Protein 1U6M (pdb70)

Structure (mmCIF, N/CA/C/O backbone):
data_1U6M
#
_entry.id   1U6M
#
_cell.length_a   115.257
_cell.length_b   115.257
_cell.length_c   225.257
_cell.angle_alpha   90.00
_cell.angle_beta   90.00
_cell.angle_gamma   90.00
#
_symmetry.space_group_name_H-M   'P 41 21 2'
#
loop_
_entity.id
_entity.type
_entity.pdbx_description
1 polymer 'acetyltransferase, GNAT family'
2 non-polymer 'SULFATE ION'
3 water water
#
loop_
_atom_site.group_PDB
_atom_site.id
_atom_site.type_symbol
_atom_site.label_atom_id
_atom_site.label_alt_id
_atom_site.label_comp_id
_atom_site.label_asym_id
_atom_site.label_entity_id
_atom_site.label_seq_id
_atom_site.pdbx_PDB_ins_code
_atom_site.Cartn_x
_atom_site.Cartn_y
_atom_site.Cartn_z
_atom_site.occupancy
_atom_site.B_iso_or_equiv
_atom_site.auth_seq_id
_atom_site.auth_comp_id
_atom_site.auth_asym_id
_atom_site.auth_atom_id
_atom_site.pdbx_PDB_model_num
ATOM 1 N N . SER A 1 2 ? 2.235 -6.178 30.010 1.00 31.58 2 SER A N 1
ATOM 2 C CA . SER A 1 2 ? 0.730 -6.007 29.947 1.00 31.75 2 SER A CA 1
ATOM 3 C C . SER A 1 2 ? 0.082 -4.589 30.000 1.00 29.82 2 SER A C 1
ATOM 4 O O . SER A 1 2 ? -0.943 -4.388 29.372 1.00 29.04 2 SER A O 1
ATOM 7 N N . LEU A 1 3 ? 0.685 -3.599 30.649 1.00 28.30 3 LEU A N 1
ATOM 8 C CA . LEU A 1 3 ? 0.163 -2.238 30.545 1.00 28.00 3 LEU A CA 1
ATOM 9 C C . LEU A 1 3 ? 1.219 -1.117 30.635 1.00 27.36 3 LEU A C 1
ATOM 10 O O . LEU A 1 3 ? 2.013 -1.084 31.575 1.00 26.04 3 LEU A O 1
ATOM 15 N N . ILE A 1 4 ? 1.173 -0.178 29.673 1.00 26.21 4 ILE A N 1
ATOM 16 C CA . ILE A 1 4 ? 2.083 0.985 29.624 1.00 26.11 4 ILE A CA 1
ATOM 17 C C . ILE A 1 4 ? 1.227 2.237 29.846 1.00 26.33 4 ILE A C 1
ATOM 18 O O . ILE A 1 4 ? 0.246 2.474 29.128 1.00 25.73 4 ILE A O 1
ATOM 23 N N . ARG A 1 5 ? 1.576 3.001 30.880 1.00 25.43 5 ARG A N 1
ATOM 24 C CA . ARG A 1 5 ? 0.775 4.154 31.296 1.00 25.55 5 ARG A CA 1
ATOM 25 C C . ARG A 1 5 ? 1.760 5.152 31.883 1.00 26.47 5 ARG A C 1
ATOM 26 O O . ARG A 1 5 ? 2.902 4.781 32.221 1.00 26.74 5 ARG A O 1
ATOM 34 N N . SER A 1 6 ? 1.341 6.400 32.011 1.00 26.43 6 SER A N 1
ATOM 35 C CA . SER A 1 6 ? 2.179 7.308 32.728 1.00 27.42 6 SER A CA 1
ATOM 36 C C . SER A 1 6 ? 2.088 7.079 34.260 1.00 26.62 6 SER A C 1
ATOM 37 O O . SER A 1 6 ? 1.081 6.583 34.753 1.00 26.90 6 SER A O 1
ATOM 40 N N . ALA A 1 7 ? 3.179 7.359 34.984 1.00 24.91 7 ALA A N 1
ATOM 41 C CA . ALA A 1 7 ? 3.210 7.165 36.424 1.00 23.74 7 ALA A CA 1
ATOM 42 C C . ALA A 1 7 ? 2.158 8.042 37.133 1.00 23.33 7 ALA A C 1
ATOM 43 O O . ALA A 1 7 ? 1.718 9.060 36.589 1.00 21.64 7 ALA A O 1
ATOM 45 N N . THR A 1 8 ? 1.722 7.612 38.317 1.00 23.26 8 THR A N 1
ATOM 46 C CA . THR A 1 8 ? 0.851 8.454 39.125 1.00 24.95 8 THR A CA 1
ATOM 47 C C . THR A 1 8 ? 1.594 8.759 40.413 1.00 25.72 8 THR A C 1
ATOM 48 O O . THR A 1 8 ? 2.676 8.210 40.669 1.00 25.43 8 THR A O 1
ATOM 52 N N . LYS A 1 9 ? 0.974 9.586 41.244 1.00 26.93 9 LYS A N 1
ATOM 53 C CA . LYS A 1 9 ? 1.520 9.986 42.488 1.00 28.18 9 LYS A CA 1
ATOM 54 C C . LYS A 1 9 ? 1.715 8.766 43.380 1.00 28.14 9 LYS A C 1
ATOM 55 O O . LYS A 1 9 ? 2.683 8.729 44.135 1.00 28.12 9 LYS A O 1
ATOM 61 N N . GLU A 1 10 ? 0.839 7.752 43.271 1.00 28.61 10 GLU A N 1
ATOM 62 C CA . GLU A 1 10 ? 0.968 6.510 44.078 1.00 28.94 10 GLU A CA 1
ATOM 63 C C . GLU A 1 10 ? 2.053 5.511 43.629 1.00 27.39 10 GLU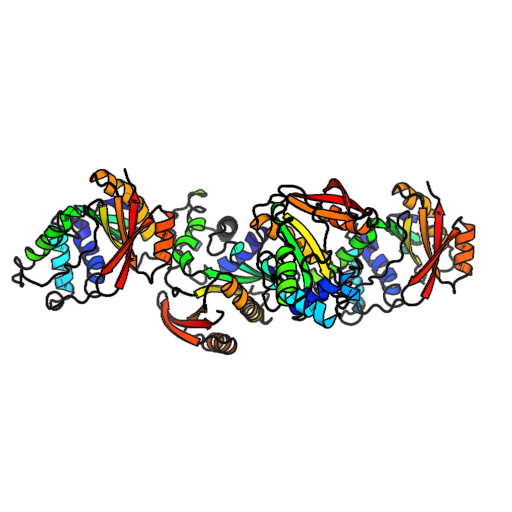 A C 1
ATOM 64 O O . GLU A 1 10 ? 2.388 4.527 44.356 1.00 26.80 10 GLU A O 1
ATOM 70 N N . ASP A 1 11 ? 2.672 5.793 42.491 1.00 25.46 11 ASP A N 1
ATOM 71 C CA . ASP A 1 11 ? 3.855 5.056 42.092 1.00 23.99 11 ASP A CA 1
ATOM 72 C C . ASP A 1 11 ? 5.146 5.531 42.779 1.00 23.04 11 ASP A C 1
ATOM 73 O O . ASP A 1 11 ? 6.231 5.049 42.454 1.00 23.73 11 ASP A O 1
ATOM 78 N N . GLY A 1 12 ? 5.031 6.438 43.747 1.00 22.40 12 GLY A N 1
ATOM 79 C CA . GLY A 1 12 ? 6.187 6.987 44.472 1.00 21.51 12 GLY A CA 1
ATOM 80 C C . GLY A 1 12 ? 7.134 5.973 45.072 1.00 21.31 12 GLY A C 1
ATOM 81 O O . GLY A 1 12 ? 8.332 6.012 44.793 1.00 21.40 12 GLY A O 1
ATOM 82 N N . GLN A 1 13 ? 6.631 5.065 45.900 1.00 21.26 13 GLN A N 1
ATOM 83 C CA . GLN A 1 13 ? 7.507 4.065 46.524 1.00 21.51 13 GLN A CA 1
ATOM 84 C C . GLN A 1 13 ? 8.152 3.162 45.462 1.00 21.71 13 GLN A C 1
ATOM 85 O O . GLN A 1 13 ? 9.369 2.849 45.560 1.00 22.53 13 GLN A O 1
ATOM 91 N N . ALA A 1 14 ? 7.382 2.773 44.426 1.00 20.92 14 ALA A N 1
ATOM 92 C CA . ALA A 1 14 ? 7.937 1.876 43.403 1.00 21.05 14 ALA A CA 1
ATOM 93 C C . ALA A 1 14 ? 9.053 2.559 42.594 1.00 19.96 14 ALA A C 1
ATOM 94 O O . ALA A 1 14 ? 10.068 1.975 42.334 1.00 20.28 14 ALA A O 1
ATOM 96 N N . ILE A 1 15 ? 8.846 3.816 42.238 1.00 19.12 15 ILE A N 1
ATOM 97 C CA . ILE A 1 15 ? 9.827 4.600 41.540 1.00 18.45 15 ILE A CA 1
ATOM 98 C C . ILE A 1 15 ? 11.063 4.769 42.431 1.00 18.99 15 ILE A C 1
ATOM 99 O O . ILE A 1 15 ? 12.198 4.571 41.972 1.00 18.73 15 ILE A O 1
ATOM 104 N N . ALA A 1 16 ? 10.830 5.104 43.706 1.00 19.30 16 ALA A N 1
ATOM 105 C CA . ALA A 1 16 ? 11.915 5.301 44.691 1.00 20.35 16 ALA A CA 1
ATOM 106 C C . ALA A 1 16 ? 12.798 4.051 44.854 1.00 21.91 16 ALA A C 1
ATOM 107 O O . ALA A 1 16 ? 14.037 4.158 44.913 1.00 22.81 16 ALA A O 1
ATOM 109 N N . ARG A 1 17 ? 12.191 2.861 44.838 1.00 23.62 17 ARG A N 1
ATOM 110 C CA . ARG A 1 17 ? 12.943 1.596 44.967 1.00 26.36 17 ARG A CA 1
ATOM 111 C C . ARG A 1 17 ? 13.845 1.367 43.767 1.00 25.08 17 ARG A C 1
ATOM 112 O O . ARG A 1 17 ? 15.001 0.888 43.903 1.00 25.18 17 ARG A O 1
ATOM 120 N N . LEU A 1 18 ? 13.309 1.718 42.592 1.00 23.42 18 LEU A N 1
ATOM 121 C CA . LEU A 1 18 ? 14.031 1.574 41.365 1.00 22.48 18 LEU A CA 1
ATOM 122 C C . LEU A 1 18 ? 15.187 2.583 41.297 1.00 22.50 18 LEU A C 1
ATOM 123 O O . LEU A 1 18 ? 16.298 2.225 40.897 1.00 21.81 18 LEU A O 1
ATOM 128 N N . VAL A 1 19 ? 14.914 3.836 41.671 1.00 22.91 19 VAL A N 1
ATOM 129 C CA . VAL A 1 19 ? 15.949 4.901 41.758 1.00 23.58 19 VAL A CA 1
ATOM 130 C C . VAL A 1 19 ? 17.069 4.575 42.766 1.00 25.34 19 VAL A C 1
ATOM 131 O O . VAL A 1 19 ? 18.239 4.768 42.471 1.00 26.57 19 VAL A O 1
ATOM 135 N N . LEU A 1 20 ? 16.722 4.069 43.944 1.00 26.88 20 LEU A N 1
ATOM 136 C CA . LEU A 1 20 ? 17.742 3.595 44.878 1.00 27.50 20 LEU A CA 1
ATOM 137 C C . LEU A 1 20 ? 18.790 2.761 44.195 1.00 28.50 20 LEU A C 1
ATOM 138 O O . LEU A 1 20 ? 19.966 2.843 44.570 1.00 29.54 20 LEU A O 1
ATOM 143 N N . VAL A 1 21 ? 18.388 1.913 43.237 1.00 28.49 21 VAL A N 1
ATOM 144 C CA . VAL A 1 21 ? 19.356 1.020 42.581 1.00 28.11 21 VAL A CA 1
ATOM 145 C C . VAL A 1 21 ? 20.436 1.823 41.868 1.00 28.90 21 VAL A C 1
ATOM 146 O O . VAL A 1 21 ? 21.625 1.562 42.039 1.00 28.53 21 VAL A O 1
ATOM 150 N N . ILE A 1 22 ? 19.997 2.779 41.043 1.00 30.31 22 ILE A N 1
ATOM 151 C CA . ILE A 1 22 ? 20.849 3.787 40.386 1.00 30.49 22 ILE A CA 1
ATOM 152 C C . ILE A 1 22 ? 21.813 4.528 41.339 1.00 32.16 22 ILE A C 1
ATOM 153 O O . ILE A 1 22 ? 22.989 4.667 41.002 1.00 32.30 22 ILE A O 1
ATOM 158 N N . LEU A 1 23 ? 21.305 5.029 42.477 1.00 33.34 23 LEU A N 1
ATOM 159 C CA . LEU A 1 23 ? 22.113 5.762 43.467 1.00 36.64 23 LEU A CA 1
ATOM 160 C C . LEU A 1 23 ? 22.955 4.668 44.083 1.00 39.44 23 LEU A C 1
ATOM 161 O O . LEU A 1 23 ? 22.513 3.535 44.166 1.00 41.34 23 LEU A O 1
ATOM 166 N N . LYS A 1 24 ? 24.172 4.846 44.481 1.00 42.02 24 LYS A N 1
ATOM 167 C CA . LYS A 1 24 ? 24.685 3.527 45.012 1.00 46.47 24 LYS A CA 1
ATOM 168 C C . LYS A 1 24 ? 25.324 2.579 44.002 1.00 48.16 24 LYS A C 1
ATOM 169 O O . LYS A 1 24 ? 26.355 2.003 44.304 1.00 48.80 24 LYS A O 1
ATOM 175 N N . ASP A 1 25 ? 24.689 2.382 42.850 1.00 49.89 25 ASP A N 1
ATOM 176 C CA . ASP A 1 25 ? 25.442 2.040 41.675 1.00 52.26 25 ASP A CA 1
ATOM 177 C C . ASP A 1 25 ? 26.382 3.217 41.302 1.00 51.71 25 ASP A C 1
ATOM 178 O O . ASP A 1 25 ? 27.432 3.007 40.733 1.00 51.78 25 ASP A O 1
ATOM 183 N N . MET A 1 26 ? 25.977 4.446 41.612 1.00 50.95 26 MET A N 1
ATOM 184 C CA . MET A 1 26 ? 26.843 5.645 41.591 1.00 50.00 26 MET A CA 1
ATOM 185 C C . MET A 1 26 ? 27.693 5.744 42.861 1.00 49.43 26 MET A C 1
ATOM 186 O O . MET A 1 26 ? 28.633 6.541 42.921 1.00 49.18 26 MET A O 1
ATOM 191 N N . GLU A 1 27 ? 27.307 4.990 43.894 1.00 48.30 27 GLU A N 1
ATOM 192 C CA . GLU A 1 27 ? 27.987 4.989 45.183 1.00 47.91 27 GLU A CA 1
ATOM 193 C C . GLU A 1 27 ? 27.988 6.392 45.795 1.00 44.93 27 GLU A C 1
ATOM 194 O O . GLU A 1 27 ? 29.021 6.964 46.163 1.00 45.35 27 GLU A O 1
ATOM 200 N N . LEU A 1 28 ? 26.798 6.945 45.889 1.00 41.91 28 LEU A N 1
ATOM 201 C CA . LEU A 1 28 ? 26.600 8.268 46.382 1.00 38.88 28 LEU A CA 1
ATOM 202 C C . LEU A 1 28 ? 26.926 8.207 47.854 1.00 38.65 28 LEU A C 1
ATOM 203 O O . LEU A 1 28 ? 26.532 7.254 48.548 1.00 38.32 28 LEU A O 1
ATOM 208 N N . PRO A 1 29 ? 27.725 9.194 48.340 1.00 38.25 29 PRO A N 1
ATOM 209 C CA . PRO A 1 29 ? 28.101 9.178 49.767 1.00 36.39 29 PRO A CA 1
ATOM 210 C C . PRO A 1 29 ? 26.928 9.318 50.721 1.00 34.81 29 PRO A C 1
ATOM 211 O O . PRO A 1 29 ? 27.055 8.880 51.850 1.00 34.78 29 PRO A O 1
ATOM 215 N N . ILE A 1 30 ? 25.813 9.915 50.305 1.00 33.27 30 ILE A N 1
ATOM 216 C CA . ILE A 1 30 ? 24.641 10.009 51.175 1.00 33.96 30 ILE A CA 1
ATOM 217 C C . ILE A 1 30 ? 24.113 8.627 51.676 1.00 36.37 30 ILE A C 1
ATOM 218 O O . ILE A 1 30 ? 23.417 8.552 52.655 1.00 35.27 30 ILE A O 1
ATOM 223 N N . LEU A 1 31 ? 24.430 7.556 50.965 1.00 39.98 31 LEU A N 1
ATOM 224 C CA . LEU A 1 31 ? 23.943 6.254 51.333 1.00 44.42 31 LEU A CA 1
ATOM 225 C C . LEU A 1 31 ? 24.688 5.704 52.552 1.00 49.23 31 LEU A C 1
ATOM 226 O O . LEU A 1 31 ? 24.191 4.785 53.176 1.00 49.99 31 LEU A O 1
ATOM 231 N N . GLU A 1 32 ? 25.858 6.269 52.889 1.00 54.69 32 GLU A N 1
ATOM 232 C CA . GLU A 1 32 ? 26.593 5.916 54.133 1.00 59.02 32 GLU A CA 1
ATOM 233 C C . GLU A 1 32 ? 26.012 6.577 55.371 1.00 57.09 32 GLU A C 1
ATOM 234 O O . GLU A 1 32 ? 26.332 6.162 56.480 1.00 58.21 32 GLU A O 1
ATOM 240 N N . GLU A 1 33 ? 25.182 7.596 55.196 1.00 53.89 33 GLU A N 1
ATOM 241 C CA . GLU A 1 33 ? 24.722 8.440 56.300 1.00 50.39 33 GLU A CA 1
ATOM 242 C C . GLU A 1 33 ? 23.239 8.234 56.619 1.00 47.97 33 GLU A C 1
ATOM 243 O O . GLU A 1 33 ? 22.765 8.544 57.710 1.00 46.98 33 GLU A O 1
ATOM 245 N N . VAL A 1 34 ? 22.500 7.727 55.643 1.00 45.06 34 VAL A N 1
ATOM 246 C CA . VAL A 1 34 ? 21.039 7.614 55.723 1.00 42.84 34 VAL A CA 1
ATOM 247 C C . VAL A 1 34 ? 20.749 6.128 55.424 1.00 41.25 34 VAL A C 1
ATOM 248 O O . VAL A 1 34 ? 21.389 5.524 54.541 1.00 40.50 34 VAL A O 1
ATOM 252 N N . SER A 1 35 ? 19.840 5.514 56.188 1.00 40.58 35 SER A N 1
ATOM 253 C CA . SER A 1 35 ? 19.450 4.102 55.923 1.00 40.66 35 SER A CA 1
ATOM 254 C C . SER A 1 35 ? 18.690 3.996 54.588 1.00 40.98 35 SER A C 1
ATOM 255 O O . SER A 1 35 ? 18.078 4.980 54.159 1.00 39.28 35 SER A O 1
ATOM 258 N N . GLU A 1 36 ? 18.718 2.818 53.957 1.00 42.82 36 GLU A N 1
ATOM 259 C CA . GLU A 1 36 ? 17.925 2.563 52.736 1.00 45.61 36 GLU A CA 1
ATOM 260 C C . GLU A 1 36 ? 16.445 2.933 52.858 1.00 46.92 36 GLU A C 1
ATOM 261 O O . GLU A 1 36 ? 15.905 3.613 51.976 1.00 46.28 36 GLU A O 1
ATOM 267 N N . GLU A 1 37 ? 15.817 2.531 53.963 1.00 48.55 37 GLU A N 1
ATOM 268 C CA . GLU A 1 37 ? 14.423 2.814 54.189 1.00 51.24 37 GLU A CA 1
ATOM 269 C C . GLU A 1 37 ? 14.166 4.292 54.125 1.00 47.14 37 GLU A C 1
ATOM 270 O O . GLU A 1 37 ? 13.152 4.699 53.547 1.00 46.69 37 GLU A O 1
ATOM 276 N N . GLN A 1 38 ? 15.061 5.091 54.720 1.00 43.64 38 GLN A N 1
ATOM 277 C CA . GLN A 1 38 ? 14.886 6.567 54.793 1.00 40.90 38 GLN A CA 1
ATOM 278 C C . GLN A 1 38 ? 15.144 7.178 53.433 1.00 34.97 38 GLN A C 1
ATOM 279 O O . GLN A 1 38 ? 14.467 8.101 53.071 1.00 32.05 38 GLN A O 1
ATOM 285 N N . MET A 1 39 ? 16.144 6.672 52.719 1.00 31.14 39 MET A N 1
ATOM 286 C CA . MET A 1 39 ? 16.392 7.127 51.359 1.00 30.70 39 MET A CA 1
ATOM 287 C C . MET A 1 39 ? 15.160 6.890 50.449 1.00 29.38 39 MET A C 1
ATOM 288 O O . MET A 1 39 ? 14.794 7.769 49.686 1.00 29.12 39 MET A O 1
ATOM 293 N N . ILE A 1 40 ? 14.506 5.736 50.578 1.00 28.71 40 ILE A N 1
ATOM 294 C CA . ILE A 1 40 ? 13.319 5.414 49.796 1.00 28.19 40 ILE A CA 1
ATOM 295 C C . ILE A 1 40 ? 12.215 6.410 50.122 1.00 27.75 40 ILE A C 1
ATOM 296 O O . ILE A 1 40 ? 11.628 6.987 49.189 1.00 28.20 40 ILE A O 1
ATOM 301 N N . ASP A 1 41 ? 11.979 6.695 51.403 1.00 27.04 41 ASP A N 1
ATOM 302 C CA . ASP A 1 41 ? 10.979 7.701 51.798 1.00 28.21 41 ASP A CA 1
ATOM 303 C C . ASP A 1 41 ? 11.232 9.121 51.253 1.00 26.70 41 ASP A C 1
ATOM 304 O O . ASP A 1 41 ? 10.313 9.830 50.854 1.00 27.07 41 ASP A O 1
ATOM 309 N N . LEU A 1 42 ? 12.498 9.520 51.209 1.00 24.59 42 LEU A N 1
ATOM 310 C CA . LEU A 1 42 ? 12.897 10.835 50.758 1.00 22.67 42 LEU A CA 1
ATOM 311 C C . LEU A 1 42 ? 12.658 10.935 49.242 1.00 21.19 42 LEU A C 1
ATOM 312 O O . LEU A 1 42 ? 12.018 11.859 48.782 1.00 19.83 42 LEU A O 1
ATOM 317 N N . LEU A 1 43 ? 13.217 9.993 48.485 1.00 20.94 43 LEU A N 1
ATOM 318 C CA . LEU A 1 43 ? 12.945 9.837 47.059 1.00 21.28 43 LEU A CA 1
ATOM 319 C C . LEU A 1 43 ? 11.460 9.860 46.754 1.00 21.55 43 LEU A C 1
ATOM 320 O O . LEU A 1 43 ? 11.041 10.653 45.889 1.00 22.77 43 LEU A O 1
ATOM 325 N N . ALA A 1 44 ? 10.650 9.060 47.484 1.00 22.12 44 ALA A N 1
ATOM 326 C CA . ALA A 1 44 ? 9.167 8.970 47.217 1.00 22.47 44 ALA A CA 1
ATOM 327 C C . ALA A 1 44 ? 8.506 10.270 47.402 1.00 23.83 44 ALA A C 1
ATOM 328 O O . ALA A 1 44 ? 7.660 10.690 46.577 1.00 25.55 44 ALA A O 1
ATOM 330 N N . GLU A 1 45 ? 8.886 10.957 48.465 1.00 24.29 45 GLU A N 1
ATOM 331 C CA . GLU A 1 45 ? 8.368 12.299 48.665 1.00 25.23 45 GLU A CA 1
ATOM 332 C C . GLU A 1 45 ? 8.773 13.247 47.526 1.00 23.62 45 GLU A C 1
ATOM 333 O O . GLU A 1 45 ? 7.963 14.045 47.111 1.00 24.04 45 GLU A O 1
ATOM 339 N N . ALA A 1 46 ? 10.001 13.166 46.994 1.00 22.45 46 ALA A N 1
ATOM 340 C CA . ALA A 1 46 ? 10.420 14.114 45.906 1.00 21.66 46 ALA A CA 1
ATOM 341 C C . ALA A 1 46 ? 9.641 13.858 44.541 1.00 21.53 46 ALA A C 1
ATOM 342 O O . ALA A 1 46 ? 9.376 14.749 43.739 1.00 20.72 46 ALA A O 1
ATOM 344 N N . THR A 1 47 ? 9.336 12.589 44.316 1.00 22.09 47 THR A N 1
ATOM 345 C CA . THR A 1 47 ? 8.453 12.045 43.265 1.00 22.86 47 THR A CA 1
ATOM 346 C C . THR A 1 47 ? 7.119 12.805 43.050 1.00 24.16 47 THR A C 1
ATOM 347 O O . THR A 1 47 ? 6.598 12.865 41.912 1.00 24.65 47 THR A O 1
ATOM 351 N N . ALA A 1 48 ? 6.605 13.401 44.127 1.00 24.38 48 ALA A N 1
ATOM 352 C CA . ALA A 1 48 ? 5.348 14.126 44.098 1.00 25.32 48 ALA A CA 1
ATOM 353 C C . ALA A 1 48 ? 5.509 15.502 43.480 1.00 26.78 48 ALA A C 1
ATOM 354 O O . ALA A 1 48 ? 4.532 16.069 43.059 1.00 29.04 48 ALA A O 1
ATOM 356 N N . TYR A 1 49 ? 6.731 16.024 43.358 1.00 27.68 49 TYR A N 1
ATOM 357 C CA . TYR A 1 49 ? 6.986 17.330 42.685 1.00 27.57 49 TYR A CA 1
ATOM 358 C C . TYR A 1 49 ? 6.992 17.204 41.161 1.00 28.20 49 TYR A C 1
ATOM 359 O O . TYR A 1 49 ? 7.758 16.425 40.609 1.00 27.87 49 TYR A O 1
ATOM 368 N N . PRO A 1 50 ? 6.150 17.999 40.473 1.00 29.20 50 PRO A N 1
ATOM 369 C CA . PRO A 1 50 ? 5.986 18.021 39.004 1.00 27.92 50 PRO A CA 1
ATOM 370 C C . PRO A 1 50 ? 7.286 18.097 38.196 1.00 27.19 50 PRO A C 1
ATOM 371 O O . PRO A 1 50 ? 7.418 17.411 37.127 1.00 25.63 50 PRO A O 1
ATOM 375 N N . THR A 1 51 ? 8.217 18.908 38.725 1.00 25.85 51 THR A N 1
ATOM 376 C CA . THR A 1 51 ? 9.515 19.222 38.113 1.00 24.93 51 THR A CA 1
ATOM 377 C C . THR A 1 51 ? 10.680 18.314 38.549 1.00 23.34 51 THR A C 1
ATOM 378 O O . THR A 1 51 ? 11.779 18.389 37.977 1.00 24.45 51 THR A O 1
ATOM 382 N N . TYR A 1 52 ? 10.475 17.451 39.529 1.00 20.59 52 TYR A N 1
ATOM 383 C CA . TYR A 1 52 ? 11.574 16.571 39.961 1.00 18.95 52 TYR A CA 1
ATOM 384 C C . TYR A 1 52 ? 12.045 15.628 38.821 1.00 18.82 52 TYR A C 1
ATOM 385 O O . TYR A 1 52 ? 11.221 15.157 38.010 1.00 18.43 52 TYR A O 1
ATOM 394 N N . ARG A 1 53 ? 13.359 15.389 38.760 1.00 18.29 53 ARG A N 1
ATOM 395 C CA . ARG A 1 53 ? 13.976 14.397 37.885 1.00 18.01 53 ARG A CA 1
ATOM 396 C C . ARG A 1 53 ? 13.118 13.117 37.728 1.00 18.36 53 ARG A C 1
ATOM 397 O O . ARG A 1 53 ? 12.838 12.662 36.610 1.00 17.56 53 ARG A O 1
ATOM 405 N N . TYR A 1 54 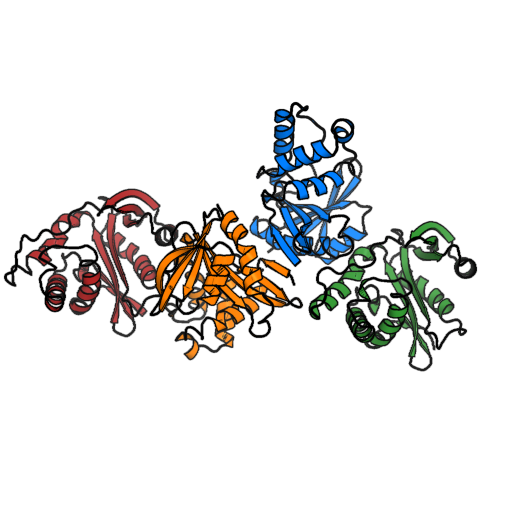? 12.681 12.573 38.853 1.00 18.68 54 TYR A N 1
ATOM 406 C CA . TYR A 1 54 ? 11.869 11.389 38.885 1.00 19.34 54 TYR A CA 1
ATOM 407 C C . TYR A 1 54 ? 10.486 11.705 39.343 1.00 20.22 54 TYR A C 1
ATOM 408 O O . TYR A 1 54 ? 9.881 10.874 39.995 1.00 20.58 54 TYR A O 1
ATOM 417 N N . GLY A 1 55 ? 9.991 12.911 39.053 1.00 21.43 55 GLY A N 1
ATOM 418 C CA . GLY A 1 55 ? 8.608 13.251 39.319 1.00 22.27 55 GLY A CA 1
ATOM 419 C C . GLY A 1 55 ? 7.722 12.304 38.535 1.00 23.34 55 GLY A C 1
ATOM 420 O O . GLY A 1 55 ? 8.065 11.965 37.402 1.00 23.13 55 GLY A O 1
ATOM 421 N N . TYR A 1 56 ? 6.588 11.875 39.096 1.00 24.35 56 TYR A N 1
ATOM 422 C CA . TYR A 1 56 ? 5.690 10.978 38.327 1.00 26.01 56 TYR A CA 1
ATOM 423 C C . TYR A 1 56 ? 5.317 11.520 36.950 1.00 26.01 56 TYR A C 1
ATOM 424 O O . TYR A 1 56 ? 5.212 10.787 36.009 1.00 26.51 56 TYR A O 1
ATOM 433 N N . GLN A 1 57 ? 5.201 12.823 36.811 1.00 26.83 57 GLN A N 1
ATOM 434 C CA . GLN A 1 57 ? 4.824 13.403 35.547 1.00 26.73 57 GLN A CA 1
ATOM 435 C C . GLN A 1 57 ? 5.862 13.240 34.437 1.00 25.32 57 GLN A C 1
ATOM 436 O O . GLN A 1 57 ? 5.572 13.484 33.266 1.00 25.09 57 GLN A O 1
ATOM 442 N N . ARG A 1 58 ? 7.073 12.852 34.817 1.00 23.36 58 ARG A N 1
ATOM 443 C CA . ARG A 1 58 ? 8.174 12.692 33.879 1.00 21.91 58 ARG A CA 1
ATOM 444 C C . ARG A 1 58 ? 8.344 11.233 33.501 1.00 20.72 58 ARG A C 1
ATOM 445 O O . ARG A 1 58 ? 9.231 10.893 32.694 1.00 21.34 58 ARG A O 1
ATOM 453 N N . ILE A 1 59 ? 7.510 10.378 34.079 1.00 19.18 59 ILE A N 1
ATOM 454 C CA . ILE A 1 59 ? 7.714 8.944 34.031 1.00 19.12 59 ILE A CA 1
ATOM 455 C C . ILE A 1 59 ? 6.617 8.108 33.281 1.00 19.87 59 ILE A C 1
ATOM 456 O O . ILE A 1 59 ? 5.377 8.264 33.478 1.00 19.08 59 ILE A O 1
ATOM 461 N N . LEU A 1 60 ? 7.115 7.171 32.483 1.00 19.44 60 LEU A N 1
ATOM 462 C CA . LEU A 1 60 ? 6.268 6.152 31.872 1.00 20.67 60 LEU A CA 1
ATOM 463 C C . LEU A 1 60 ? 6.466 4.835 32.591 1.00 21.16 60 LEU A C 1
ATOM 464 O O . LEU A 1 60 ? 7.608 4.435 32.847 1.00 20.25 60 LEU A O 1
ATOM 469 N N . VAL A 1 61 ? 5.364 4.151 32.902 1.00 21.98 61 VAL A N 1
ATOM 470 C CA . VAL A 1 61 ? 5.429 2.903 33.686 1.00 22.52 61 VAL A CA 1
ATOM 471 C C . VAL A 1 61 ? 5.143 1.723 32.770 1.00 23.65 61 VAL A C 1
ATOM 472 O O . VAL A 1 61 ? 4.254 1.794 31.906 1.00 24.19 61 VAL A O 1
ATOM 476 N N . TYR A 1 62 ? 5.888 0.631 32.925 1.00 25.42 62 TYR A N 1
ATOM 477 C CA . TYR A 1 62 ? 5.455 -0.658 32.371 1.00 25.26 62 TYR A CA 1
ATOM 478 C C . TYR A 1 62 ? 4.871 -1.570 33.446 1.00 25.37 62 TYR A C 1
ATOM 479 O O . TYR A 1 62 ? 5.585 -2.021 34.319 1.00 25.85 62 TYR A O 1
ATOM 488 N N . GLU A 1 63 ? 3.594 -1.874 33.358 1.00 25.88 63 GLU A N 1
ATOM 489 C CA . GLU A 1 63 ? 2.914 -2.680 34.385 1.00 28.51 63 GLU A CA 1
ATOM 490 C C . GLU A 1 63 ? 2.812 -4.159 33.979 1.00 29.94 63 GLU A C 1
ATOM 491 O O . GLU A 1 63 ? 2.289 -4.490 32.920 1.00 29.08 63 GLU A O 1
ATOM 497 N N . HIS A 1 64 ? 3.423 -5.037 34.759 1.00 32.99 64 HIS A N 1
ATOM 498 C CA . HIS A 1 64 ? 3.374 -6.453 34.469 1.00 37.23 64 HIS A CA 1
ATOM 499 C C . HIS A 1 64 ? 2.679 -7.158 35.639 1.00 41.31 64 HIS A C 1
ATOM 500 O O . HIS A 1 64 ? 3.054 -6.965 36.784 1.00 40.56 64 HIS A O 1
ATOM 507 N N . ALA A 1 65 ? 1.661 -7.961 35.332 1.00 47.71 65 ALA A N 1
ATOM 508 C CA . ALA A 1 65 ? 0.851 -8.653 36.354 1.00 53.36 65 ALA A CA 1
ATOM 509 C C . ALA A 1 65 ? 0.333 -7.618 37.356 1.00 55.92 65 ALA A C 1
ATOM 510 O O . ALA A 1 65 ? 0.473 -7.822 38.574 1.00 56.83 65 ALA A O 1
ATOM 512 N N . GLY A 1 66 ? -0.205 -6.501 36.837 1.00 57.42 66 GLY A N 1
ATOM 513 C CA . GLY A 1 66 ? -0.638 -5.337 37.675 1.00 57.86 66 GLY A CA 1
ATOM 514 C C . GLY A 1 66 ? 0.355 -4.780 38.715 1.00 56.95 66 GLY A C 1
ATOM 515 O O . GLY A 1 66 ? -0.020 -4.371 39.802 1.00 58.40 66 GLY A O 1
ATOM 516 N N . GLU A 1 67 ? 1.631 -4.748 38.364 1.00 54.26 67 GLU A N 1
ATOM 517 C CA . GLU A 1 67 ? 2.678 -4.292 39.231 1.00 50.32 67 GLU A CA 1
ATOM 518 C C . GLU A 1 67 ? 3.674 -3.481 38.374 1.00 45.38 67 GLU A C 1
ATOM 519 O O . GLU A 1 67 ? 3.938 -3.866 37.244 1.00 44.40 67 GLU A O 1
ATOM 525 N N . VAL A 1 68 ? 4.222 -2.390 38.918 1.00 39.83 68 VAL A N 1
ATOM 526 C CA . VAL A 1 68 ? 5.304 -1.599 38.292 1.00 34.27 68 VAL A CA 1
ATOM 527 C C . VAL A 1 68 ? 6.568 -2.426 38.033 1.00 32.50 68 VAL A C 1
ATOM 528 O O . VAL A 1 68 ? 7.271 -2.797 38.981 1.00 34.27 68 VAL A O 1
ATOM 532 N N . ALA A 1 69 ? 6.858 -2.731 36.761 1.00 28.28 69 ALA A N 1
ATOM 533 C CA . ALA A 1 69 ? 7.951 -3.627 36.419 1.00 25.26 69 ALA A CA 1
ATOM 534 C C . ALA A 1 69 ? 9.197 -2.891 35.913 1.00 23.98 69 ALA A C 1
ATOM 535 O O . ALA A 1 69 ? 10.315 -3.442 35.931 1.00 23.72 69 ALA A O 1
ATOM 537 N N . GLY A 1 70 ? 8.996 -1.659 35.436 1.00 22.57 70 GLY A N 1
ATOM 538 C CA . GLY A 1 70 ? 10.047 -0.845 34.787 1.00 19.50 70 GLY A CA 1
ATOM 539 C C . GLY A 1 70 ? 9.485 0.576 34.587 1.00 18.64 70 GLY A C 1
ATOM 540 O O . GLY A 1 70 ? 8.257 0.786 34.530 1.00 16.74 70 GLY A O 1
ATOM 541 N N . ILE A 1 71 ? 10.394 1.550 34.504 1.00 17.34 71 ILE A N 1
ATOM 542 C CA . ILE A 1 71 ? 10.039 2.934 34.267 1.00 14.74 71 ILE A CA 1
ATOM 543 C C . ILE A 1 71 ? 10.991 3.511 33.207 1.00 14.61 71 ILE A C 1
ATOM 544 O O . ILE A 1 71 ? 12.134 3.100 33.103 1.00 14.35 71 ILE A O 1
ATOM 549 N N . ALA A 1 72 ? 10.495 4.449 32.421 1.00 13.99 72 ALA A N 1
ATOM 550 C CA . ALA A 1 72 ? 11.290 5.216 31.484 1.00 14.54 72 ALA A CA 1
ATOM 551 C C . ALA A 1 72 ? 11.108 6.626 31.968 1.00 16.36 72 ALA A C 1
ATOM 552 O O . ALA A 1 72 ? 9.955 7.076 32.162 1.00 18.35 72 ALA A O 1
ATOM 554 N N . VAL A 1 73 ? 12.220 7.323 32.154 1.00 17.51 73 VAL A N 1
ATOM 555 C CA . VAL A 1 73 ? 12.278 8.683 32.738 1.00 18.33 73 VAL A CA 1
ATOM 556 C C . VAL A 1 73 ? 13.067 9.649 31.822 1.00 19.12 73 VAL A C 1
ATOM 557 O O . VAL A 1 73 ? 14.168 9.296 31.361 1.00 20.55 73 VAL A O 1
ATOM 561 N N . GLY A 1 74 ? 12.498 10.829 31.557 1.00 18.21 74 GLY A N 1
ATOM 562 C CA . GLY A 1 74 ? 13.138 11.798 30.699 1.00 17.64 74 GLY A CA 1
ATOM 563 C C . GLY A 1 74 ? 12.439 13.162 30.765 1.00 18.15 74 GLY A C 1
ATOM 564 O O . GLY A 1 74 ? 11.372 13.298 31.410 1.00 16.79 74 GLY A O 1
ATOM 565 N N . TYR A 1 75 ? 13.013 14.158 30.066 1.00 17.31 75 TYR A N 1
ATOM 566 C CA . TYR A 1 75 ? 12.572 15.542 30.231 1.00 17.92 75 TYR A CA 1
ATOM 567 C C . TYR A 1 75 ? 13.103 16.337 29.051 1.00 18.63 75 TYR A C 1
ATOM 568 O O . TYR A 1 75 ? 14.156 15.952 28.462 1.00 18.78 75 TYR A O 1
ATOM 577 N N . PRO A 1 76 ? 12.418 17.462 28.710 1.00 19.09 76 PRO A N 1
ATOM 578 C CA . PRO A 1 76 ? 13.051 18.476 27.782 1.00 19.71 76 PRO A CA 1
ATOM 579 C C . PRO A 1 76 ? 14.429 18.849 28.266 1.00 20.78 76 PRO A C 1
ATOM 580 O O . PRO A 1 76 ? 14.589 19.037 29.432 1.00 22.21 76 PRO A O 1
ATOM 584 N N . ALA A 1 77 ? 15.424 18.933 27.383 1.00 22.87 77 ALA A N 1
ATOM 585 C CA . ALA A 1 77 ? 16.804 19.354 27.746 1.00 24.48 77 ALA A CA 1
ATOM 586 C C . ALA A 1 77 ? 16.895 20.664 28.565 1.00 25.97 77 ALA A C 1
ATOM 587 O O . ALA A 1 77 ? 17.795 20.825 29.400 1.00 26.48 77 ALA A O 1
ATOM 589 N N . GLU A 1 78 ? 16.012 21.623 28.287 1.00 26.74 78 GLU A N 1
ATOM 590 C CA . GLU A 1 78 ? 16.046 22.903 29.044 1.00 27.51 78 GLU A CA 1
ATOM 591 C C . GLU A 1 78 ? 15.692 22.745 30.528 1.00 27.78 78 GLU A C 1
ATOM 592 O O . GLU A 1 78 ? 15.926 23.679 31.277 1.00 28.06 78 GLU A O 1
ATOM 598 N N . ASP A 1 79 ? 15.190 21.560 30.941 1.00 27.47 79 ASP A N 1
ATOM 599 C CA . ASP A 1 79 ? 14.768 21.297 32.345 1.00 27.45 79 ASP A CA 1
ATOM 600 C C . ASP A 1 79 ? 15.893 20.753 33.190 1.00 26.97 79 ASP A C 1
ATOM 601 O O . ASP A 1 79 ? 15.720 20.542 34.365 1.00 27.04 79 ASP A O 1
ATOM 606 N N . GLU A 1 80 ? 17.051 20.526 32.596 1.00 27.80 80 GLU A N 1
ATOM 607 C CA . GLU A 1 80 ? 18.139 19.832 33.288 1.00 28.56 80 GLU A CA 1
ATOM 608 C C . GLU A 1 80 ? 18.748 20.507 34.541 1.00 28.51 80 GLU A C 1
ATOM 609 O O . GLU A 1 80 ? 19.381 19.843 35.405 1.00 27.83 80 GLU A O 1
ATOM 615 N N . LYS A 1 81 ? 18.612 21.819 34.609 1.00 27.94 81 LYS A N 1
ATOM 616 C CA . LYS A 1 81 ? 19.211 22.538 35.689 1.00 29.02 81 LYS A CA 1
ATOM 617 C C . LYS A 1 81 ? 18.229 22.682 36.877 1.00 27.90 81 LYS A C 1
ATOM 618 O O . LYS A 1 81 ? 18.644 23.003 37.971 1.00 29.24 81 LYS A O 1
ATOM 624 N N . ILE A 1 82 ? 16.949 22.436 36.663 1.00 26.38 82 ILE A N 1
ATOM 625 C CA . ILE A 1 82 ? 15.962 22.571 37.712 1.00 26.49 82 ILE A CA 1
ATOM 626 C C . ILE A 1 82 ? 15.460 21.244 38.338 1.00 26.98 82 ILE A C 1
ATOM 627 O O . ILE A 1 82 ? 14.632 21.289 39.280 1.00 27.66 82 ILE A O 1
ATOM 632 N N . ILE A 1 83 ? 15.956 20.085 37.852 1.00 25.97 83 ILE A N 1
ATOM 633 C CA . ILE A 1 83 ? 15.313 18.776 38.135 1.00 24.52 83 ILE A CA 1
ATOM 634 C C . ILE A 1 83 ? 15.599 18.163 39.533 1.00 24.57 83 ILE A C 1
ATOM 635 O O . ILE A 1 83 ? 14.793 17.406 40.093 1.00 22.95 83 ILE A O 1
ATOM 640 N N . ASP A 1 84 ? 16.738 18.532 40.092 1.00 25.95 84 ASP A N 1
ATOM 641 C CA . ASP A 1 84 ? 17.195 18.039 41.408 1.00 27.18 84 ASP A CA 1
ATOM 642 C C . ASP A 1 84 ? 16.794 18.880 42.600 1.00 28.46 84 ASP A C 1
ATOM 643 O O . ASP A 1 84 ? 16.871 18.390 43.749 1.00 28.49 84 ASP A O 1
ATOM 648 N N . GLU A 1 85 ? 16.329 20.110 42.324 1.00 29.85 85 GLU A N 1
ATOM 649 C CA . GLU A 1 85 ? 15.851 21.042 43.357 1.00 32.19 85 GLU A CA 1
ATOM 650 C C . GLU A 1 85 ? 14.831 20.422 44.301 1.00 29.70 85 GLU A C 1
ATOM 651 O O . GLU A 1 85 ? 15.021 20.532 45.493 1.00 30.44 85 GLU A O 1
ATOM 657 N N . PRO A 1 86 ? 13.728 19.826 43.775 1.00 28.39 86 PRO A N 1
ATOM 658 C CA . PRO A 1 86 ? 12.777 19.144 44.675 1.00 26.87 86 PRO A CA 1
ATOM 659 C C . PRO A 1 86 ? 13.382 18.198 45.736 1.00 26.04 86 PRO A C 1
ATOM 660 O O . PRO A 1 86 ? 12.912 18.225 46.890 1.00 25.30 86 PRO A O 1
ATOM 664 N N . LEU A 1 87 ? 14.394 17.398 45.367 1.00 24.63 87 LEU A N 1
ATOM 665 C CA . LEU A 1 87 ? 15.033 16.485 46.348 1.00 24.40 87 LEU A CA 1
ATOM 666 C C . LEU A 1 87 ? 15.801 17.289 47.428 1.00 24.53 87 LEU A C 1
ATOM 667 O O . LEU A 1 87 ? 15.796 16.910 48.584 1.00 24.80 87 LEU A O 1
ATOM 672 N N . ARG A 1 88 ? 16.481 18.362 47.035 1.00 24.33 88 ARG A N 1
ATOM 673 C CA . ARG A 1 88 ? 17.133 19.283 48.001 1.00 24.93 88 ARG A CA 1
ATOM 674 C C . ARG A 1 88 ? 16.132 19.935 48.989 1.00 25.42 88 ARG A C 1
ATOM 675 O O . ARG A 1 88 ? 16.421 20.043 50.159 1.00 25.50 88 ARG A O 1
ATOM 683 N N . GLU A 1 89 ? 14.953 20.303 48.507 1.00 26.23 89 GLU A N 1
ATOM 684 C CA . GLU A 1 89 ? 13.867 20.812 49.303 1.00 28.93 89 GLU A CA 1
ATOM 685 C C . GLU A 1 89 ? 13.357 19.806 50.314 1.00 26.89 89 GLU A C 1
ATOM 686 O O . GLU A 1 89 ? 13.117 20.158 51.464 1.00 28.05 89 GLU A O 1
ATOM 692 N N . VAL A 1 90 ? 13.158 18.566 49.872 1.00 25.19 90 VAL A N 1
ATOM 693 C CA . VAL A 1 90 ? 12.768 17.444 50.717 1.00 22.23 90 VAL A CA 1
ATOM 694 C C . VAL A 1 90 ? 13.840 17.182 51.780 1.00 22.79 90 VAL A C 1
ATOM 695 O O . VAL A 1 90 ? 13.488 17.013 52.950 1.00 23.74 90 VAL A O 1
ATOM 699 N N . PHE A 1 91 ? 15.114 17.090 51.402 1.00 21.90 91 PHE A N 1
ATOM 700 C CA . PHE A 1 91 ? 16.232 17.079 52.399 1.00 23.68 91 PHE A CA 1
ATOM 701 C C . PHE A 1 91 ? 16.171 18.199 53.452 1.00 25.29 91 PHE A C 1
ATOM 702 O O . PHE A 1 91 ? 16.234 17.933 54.639 1.00 26.67 91 PHE A O 1
ATOM 710 N N . LYS A 1 92 ? 16.038 19.443 53.034 1.00 27.24 92 LYS A N 1
ATOM 711 C CA . LYS A 1 92 ? 15.914 20.560 54.000 1.00 29.33 92 LYS A CA 1
ATOM 712 C C . LYS A 1 92 ? 14.727 20.425 54.998 1.00 29.87 92 LYS A C 1
ATOM 713 O O . LYS A 1 92 ? 14.897 20.564 56.192 1.00 30.29 92 LYS A O 1
ATOM 719 N N . LYS A 1 93 ? 13.538 20.116 54.488 1.00 30.12 93 LYS A N 1
ATOM 720 C CA . LYS A 1 93 ? 12.391 19.716 55.287 1.00 29.65 93 LYS A CA 1
ATOM 721 C C . LYS A 1 93 ? 12.662 18.657 56.365 1.00 28.50 93 LYS A C 1
ATOM 722 O O . LYS A 1 93 ? 12.051 18.712 57.426 1.00 29.54 93 LYS A O 1
ATOM 728 N N . HIS A 1 94 ? 13.549 17.712 56.077 1.00 26.68 94 HIS A N 1
ATOM 729 C CA . HIS A 1 94 ? 13.894 16.588 56.963 1.00 26.11 94 HIS A CA 1
ATOM 730 C C . HIS A 1 94 ? 15.198 16.756 57.762 1.00 24.92 94 HIS A C 1
ATOM 731 O O . HIS A 1 94 ? 15.721 15.775 58.310 1.00 23.39 94 HIS A O 1
ATOM 738 N N . GLY A 1 95 ? 15.709 17.998 57.804 1.00 24.14 95 GLY A N 1
ATOM 739 C CA . GLY A 1 95 ? 16.906 18.335 58.577 1.00 22.82 95 GLY A CA 1
ATOM 740 C C . GLY A 1 95 ? 18.214 17.876 58.023 1.00 22.79 95 GLY A C 1
ATOM 741 O O . GLY A 1 95 ? 19.169 17.819 58.737 1.00 23.45 95 GLY A O 1
ATOM 742 N N . LEU A 1 96 ? 18.278 17.487 56.754 1.00 24.05 96 LEU A N 1
ATOM 743 C CA . LEU A 1 96 ? 19.551 17.067 56.174 1.00 24.27 96 LEU A CA 1
ATOM 744 C C . LEU A 1 96 ? 20.197 18.217 55.357 1.00 24.74 96 LEU A C 1
ATOM 745 O O . LEU A 1 96 ? 19.502 19.148 54.934 1.00 25.34 96 LEU A O 1
ATOM 750 N N . ALA A 1 97 ? 21.509 18.161 55.135 1.00 25.76 97 ALA A N 1
ATOM 751 C CA . ALA A 1 97 ? 22.183 19.204 54.359 1.00 27.43 97 ALA A CA 1
ATOM 752 C C . ALA A 1 97 ? 21.652 19.225 52.909 1.00 29.33 97 ALA A C 1
ATOM 753 O O . ALA A 1 97 ? 21.512 18.212 52.237 1.00 29.12 97 ALA A O 1
ATOM 755 N N . GLU A 1 98 ? 21.303 20.407 52.466 1.00 32.23 98 GLU A N 1
ATOM 756 C CA . GLU A 1 98 ? 20.614 20.625 51.197 1.00 35.35 98 GLU A CA 1
ATOM 757 C C . GLU A 1 98 ? 21.583 20.364 50.040 1.00 34.28 98 GLU A C 1
ATOM 758 O O . GLU A 1 98 ? 21.164 20.030 48.930 1.00 34.67 98 GLU A O 1
ATOM 764 N N . ASP A 1 99 ? 22.878 20.455 50.322 1.00 32.00 99 ASP A N 1
ATOM 765 C CA . ASP A 1 99 ? 23.889 20.333 49.286 1.00 29.98 99 ASP A CA 1
ATOM 766 C C . ASP A 1 99 ? 24.542 18.929 49.188 1.00 28.00 99 ASP A C 1
ATOM 767 O O . ASP A 1 99 ? 25.734 18.785 48.936 1.00 26.22 99 ASP A O 1
ATOM 772 N N . VAL A 1 100 ? 23.738 17.898 49.457 1.00 27.44 100 VAL A N 1
ATOM 773 C CA . VAL A 1 100 ? 24.082 16.481 49.171 1.00 25.70 100 VAL A CA 1
ATOM 774 C C . VAL A 1 100 ? 24.552 16.388 47.698 1.00 25.00 100 VAL A C 1
ATOM 775 O O . VAL A 1 100 ? 23.931 16.985 46.807 1.00 26.05 100 VAL A O 1
ATOM 779 N N . ARG A 1 101 ? 25.614 15.643 47.442 1.00 24.71 101 ARG A N 1
ATOM 780 C CA . ARG A 1 101 ? 26.102 15.386 46.107 1.00 26.46 101 ARG A CA 1
ATOM 781 C C . ARG A 1 101 ? 25.122 14.432 45.377 1.00 26.05 101 ARG A C 1
ATOM 782 O O . ARG A 1 101 ? 24.801 13.362 45.882 1.00 26.36 101 ARG A O 1
ATOM 790 N N . LEU A 1 102 ? 24.692 14.831 44.184 1.00 25.77 102 LEU A N 1
ATOM 791 C CA . LEU A 1 102 ? 23.694 14.132 43.390 1.00 25.46 102 LEU A CA 1
ATOM 792 C C . LEU A 1 102 ? 24.285 13.929 42.007 1.00 27.34 102 LEU A C 1
ATOM 793 O O . LEU A 1 102 ? 25.377 13.381 41.870 1.00 27.64 102 LEU A O 1
ATOM 798 N N . PHE A 1 103 ? 23.591 14.352 40.966 1.00 30.48 103 PHE A N 1
ATOM 799 C CA . PHE A 1 103 ? 24.148 14.220 39.592 1.00 33.12 103 PHE A CA 1
ATOM 800 C C . PHE A 1 103 ? 24.813 15.477 39.097 1.00 33.88 103 PHE A C 1
ATOM 801 O O . PHE A 1 103 ? 24.346 16.591 39.330 1.00 31.91 103 PHE A O 1
ATOM 809 N N . ILE A 1 104 ? 25.874 15.290 38.350 1.00 37.91 104 ILE A N 1
ATOM 810 C CA . ILE A 1 104 ? 26.393 16.364 37.507 1.00 43.17 104 ILE A CA 1
ATOM 811 C C . ILE A 1 104 ? 25.444 16.555 36.311 1.00 47.26 104 ILE A C 1
ATOM 812 O O . ILE A 1 104 ? 25.095 15.603 35.629 1.00 47.46 104 ILE A O 1
ATOM 817 N N . GLU A 1 105 ? 24.947 17.781 36.148 1.00 53.04 105 GLU A N 1
ATOM 818 C CA . GLU A 1 105 ? 23.806 18.101 35.258 1.00 57.97 105 GLU A CA 1
ATOM 819 C C . GLU A 1 105 ? 24.306 18.597 33.882 1.00 61.19 105 GLU A C 1
ATOM 820 O O . GLU A 1 105 ? 23.921 19.678 33.401 1.00 61.00 105 GLU A O 1
ATOM 826 N N . GLU A 1 106 ? 25.175 17.800 33.260 1.00 64.00 106 GLU A N 1
ATOM 827 C CA . GLU A 1 106 ? 25.801 18.232 32.011 1.00 66.63 106 GLU A CA 1
ATOM 828 C C . GLU A 1 106 ? 25.685 17.216 30.848 1.00 62.14 106 GLU A C 1
ATOM 829 O O . GLU A 1 106 ? 26.628 17.036 30.070 1.00 62.86 106 GLU A O 1
ATOM 835 N N . GLU A 1 107 ? 24.517 16.590 30.710 1.00 55.54 107 GLU A N 1
ATOM 836 C CA . GLU A 1 107 ? 24.426 15.433 29.848 1.00 49.04 107 GLU A CA 1
ATOM 837 C C . GLU A 1 107 ? 23.511 15.566 28.614 1.00 45.10 107 GLU A C 1
ATOM 838 O O . GLU A 1 107 ? 23.547 14.731 27.725 1.00 43.05 107 GLU A O 1
ATOM 844 N N . THR A 1 108 ? 22.722 16.634 28.563 1.00 41.49 108 THR A N 1
ATOM 845 C CA . THR A 1 108 ? 21.780 16.859 27.469 1.00 39.29 108 THR A CA 1
ATOM 846 C C . THR A 1 108 ? 22.327 17.764 26.366 1.00 37.80 108 THR A C 1
ATOM 847 O O . THR A 1 108 ? 23.286 18.483 26.595 1.00 37.18 108 THR A O 1
ATOM 851 N N . LEU A 1 109 ? 21.717 17.688 25.181 1.00 36.66 109 LEU A N 1
ATOM 852 C CA . LEU A 1 109 ? 21.882 18.679 24.110 1.00 37.19 109 LEU A CA 1
ATOM 853 C C . LEU A 1 109 ? 20.603 19.530 23.930 1.00 38.17 109 LEU A C 1
ATOM 854 O O . LEU A 1 109 ? 19.495 19.047 24.202 1.00 37.79 109 LEU A O 1
ATOM 859 N N . PRO A 1 110 ? 20.746 20.812 23.474 1.00 39.68 110 PRO A N 1
ATOM 860 C CA . PRO A 1 110 ? 19.547 21.668 23.274 1.00 39.96 110 PRO A CA 1
ATOM 861 C C . PRO A 1 110 ? 18.493 21.018 22.366 1.00 40.96 110 PRO A C 1
ATOM 862 O O . PRO A 1 110 ? 18.850 20.294 21.460 1.00 40.99 110 PRO A O 1
ATOM 866 N N . ASN A 1 111 ? 17.213 21.274 22.574 1.00 42.91 111 ASN A N 1
ATOM 867 C CA . ASN A 1 111 ? 16.197 20.793 21.614 1.00 45.43 111 ASN A CA 1
ATOM 868 C C . ASN A 1 111 ? 15.849 19.259 21.498 1.00 42.75 111 ASN A C 1
ATOM 869 O O . ASN A 1 111 ? 14.999 18.871 20.687 1.00 42.87 111 ASN A O 1
ATOM 874 N N . GLU A 1 112 ? 16.478 18.413 22.307 1.00 38.12 112 GLU A N 1
ATOM 875 C CA . GLU A 1 112 ? 16.021 17.029 22.459 1.00 34.01 112 GLU A CA 1
ATOM 876 C C . GLU A 1 112 ? 15.059 16.864 23.659 1.00 31.41 112 GLU A C 1
ATOM 877 O O . GLU A 1 112 ? 15.066 17.675 24.599 1.00 32.15 112 GLU A O 1
ATOM 883 N N . TRP A 1 113 ? 14.191 15.854 23.605 1.00 28.05 113 TRP A N 1
ATOM 884 C CA . TRP A 1 113 ? 13.630 15.249 24.808 1.00 24.23 113 TRP A CA 1
ATOM 885 C C . TRP A 1 113 ? 14.676 14.222 25.280 1.00 22.83 113 TRP A C 1
ATOM 886 O O . TRP A 1 113 ? 15.059 13.310 24.529 1.00 22.39 113 TRP A O 1
ATOM 897 N N . TYR A 1 114 ? 15.249 14.456 26.456 1.00 20.28 114 TYR A N 1
ATOM 898 C CA . TYR A 1 114 ? 16.351 13.637 26.897 1.00 19.83 114 TYR A CA 1
ATOM 899 C C . TYR A 1 114 ? 15.900 12.418 27.752 1.00 20.70 114 TYR A C 1
ATOM 900 O O . TYR A 1 114 ? 15.161 12.581 28.748 1.00 20.57 114 TYR A O 1
ATOM 909 N N . LEU A 1 115 ? 16.342 11.218 27.349 1.00 20.93 115 LEU A N 1
ATOM 910 C CA . LEU A 1 115 ? 16.073 9.997 28.098 1.00 20.90 115 LEU A CA 1
ATOM 911 C C . LEU A 1 115 ? 17.108 9.859 29.191 1.00 21.06 115 LEU A C 1
ATOM 912 O O . LEU A 1 115 ? 18.248 9.547 28.934 1.00 21.50 115 LEU A O 1
ATOM 917 N N . ASP A 1 116 ? 16.674 10.081 30.427 1.00 21.45 116 ASP A N 1
ATOM 918 C CA . ASP A 1 116 ? 17.507 9.983 31.612 1.00 21.28 116 ASP A CA 1
ATOM 919 C C . ASP A 1 116 ? 17.766 8.510 31.997 1.00 21.15 116 ASP A C 1
ATOM 920 O O . ASP A 1 116 ? 18.887 8.097 32.187 1.00 19.31 116 ASP A O 1
ATOM 925 N N . THR A 1 117 ? 16.689 7.717 32.131 1.00 20.53 117 THR A N 1
ATOM 926 C CA . THR A 1 117 ? 16.861 6.360 32.503 1.00 19.94 117 THR A CA 1
ATOM 927 C C . THR A 1 117 ? 15.741 5.421 32.082 1.00 19.21 117 THR A C 1
ATOM 928 O O . THR A 1 117 ? 14.571 5.783 32.085 1.00 17.88 117 THR A O 1
ATOM 932 N N . ILE A 1 118 ? 16.113 4.196 31.716 1.00 19.88 118 ILE A N 1
ATOM 933 C CA . ILE A 1 118 ? 15.131 3.092 31.638 1.00 20.73 118 ILE A CA 1
ATOM 934 C C . ILE A 1 118 ? 15.554 2.074 32.683 1.00 21.27 118 ILE A C 1
ATOM 935 O O . ILE A 1 118 ? 16.688 1.601 32.658 1.00 21.53 118 ILE A O 1
ATOM 940 N N . SER A 1 119 ? 14.675 1.791 33.630 1.00 21.70 119 SER A N 1
ATOM 941 C CA . SER A 1 119 ? 14.968 0.914 34.752 1.00 23.46 119 SER A CA 1
ATOM 942 C C . SER A 1 119 ? 13.965 -0.187 34.829 1.00 22.35 119 SER A C 1
ATOM 943 O O . SER A 1 119 ? 12.793 0.088 34.885 1.00 22.84 119 SER A O 1
ATOM 946 N N . VAL A 1 120 ? 14.448 -1.422 34.899 1.00 22.00 120 VAL A N 1
ATOM 947 C CA . VAL A 1 120 ? 13.583 -2.583 35.029 1.00 22.55 120 VAL A CA 1
ATOM 948 C C . VAL A 1 120 ? 13.833 -3.207 36.376 1.00 23.02 120 VAL A C 1
ATOM 949 O O . VAL A 1 120 ? 15.004 -3.479 36.712 1.00 23.91 120 VAL A O 1
ATOM 953 N N . ASP A 1 121 ? 12.756 -3.425 37.133 1.00 23.46 121 ASP A N 1
ATOM 954 C CA . ASP A 1 121 ? 12.797 -4.244 38.354 1.00 24.05 121 ASP A CA 1
ATOM 955 C C . ASP A 1 121 ? 13.581 -5.568 38.128 1.00 25.28 121 ASP A C 1
ATOM 956 O O . ASP A 1 121 ? 13.379 -6.258 37.133 1.00 24.44 121 ASP A O 1
ATOM 961 N N . GLU A 1 122 ? 14.520 -5.848 39.028 1.00 27.47 122 GLU A N 1
ATOM 962 C CA . GLU A 1 122 ? 15.364 -7.062 39.035 1.00 29.66 122 GLU A CA 1
ATOM 963 C C . GLU A 1 122 ? 14.538 -8.342 38.950 1.00 30.29 122 GLU A C 1
ATOM 964 O O . GLU A 1 122 ? 14.975 -9.299 38.320 1.00 30.86 122 GLU A O 1
ATOM 966 N N . ARG A 1 123 ? 13.353 -8.367 39.565 1.00 29.92 123 ARG A N 1
ATOM 967 C CA . ARG A 1 123 ? 12.483 -9.523 39.416 1.00 29.58 123 ARG A CA 1
ATOM 968 C C . ARG A 1 123 ? 11.955 -9.737 37.972 1.00 29.18 123 ARG A C 1
ATOM 969 O O . ARG A 1 123 ? 11.392 -10.821 37.679 1.00 29.22 123 ARG A O 1
ATOM 977 N N . PHE A 1 124 ? 12.081 -8.724 37.086 1.00 27.35 124 PHE A N 1
ATOM 978 C CA . PHE A 1 124 ? 11.476 -8.811 35.748 1.00 26.94 124 PHE A CA 1
ATOM 979 C C . PHE A 1 124 ? 12.487 -8.644 34.636 1.00 26.76 124 PHE A C 1
ATOM 980 O O . PHE A 1 124 ? 12.166 -8.123 33.590 1.00 27.39 124 PHE A O 1
ATOM 988 N N . ARG A 1 125 ? 13.726 -9.052 34.877 1.00 27.21 125 ARG A N 1
ATOM 989 C CA . ARG A 1 125 ? 14.753 -8.958 33.876 1.00 28.13 125 ARG A CA 1
ATOM 990 C C . ARG A 1 125 ? 14.541 -10.045 32.874 1.00 27.80 125 ARG A C 1
ATOM 991 O O . ARG A 1 125 ? 14.044 -11.143 33.207 1.00 28.33 125 ARG A O 1
ATOM 999 N N . GLY A 1 126 ? 14.938 -9.755 31.640 1.00 27.23 126 GLY A N 1
ATOM 1000 C CA . GLY A 1 126 ? 15.045 -10.792 30.637 1.00 26.24 126 GLY A CA 1
ATOM 1001 C C . GLY A 1 126 ? 13.721 -10.958 29.946 1.00 26.12 126 GLY A C 1
ATOM 1002 O O . GLY A 1 126 ? 13.569 -11.900 29.190 1.00 27.12 126 GLY A O 1
ATOM 1003 N N . MET A 1 127 ? 12.783 -10.035 30.186 1.00 25.29 127 MET A N 1
ATOM 1004 C CA . MET A 1 127 ? 11.427 -10.069 29.599 1.00 24.71 127 MET A CA 1
ATOM 1005 C C . MET A 1 127 ? 11.142 -9.011 28.540 1.00 24.38 127 MET A C 1
ATOM 1006 O O . MET A 1 127 ? 10.016 -8.818 28.163 1.00 23.78 127 MET A O 1
ATOM 1011 N N . GLY A 1 128 ? 12.153 -8.371 27.975 1.00 24.60 128 GLY A N 1
ATOM 1012 C CA . GLY A 1 128 ? 11.820 -7.376 26.931 1.00 24.77 128 GLY A CA 1
ATOM 1013 C C . GLY A 1 128 ? 11.282 -5.997 27.381 1.00 24.24 128 GLY A C 1
ATOM 1014 O O . GLY A 1 128 ? 10.932 -5.194 26.527 1.00 25.66 128 GLY A O 1
ATOM 1015 N N . ILE A 1 129 ? 11.211 -5.712 28.691 1.00 22.40 129 ILE A N 1
ATOM 1016 C CA . ILE A 1 129 ? 10.516 -4.502 29.213 1.00 20.61 129 ILE A CA 1
ATOM 1017 C C . ILE A 1 129 ? 11.211 -3.180 28.858 1.00 20.94 129 ILE A C 1
ATOM 1018 O O . ILE A 1 129 ? 10.551 -2.236 28.404 1.00 20.78 129 ILE A O 1
ATOM 1023 N N . GLY A 1 130 ? 12.537 -3.140 28.968 1.00 20.42 130 GLY A N 1
ATOM 1024 C CA . GLY A 1 130 ? 13.296 -1.948 28.640 1.00 20.96 130 GLY A CA 1
ATOM 1025 C C . GLY A 1 130 ? 13.130 -1.543 27.191 1.00 22.32 130 GLY A C 1
ATOM 1026 O O . GLY A 1 130 ? 13.014 -0.358 26.858 1.00 21.52 130 GLY A O 1
ATOM 1027 N N . SER A 1 131 ? 13.093 -2.556 26.335 1.00 23.46 131 SER A N 1
ATOM 1028 C CA . SER A 1 131 ? 13.105 -2.340 24.940 1.00 24.49 131 SER A CA 1
ATOM 1029 C C . SER A 1 131 ? 11.720 -1.937 24.531 1.00 23.74 131 SER A C 1
ATOM 1030 O O . SER A 1 131 ? 11.596 -1.105 23.661 1.00 24.55 131 SER A O 1
ATOM 1033 N N . LYS A 1 132 ? 10.685 -2.451 25.188 1.00 22.90 132 LYS A N 1
ATOM 1034 C CA . LYS A 1 132 ? 9.312 -1.928 24.964 1.00 24.15 132 LYS A CA 1
ATOM 1035 C C . LYS A 1 132 ? 9.028 -0.524 25.488 1.00 22.88 132 LYS A C 1
ATOM 1036 O O . LYS A 1 132 ? 8.243 0.190 24.910 1.00 23.72 132 LYS A O 1
ATOM 1042 N N . LEU A 1 133 ? 9.611 -0.169 26.626 1.00 21.91 133 LEU A N 1
ATOM 1043 C CA . LEU A 1 133 ? 9.516 1.173 27.149 1.00 21.72 133 LEU A CA 1
ATOM 1044 C C . LEU A 1 133 ? 10.140 2.170 26.156 1.00 21.56 133 LEU A C 1
ATOM 1045 O O . LEU A 1 133 ? 9.584 3.222 25.886 1.00 21.33 133 LEU A O 1
ATOM 1050 N N . LEU A 1 134 ? 11.271 1.794 25.604 1.00 21.83 134 LEU A N 1
ATOM 1051 C CA . LEU A 1 134 ? 11.997 2.582 24.645 1.00 23.65 134 LEU A CA 1
ATOM 1052 C C . LEU A 1 134 ? 11.168 2.779 23.339 1.00 24.65 134 LEU A C 1
ATOM 1053 O O . LEU A 1 134 ? 11.129 3.901 22.790 1.00 23.94 134 LEU A O 1
ATOM 1058 N N . ASP A 1 135 ? 10.467 1.729 22.881 1.00 24.90 135 ASP A N 1
ATOM 1059 C CA . ASP A 1 135 ? 9.555 1.865 21.733 1.00 26.37 135 ASP A CA 1
ATOM 1060 C C . ASP A 1 135 ? 8.444 2.924 21.920 1.00 25.19 135 ASP A C 1
ATOM 1061 O O . ASP A 1 135 ? 7.891 3.412 20.937 1.00 26.21 135 ASP A O 1
ATOM 1066 N N . ALA A 1 136 ? 8.066 3.192 23.165 1.00 23.76 136 ALA A N 1
ATOM 1067 C CA . ALA A 1 136 ? 6.926 4.048 23.522 1.00 22.52 136 ALA A CA 1
ATOM 1068 C C . ALA A 1 136 ? 7.343 5.481 23.633 1.00 21.52 136 ALA A C 1
ATOM 1069 O O . ALA A 1 136 ? 6.515 6.352 23.790 1.00 21.25 136 ALA A O 1
ATOM 1071 N N . LEU A 1 137 ? 8.638 5.725 23.583 1.00 21.84 137 LEU A N 1
ATOM 1072 C CA . LEU A 1 137 ? 9.161 7.047 23.890 1.00 22.18 137 LEU A CA 1
ATOM 1073 C C . LEU A 1 137 ? 9.032 8.126 22.797 1.00 23.71 137 LEU A C 1
ATOM 1074 O O . LEU A 1 137 ? 8.971 9.289 23.155 1.00 25.30 137 LEU A O 1
ATOM 1079 N N . PRO A 1 138 ? 9.050 7.780 21.477 1.00 24.36 138 PRO A N 1
ATOM 1080 C CA . PRO A 1 138 ? 8.840 8.816 20.441 1.00 25.81 138 PRO A CA 1
ATOM 1081 C C . PRO A 1 138 ? 7.571 9.630 20.611 1.00 27.10 138 PRO A C 1
ATOM 1082 O O . PRO A 1 138 ? 7.590 10.823 20.445 1.00 27.93 138 PRO A O 1
ATOM 1086 N N . GLU A 1 139 ? 6.480 8.991 20.930 1.00 29.09 139 GLU A N 1
ATOM 1087 C CA . GLU A 1 139 ? 5.230 9.707 21.202 1.00 33.06 139 GLU A CA 1
ATOM 1088 C C . GLU A 1 139 ? 5.316 10.689 22.401 1.00 32.58 139 GLU A C 1
ATOM 1089 O O . GLU A 1 139 ? 4.710 11.793 22.387 1.00 32.83 139 GLU A O 1
ATOM 1095 N N . VAL A 1 140 ? 6.083 10.290 23.423 1.00 31.08 140 VAL A N 1
ATOM 1096 C CA . VAL A 1 140 ? 6.411 11.170 24.528 1.00 30.37 140 VAL A CA 1
ATOM 1097 C C . VAL A 1 140 ? 7.250 12.399 24.070 1.00 30.70 140 VAL A C 1
ATOM 1098 O O . VAL A 1 140 ? 6.874 13.499 24.355 1.00 30.73 140 VAL A O 1
ATOM 1102 N N . ALA A 1 141 ? 8.376 12.200 23.384 1.00 30.65 141 ALA A N 1
ATOM 1103 C CA . ALA A 1 141 ? 9.092 13.301 22.797 1.00 31.50 141 ALA A CA 1
ATOM 1104 C C . ALA A 1 141 ? 8.101 14.182 21.990 1.00 33.21 141 ALA A C 1
ATOM 1105 O O . ALA A 1 141 ? 7.938 15.331 22.273 1.00 31.86 141 ALA A O 1
ATOM 1107 N N . LYS A 1 142 ? 7.411 13.610 21.015 1.00 36.65 142 LYS A N 1
ATOM 1108 C CA . LYS A 1 142 ? 6.489 14.361 20.153 1.00 39.90 142 LYS A CA 1
ATOM 1109 C C . LYS A 1 142 ? 5.494 15.223 20.956 1.00 40.73 142 LYS A C 1
ATOM 1110 O O . LYS A 1 142 ? 5.431 16.423 20.765 1.00 41.51 142 LYS A O 1
ATOM 1116 N N . ALA A 1 143 ? 4.754 14.619 21.876 1.00 41.61 143 ALA A N 1
ATOM 1117 C CA . ALA A 1 143 ? 3.816 15.352 22.727 1.00 42.06 143 ALA A CA 1
ATOM 1118 C C . ALA A 1 143 ? 4.496 16.431 23.561 1.00 43.14 143 ALA A C 1
ATOM 1119 O O . ALA A 1 143 ? 3.832 17.180 24.259 1.00 44.95 143 ALA A O 1
ATOM 1121 N N . SER A 1 144 ? 5.812 16.525 23.491 1.00 42.70 144 SER A N 1
ATOM 1122 C CA . SER A 1 144 ? 6.553 17.468 24.299 1.00 42.63 144 SER A CA 1
ATOM 1123 C C . SER A 1 144 ? 6.977 18.619 23.380 1.00 42.11 144 SER A C 1
ATOM 1124 O O . SER A 1 144 ? 7.625 19.574 23.791 1.00 41.48 144 SER A O 1
ATOM 1127 N N . GLY A 1 145 ? 6.613 18.502 22.109 1.00 42.02 145 GLY A N 1
ATOM 1128 C CA . GLY A 1 145 ? 7.052 19.464 21.100 1.00 41.67 145 GLY A CA 1
ATOM 1129 C C . GLY A 1 145 ? 8.497 19.343 20.695 1.00 41.39 145 GLY A C 1
ATOM 1130 O O . GLY A 1 145 ? 9.054 20.257 20.110 1.00 41.22 145 GLY A O 1
ATOM 1131 N N . LYS A 1 146 ? 9.116 18.204 20.977 1.00 41.70 146 LYS A N 1
ATOM 1132 C CA . LYS A 1 146 ? 10.500 17.998 20.606 1.00 41.97 146 LYS A CA 1
ATOM 1133 C C . LYS A 1 146 ? 10.584 17.140 19.321 1.00 43.07 146 LYS A C 1
ATOM 1134 O O . LYS A 1 146 ? 9.752 16.281 19.079 1.00 43.13 146 LYS A O 1
ATOM 1140 N N . GLN A 1 147 ? 11.584 17.401 18.481 1.00 44.33 147 GLN A N 1
ATOM 1141 C CA . GLN A 1 147 ? 11.774 16.674 17.225 1.00 45.95 147 GLN A CA 1
ATOM 1142 C C . GLN A 1 147 ? 12.936 15.705 17.280 1.00 42.36 147 GLN A C 1
ATOM 1143 O O . GLN A 1 147 ? 13.228 15.050 16.286 1.00 42.10 147 GLN A O 1
ATOM 1149 N N . ALA A 1 148 ? 13.607 15.651 18.424 1.00 37.92 148 ALA A N 1
ATOM 1150 C CA . ALA A 1 148 ? 14.675 14.709 18.653 1.00 34.07 148 ALA A CA 1
ATOM 1151 C C . ALA A 1 148 ? 14.502 14.112 20.077 1.00 32.15 148 ALA A C 1
ATOM 1152 O O . ALA A 1 148 ? 14.021 14.775 21.004 1.00 31.09 148 ALA A O 1
ATOM 1154 N N . LEU A 1 149 ? 14.822 12.831 20.202 1.00 29.58 149 LEU A N 1
ATOM 1155 C CA . LEU A 1 149 ? 14.759 12.101 21.453 1.00 27.35 149 LEU A CA 1
ATOM 1156 C C . LEU A 1 149 ? 16.232 11.793 21.625 1.00 26.07 149 LEU A C 1
ATOM 1157 O O . LEU A 1 149 ? 16.816 11.263 20.673 1.00 27.43 149 LEU A O 1
ATOM 1162 N N . GLY A 1 150 ? 16.864 12.122 22.758 1.00 22.60 150 GLY A N 1
ATOM 1163 C CA . GLY A 1 150 ? 18.315 11.869 22.864 1.00 20.22 150 GLY A CA 1
ATOM 1164 C C . GLY A 1 150 ? 18.727 11.076 24.084 1.00 19.50 150 GLY A C 1
ATOM 1165 O O . GLY A 1 150 ? 17.931 10.921 24.993 1.00 18.92 150 GLY A O 1
ATOM 1166 N N . LEU A 1 151 ? 19.957 10.558 24.106 1.00 19.62 151 LEU A N 1
ATOM 1167 C CA . LEU A 1 151 ? 20.403 9.687 25.207 1.00 20.90 151 LEU A CA 1
ATOM 1168 C C . LEU A 1 151 ? 21.922 9.623 25.245 1.00 22.08 151 LEU A C 1
ATOM 1169 O O . LEU A 1 151 ? 22.596 9.996 24.250 1.00 22.52 151 LEU A O 1
ATOM 1174 N N . ASN A 1 152 ? 22.481 9.172 26.368 1.00 22.89 152 ASN A N 1
ATOM 1175 C CA . ASN A 1 152 ? 23.913 8.927 26.424 1.00 24.68 152 ASN A CA 1
ATOM 1176 C C . ASN A 1 152 ? 24.091 7.438 26.684 1.00 26.72 152 ASN A C 1
ATOM 1177 O O . ASN A 1 152 ? 23.359 6.879 27.519 1.00 26.96 152 ASN A O 1
ATOM 1182 N N . VAL A 1 153 ? 25.030 6.812 25.965 1.00 28.17 153 VAL A N 1
ATOM 1183 C CA . VAL A 1 153 ? 25.441 5.414 26.212 1.00 30.24 153 VAL A CA 1
ATOM 1184 C C . VAL A 1 153 ? 26.935 5.399 26.482 1.00 32.17 153 VAL A C 1
ATOM 1185 O O . VAL A 1 153 ? 27.730 5.876 25.673 1.00 30.32 153 VAL A O 1
ATOM 1189 N N . ASP A 1 154 ? 27.299 4.762 27.580 1.00 36.90 154 ASP A N 1
ATOM 1190 C CA . ASP A 1 154 ? 28.695 4.527 27.910 1.00 42.31 154 ASP A CA 1
ATOM 1191 C C . ASP A 1 154 ? 29.406 3.788 26.788 1.00 45.39 154 ASP A C 1
ATOM 1192 O O . ASP A 1 154 ? 28.875 2.785 26.254 1.00 45.51 154 ASP A O 1
ATOM 1197 N N . PHE A 1 155 ? 30.577 4.313 26.414 1.00 49.93 155 PHE A N 1
ATOM 1198 C CA . PHE A 1 155 ? 31.536 3.687 25.467 1.00 54.30 155 PHE A CA 1
ATOM 1199 C C . PHE A 1 155 ? 31.764 2.198 25.686 1.00 54.25 155 PHE A C 1
ATOM 1200 O O . PHE A 1 155 ? 32.035 1.464 24.753 1.00 53.93 155 PHE A O 1
ATOM 1208 N N . ASP A 1 156 ? 31.673 1.779 26.941 1.00 54.86 156 ASP A N 1
ATOM 1209 C CA . ASP A 1 156 ? 31.885 0.410 27.325 1.00 55.15 156 ASP A CA 1
ATOM 1210 C C . ASP A 1 156 ? 30.558 -0.377 27.405 1.00 52.48 156 ASP A C 1
ATOM 1211 O O . ASP A 1 156 ? 30.435 -1.404 28.068 1.00 51.68 156 ASP A O 1
ATOM 1216 N N . ASN A 1 157 ? 29.547 0.147 26.733 1.00 49.38 157 ASN A N 1
ATOM 1217 C CA . ASN A 1 157 ? 28.294 -0.560 26.577 1.00 45.45 157 ASN A CA 1
ATOM 1218 C C . ASN A 1 157 ? 27.922 -0.613 25.121 1.00 41.27 157 ASN A C 1
ATOM 1219 O O . ASN A 1 157 ? 26.901 -0.062 24.740 1.00 41.41 157 ASN A O 1
ATOM 1224 N N . PRO A 1 158 ? 28.709 -1.341 24.310 1.00 37.46 158 PRO A N 1
ATOM 1225 C CA . PRO A 1 158 ? 28.448 -1.356 22.872 1.00 34.50 158 PRO A CA 1
ATOM 1226 C C . PRO A 1 158 ? 27.194 -2.188 22.582 1.00 31.57 158 PRO A C 1
ATOM 1227 O O . PRO A 1 158 ? 26.551 -1.979 21.568 1.00 31.68 158 PRO A O 1
ATOM 1231 N N . GLY A 1 159 ? 26.827 -3.096 23.481 1.00 29.17 159 GLY A N 1
ATOM 1232 C CA . GLY A 1 159 ? 25.571 -3.795 23.338 1.00 27.16 159 GLY A CA 1
ATOM 1233 C C . GLY A 1 159 ? 24.360 -2.875 23.385 1.00 26.34 159 GLY A C 1
ATOM 1234 O O . GLY A 1 159 ? 23.461 -3.025 22.562 1.00 26.62 159 GLY A O 1
ATOM 1235 N N . ALA A 1 160 ? 24.356 -1.900 24.317 1.00 25.66 160 ALA A N 1
ATOM 1236 C CA . ALA A 1 160 ? 23.227 -0.995 24.481 1.00 25.15 160 ALA A CA 1
ATOM 1237 C C . ALA A 1 160 ? 23.224 -0.115 23.289 1.00 24.80 160 ALA A C 1
ATOM 1238 O O . ALA A 1 160 ? 22.178 0.157 22.719 1.00 24.28 160 ALA A O 1
ATOM 1240 N N . ARG A 1 161 ? 24.408 0.303 22.892 1.00 25.31 161 ARG A N 1
ATOM 1241 C CA . ARG A 1 161 ? 24.524 1.179 21.759 1.00 27.27 161 ARG A CA 1
ATOM 1242 C C . ARG A 1 161 ? 23.985 0.559 20.463 1.00 28.48 161 ARG A C 1
ATOM 1243 O O . ARG A 1 161 ? 23.291 1.269 19.672 1.00 29.40 161 ARG A O 1
ATOM 1251 N N . LYS A 1 162 ? 24.264 -0.746 20.246 1.00 28.27 162 LYS A N 1
ATOM 1252 C CA . LYS A 1 162 ? 23.642 -1.519 19.149 1.00 28.20 162 LYS A CA 1
ATOM 1253 C C . LYS A 1 162 ? 22.114 -1.583 19.234 1.00 26.88 162 LYS A C 1
ATOM 1254 O O . LYS A 1 162 ? 21.397 -1.469 18.209 1.00 27.39 162 LYS A O 1
ATOM 1260 N N . LEU A 1 163 ? 21.620 -1.818 20.439 1.00 25.22 163 LEU A N 1
ATOM 1261 C CA . LEU A 1 163 ? 20.184 -1.792 20.703 1.00 25.42 163 LEU A CA 1
ATOM 1262 C C . LEU A 1 163 ? 19.577 -0.446 20.197 1.00 25.52 163 LEU A C 1
ATOM 1263 O O . LEU A 1 163 ? 18.609 -0.438 19.437 1.00 27.46 163 LEU A O 1
ATOM 1268 N N . TYR A 1 164 ? 20.166 0.692 20.590 1.00 24.38 164 TYR A N 1
ATOM 1269 C CA . TYR A 1 164 ? 19.624 2.017 20.217 1.00 23.66 164 TYR A CA 1
ATOM 1270 C C . TYR A 1 164 ? 19.758 2.301 18.728 1.00 23.74 164 TYR A C 1
ATOM 1271 O O . TYR A 1 164 ? 18.794 2.820 18.086 1.00 24.99 164 TYR A O 1
ATOM 1280 N N . ALA A 1 165 ? 20.924 1.993 18.172 1.00 23.85 165 ALA A N 1
ATOM 1281 C CA . ALA A 1 165 ? 21.108 1.998 16.709 1.00 25.44 165 ALA A CA 1
ATOM 1282 C C . ALA A 1 165 ? 19.946 1.337 15.918 1.00 26.39 165 ALA A C 1
ATOM 1283 O O . ALA A 1 165 ? 19.447 1.880 14.929 1.00 26.07 165 ALA A O 1
ATOM 1285 N N . SER A 1 166 ? 19.513 0.167 16.391 1.00 27.99 166 SER A N 1
ATOM 1286 C CA . SER A 1 166 ? 18.541 -0.657 15.686 1.00 28.81 166 SER A CA 1
ATOM 1287 C C . SER A 1 166 ? 17.150 -0.056 15.832 1.00 30.60 166 SER A C 1
ATOM 1288 O O . SER A 1 166 ? 16.206 -0.494 15.188 1.00 31.62 166 SER A O 1
ATOM 1291 N N . LYS A 1 167 ? 17.018 0.926 16.712 1.00 31.52 167 LYS A N 1
ATOM 1292 C CA . LYS A 1 167 ? 15.735 1.538 17.017 1.00 32.44 167 LYS A CA 1
ATOM 1293 C C . LYS A 1 167 ? 15.722 2.883 16.327 1.00 30.78 167 LYS A C 1
ATOM 1294 O O . LYS A 1 167 ? 14.796 3.630 16.498 1.00 30.81 167 LYS A O 1
ATOM 1300 N N . GLY A 1 168 ? 16.772 3.194 15.582 1.00 29.44 168 GLY A N 1
ATOM 1301 C CA . GLY A 1 168 ? 16.844 4.447 14.813 1.00 28.34 168 GLY A CA 1
ATOM 1302 C C . GLY A 1 168 ? 17.681 5.569 15.417 1.00 28.83 168 GLY A C 1
ATOM 1303 O O . GLY A 1 168 ? 17.607 6.688 14.911 1.00 28.95 168 GLY A O 1
ATOM 1304 N N . PHE A 1 169 ? 18.418 5.303 16.520 1.00 28.77 169 PHE A N 1
ATOM 1305 C CA . PHE A 1 169 ? 19.317 6.286 17.142 1.00 29.17 169 PHE A CA 1
ATOM 1306 C C . PHE A 1 169 ? 20.667 6.415 16.362 1.00 31.76 169 PHE A C 1
ATOM 1307 O O . PHE A 1 169 ? 21.176 5.421 15.843 1.00 31.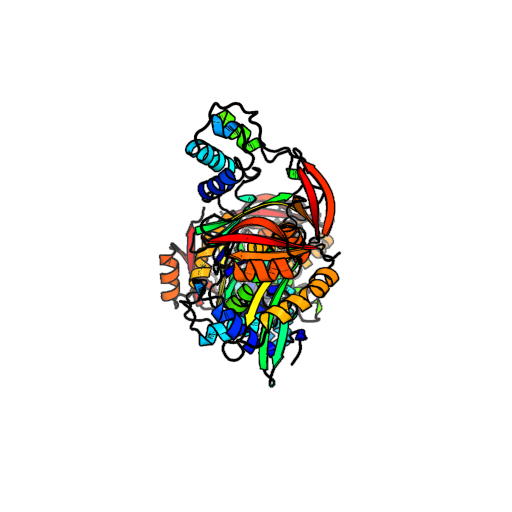84 169 PHE A O 1
ATOM 1315 N N . LYS A 1 170 ? 21.205 7.640 16.283 1.00 34.45 170 LYS A N 1
ATOM 1316 C CA . LYS A 1 170 ? 22.421 7.966 15.530 1.00 37.70 170 LYS A CA 1
ATOM 1317 C C . LYS A 1 170 ? 23.351 8.753 16.419 1.00 39.68 170 LYS A C 1
ATOM 1318 O O . LYS A 1 170 ? 22.909 9.693 17.071 1.00 40.20 170 LYS A O 1
ATOM 1324 N N . ASP A 1 171 ? 24.628 8.384 16.408 1.00 41.45 171 ASP A N 1
ATOM 1325 C CA . ASP A 1 171 ? 25.686 9.082 17.090 1.00 43.95 171 ASP A CA 1
ATOM 1326 C C . ASP A 1 171 ? 25.705 10.521 16.665 1.00 44.45 171 ASP A C 1
ATOM 1327 O O . ASP A 1 171 ? 25.649 10.791 15.479 1.00 44.58 171 ASP A O 1
ATOM 1332 N N . VAL A 1 172 ? 25.781 11.435 17.638 1.00 45.55 172 VAL A N 1
ATOM 1333 C CA . VAL A 1 172 ? 25.720 12.892 17.413 1.00 46.40 172 VAL A CA 1
ATOM 1334 C C . VAL A 1 172 ? 26.947 13.607 18.036 1.00 48.08 172 VAL A C 1
ATOM 1335 O O . VAL A 1 172 ? 27.514 14.470 17.400 1.00 48.80 172 VAL A O 1
ATOM 1339 N N . THR A 1 173 ? 27.370 13.234 19.248 1.00 49.67 173 THR A N 1
ATOM 1340 C CA . THR A 1 173 ? 28.580 13.792 19.887 1.00 51.80 173 THR A CA 1
ATOM 1341 C C . THR A 1 173 ? 29.171 12.772 20.834 1.00 52.80 173 THR A C 1
ATOM 1342 O O . THR A 1 173 ? 28.690 11.650 20.897 1.00 53.44 173 THR A O 1
ATOM 1346 N N . THR A 1 174 ? 30.192 13.194 21.583 1.00 54.72 174 THR A N 1
ATOM 1347 C CA . THR A 1 174 ? 30.855 12.423 22.633 1.00 57.14 174 THR A CA 1
ATOM 1348 C C . THR A 1 174 ? 30.907 13.278 23.930 1.00 59.43 174 THR A C 1
ATOM 1349 O O . THR A 1 174 ? 31.194 14.467 23.871 1.00 59.20 174 THR A O 1
ATOM 1353 N N . MET A 1 175 ? 30.603 12.695 25.092 1.00 62.92 175 MET A N 1
ATOM 1354 C CA . MET A 1 175 ? 30.710 13.423 26.384 1.00 66.32 175 MET A CA 1
ATOM 1355 C C . MET A 1 175 ? 31.594 12.668 27.358 1.00 69.34 175 MET A C 1
ATOM 1356 O O . MET A 1 175 ? 31.730 11.455 27.238 1.00 69.90 175 MET A O 1
ATOM 1361 N N . THR A 1 176 ? 32.206 13.383 28.307 1.00 72.86 176 THR A N 1
ATOM 1362 C CA . THR A 1 176 ? 32.880 12.758 29.462 1.00 75.99 176 THR A CA 1
ATOM 1363 C C . THR A 1 176 ? 32.176 13.228 30.722 1.00 78.33 176 THR A C 1
ATOM 1364 O O . THR A 1 176 ? 32.180 14.413 31.018 1.00 78.51 176 THR A O 1
ATOM 1368 N N . ILE A 1 177 ? 31.548 12.317 31.454 1.00 81.30 177 ILE A N 1
ATOM 1369 C CA . ILE A 1 177 ? 30.903 12.715 32.706 1.00 84.43 177 ILE A CA 1
ATOM 1370 C C . ILE A 1 177 ? 31.395 11.839 33.861 1.00 86.44 177 ILE A C 1
ATOM 1371 O O . ILE A 1 177 ? 31.309 10.608 33.793 1.00 86.92 177 ILE A O 1
ATOM 1373 N N . SER A 1 178 ? 31.931 12.493 34.900 1.00 88.60 178 SER A N 1
ATOM 1374 C CA . SER A 1 178 ? 32.565 11.840 36.066 1.00 90.10 178 SER A CA 1
ATOM 1375 C C . SER A 1 178 ? 33.558 10.733 35.673 1.00 90.85 178 SER A C 1
ATOM 1376 O O . SER A 1 178 ? 33.558 9.654 36.277 1.00 91.09 178 SER A O 1
ATOM 1379 N N . GLY A 1 179 ? 34.380 11.010 34.654 1.00 90.99 179 GLY A N 1
ATOM 1380 C CA . GLY A 1 179 ? 35.432 10.095 34.197 1.00 90.70 179 GLY A CA 1
ATOM 1381 C C . GLY A 1 179 ? 35.035 9.114 33.101 1.00 89.87 179 GLY A C 1
ATOM 1382 O O . GLY A 1 179 ? 35.889 8.617 32.359 1.00 90.43 179 GLY A O 1
ATOM 1383 N N . HIS A 1 180 ? 33.738 8.834 32.998 1.00 87.74 180 HIS A N 1
ATOM 1384 C CA . HIS A 1 180 ? 33.204 7.913 31.991 1.00 84.56 180 HIS A CA 1
ATOM 1385 C C . HIS A 1 180 ? 32.926 8.630 30.674 1.00 79.00 180 HIS A C 1
ATOM 1386 O O . HIS A 1 180 ? 32.355 9.713 30.678 1.00 78.49 180 HIS A O 1
ATOM 1393 N N . LEU A 1 181 ? 33.347 8.044 29.554 1.00 72.33 181 LEU A N 1
ATOM 1394 C CA . LEU A 1 181 ? 33.022 8.613 28.223 1.00 65.71 181 LEU A CA 1
ATOM 1395 C C . LEU A 1 181 ? 31.697 8.043 27.685 1.00 60.73 181 LEU A C 1
ATOM 1396 O O . LEU A 1 181 ? 31.399 6.866 27.875 1.00 59.76 181 LEU A O 1
ATOM 1399 N N . TYR A 1 182 ? 30.914 8.883 27.012 1.00 55.02 182 TYR A N 1
ATOM 1400 C CA . TYR A 1 182 ? 29.608 8.480 26.475 1.00 49.58 182 TYR A CA 1
ATOM 1401 C C . TYR A 1 182 ? 29.445 8.890 25.032 1.00 45.81 182 TYR A C 1
ATOM 1402 O O . TYR A 1 182 ? 29.991 9.903 24.645 1.00 45.16 182 TYR A O 1
ATOM 1411 N N . ASN A 1 183 ? 28.708 8.092 24.249 1.00 42.00 183 ASN A N 1
ATOM 1412 C CA . ASN A 1 183 ? 28.129 8.528 22.957 1.00 39.14 183 ASN A CA 1
ATOM 1413 C C . ASN A 1 183 ? 26.764 9.184 23.178 1.00 35.92 183 ASN A C 1
ATOM 1414 O O . ASN A 1 183 ? 25.842 8.560 23.729 1.00 34.94 183 ASN A O 1
ATOM 1419 N N . HIS A 1 184 ? 26.601 10.417 22.712 1.00 33.06 184 HIS A N 1
ATOM 1420 C CA . HIS A 1 184 ? 25.277 11.012 22.754 1.00 29.40 184 HIS A CA 1
ATOM 1421 C C . HIS A 1 184 ? 24.652 10.706 21.411 1.00 29.10 184 HIS A C 1
ATOM 1422 O O . HIS A 1 184 ? 25.259 10.981 20.377 1.00 29.45 184 HIS A O 1
ATOM 1429 N N . MET A 1 185 ? 23.471 10.068 21.448 1.00 27.09 185 MET A N 1
ATOM 1430 C CA . MET A 1 185 ? 22.763 9.611 20.281 1.00 24.65 185 MET A CA 1
ATOM 1431 C C . MET A 1 185 ? 21.389 10.298 20.221 1.00 25.33 185 MET A C 1
ATOM 1432 O O . MET A 1 185 ? 20.841 10.693 21.242 1.00 25.66 185 MET A O 1
ATOM 1437 N N . GLN A 1 186 ? 20.856 10.517 19.029 1.00 25.44 186 GLN A N 1
ATOM 1438 C CA . GLN A 1 186 ? 19.523 11.085 18.900 1.00 26.72 186 GLN A CA 1
ATOM 1439 C C . GLN A 1 186 ? 18.764 10.335 17.870 1.00 27.34 186 GLN A C 1
ATOM 1440 O O . GLN A 1 186 ? 19.339 9.744 16.979 1.00 27.31 186 GLN A O 1
ATOM 1446 N N . LYS A 1 187 ? 17.458 10.376 17.985 1.00 30.08 187 LYS A N 1
ATOM 1447 C CA . LYS A 1 187 ? 16.585 9.779 17.023 1.00 33.74 187 LYS A CA 1
ATOM 1448 C C . LYS A 1 187 ? 15.587 10.841 16.675 1.00 37.96 187 LYS A C 1
ATOM 1449 O O . LYS A 1 187 ? 15.028 11.460 17.553 1.00 36.84 187 LYS A O 1
ATOM 1455 N N . GLU A 1 188 ? 15.358 11.050 15.393 1.00 45.36 188 GLU A N 1
ATOM 1456 C CA . GLU A 1 188 ? 14.379 12.033 14.938 1.00 53.41 188 GLU A CA 1
ATOM 1457 C C . GLU A 1 188 ? 12.925 11.599 15.226 1.00 53.66 188 GLU A C 1
ATOM 1458 O O . GLU A 1 188 ? 12.575 10.421 15.167 1.00 52.89 188 GLU A O 1
ATOM 1464 N N . VAL A 1 189 ? 12.093 12.584 15.526 1.00 56.41 189 VAL A N 1
ATOM 1465 C CA . VAL A 1 189 ? 10.728 12.356 15.977 1.00 59.91 189 VAL A CA 1
ATOM 1466 C C . VAL A 1 189 ? 9.747 13.188 15.110 1.00 64.03 189 VAL A C 1
ATOM 1467 O O . VAL A 1 189 ? 10.069 14.302 14.726 1.00 64.01 189 VAL A O 1
ATOM 1471 N N . GLU A 1 190 ? 8.570 12.630 14.806 1.00 69.62 190 GLU A N 1
ATOM 1472 C CA . GLU A 1 190 ? 7.525 13.284 13.961 1.00 73.44 190 GLU A CA 1
ATOM 1473 C C . GLU A 1 190 ? 6.844 14.532 14.566 1.00 74.36 190 GLU A C 1
ATOM 1475 N N . SER B 1 2 ? -1.071 -9.493 25.675 1.00 35.62 2 SER B N 1
ATOM 1476 C CA . SER B 1 2 ? -2.081 -8.439 25.816 1.00 34.66 2 SER B CA 1
ATOM 1477 C C . SER B 1 2 ? -1.374 -7.211 26.323 1.00 32.79 2 SER B C 1
ATOM 1478 O O . SER B 1 2 ? -0.486 -7.286 27.184 1.00 33.16 2 SER B O 1
ATOM 1481 N N . LEU B 1 3 ? -1.722 -6.082 25.747 1.00 29.17 3 LEU B N 1
ATOM 1482 C CA . LEU B 1 3 ? -1.082 -4.837 26.100 1.00 26.53 3 LEU B CA 1
ATOM 1483 C C . LEU B 1 3 ? -2.138 -3.729 26.008 1.00 23.44 3 LEU B C 1
ATOM 1484 O O . LEU B 1 3 ? -2.735 -3.538 24.976 1.00 22.57 3 LEU B O 1
ATOM 1489 N N . ILE B 1 4 ? -2.362 -3.003 27.085 1.00 19.52 4 ILE B N 1
ATOM 1490 C CA . ILE B 1 4 ? -3.121 -1.822 26.952 1.00 16.80 4 ILE B CA 1
ATOM 1491 C C . ILE B 1 4 ? -2.125 -0.674 26.849 1.00 17.40 4 ILE B C 1
ATOM 1492 O O . ILE B 1 4 ? -1.138 -0.625 27.596 1.00 16.91 4 ILE B O 1
ATOM 1497 N N . ARG B 1 5 ? -2.352 0.227 25.890 1.00 16.93 5 ARG B N 1
ATOM 1498 C CA . ARG B 1 5 ? -1.429 1.335 25.652 1.00 16.78 5 ARG B CA 1
ATOM 1499 C C . ARG B 1 5 ? -2.183 2.458 24.938 1.00 18.19 5 ARG B C 1
ATOM 1500 O O . ARG B 1 5 ? -3.272 2.265 24.384 1.00 18.39 5 ARG B O 1
ATOM 1508 N N . SER B 1 6 ? -1.605 3.641 24.963 1.00 18.98 6 SER B N 1
ATOM 1509 C CA . SER B 1 6 ? -2.103 4.726 24.172 1.00 20.03 6 SER B CA 1
ATOM 1510 C C . SER B 1 6 ? -2.114 4.345 22.686 1.00 19.46 6 SER B C 1
ATOM 1511 O O . SER B 1 6 ? -1.185 3.725 22.237 1.00 19.71 6 SER B O 1
ATOM 1514 N N . ALA B 1 7 ? -3.110 4.788 21.916 1.00 19.27 7 ALA B N 1
ATOM 1515 C CA . ALA B 1 7 ? -3.092 4.683 20.448 1.00 18.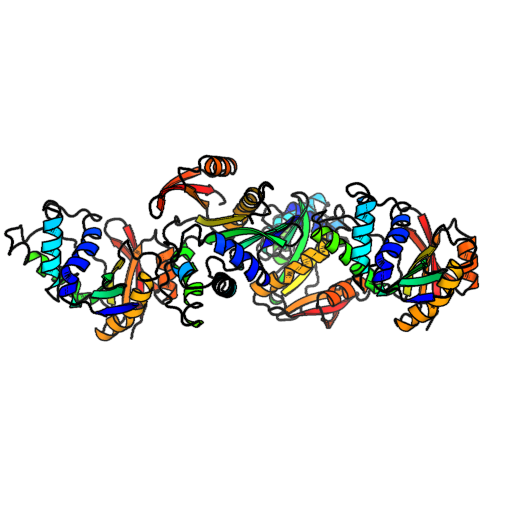78 7 ALA B CA 1
ATOM 1516 C C . ALA B 1 7 ? -1.969 5.560 19.933 1.00 20.11 7 ALA B C 1
ATOM 1517 O O . ALA B 1 7 ? -1.535 6.505 20.633 1.00 20.75 7 ALA B O 1
ATOM 1519 N N . THR B 1 8 ? -1.479 5.215 18.729 1.00 20.53 8 THR B N 1
ATOM 1520 C CA . THR B 1 8 ? -0.429 5.960 18.027 1.00 21.88 8 THR B CA 1
ATOM 1521 C C . THR B 1 8 ? -1.062 6.320 16.676 1.00 22.94 8 THR B C 1
ATOM 1522 O O . THR B 1 8 ? -2.158 5.815 16.335 1.00 22.22 8 THR B O 1
ATOM 1526 N N . LYS B 1 9 ? -0.408 7.218 15.946 1.00 24.01 9 LYS B N 1
ATOM 1527 C CA . LYS B 1 9 ? -0.838 7.568 14.600 1.00 27.29 9 LYS B CA 1
ATOM 1528 C C . LYS B 1 9 ? -1.147 6.364 13.667 1.00 27.02 9 LYS B C 1
ATOM 1529 O O . LYS B 1 9 ? -2.129 6.378 12.886 1.00 26.64 9 LYS B O 1
ATOM 1535 N N . GLU B 1 10 ? -0.318 5.332 13.808 1.00 27.52 10 GLU B N 1
ATOM 1536 C CA . GLU B 1 10 ? -0.348 4.097 12.988 1.00 28.34 10 GLU B CA 1
ATOM 1537 C C . GLU B 1 10 ? -1.544 3.202 13.274 1.00 26.17 10 GLU B C 1
ATOM 1538 O O . GLU B 1 10 ? -1.802 2.285 12.515 1.00 26.59 10 GLU B O 1
ATOM 1544 N N . ASP B 1 11 ? -2.294 3.485 14.338 1.00 24.35 11 ASP B N 1
ATOM 1545 C CA . ASP B 1 11 ? -3.534 2.760 14.634 1.00 23.41 11 ASP B CA 1
ATOM 1546 C C . ASP B 1 11 ? -4.756 3.310 13.892 1.00 22.23 11 ASP B C 1
ATOM 1547 O O . ASP B 1 11 ? -5.852 2.774 14.087 1.00 24.44 11 ASP B O 1
ATOM 1552 N N . GLY B 1 12 ? -4.615 4.344 13.059 1.00 20.89 12 GLY B N 1
ATOM 1553 C CA . GLY B 1 12 ? -5.741 4.954 12.315 1.00 18.87 12 GLY B CA 1
ATOM 1554 C C . GLY B 1 12 ? -6.652 4.016 11.593 1.00 19.34 12 GLY B C 1
ATOM 1555 O O . GLY B 1 12 ? -7.877 4.021 11.778 1.00 19.45 12 GLY B O 1
ATOM 1556 N N . GLN B 1 13 ? -6.080 3.171 10.746 1.00 21.09 13 GLN B N 1
ATOM 1557 C CA . GLN B 1 13 ? -6.869 2.149 10.043 1.00 21.37 13 GLN B CA 1
ATOM 1558 C C . GLN B 1 13 ? -7.579 1.207 11.001 1.00 21.14 13 GLN B C 1
ATOM 1559 O O . GLN B 1 13 ? -8.726 0.925 10.774 1.00 22.71 13 GLN B O 1
ATOM 1565 N N . ALA B 1 14 ? -6.940 0.669 12.054 1.00 20.48 14 ALA B N 1
ATOM 1566 C CA . ALA B 1 14 ? -7.718 -0.205 13.017 1.00 19.68 14 ALA B CA 1
ATOM 1567 C C . ALA B 1 14 ? -8.850 0.559 13.758 1.00 19.09 14 ALA B C 1
ATOM 1568 O O . ALA B 1 14 ? -9.925 0.027 13.983 1.00 20.06 14 ALA B O 1
ATOM 1570 N N . ILE B 1 15 ? -8.575 1.781 14.189 1.00 18.30 15 ILE B N 1
ATOM 1571 C CA . ILE B 1 15 ? -9.572 2.613 14.845 1.00 17.56 15 ILE B CA 1
ATOM 1572 C C . ILE B 1 15 ? -10.730 2.860 13.873 1.00 17.65 15 ILE B C 1
ATOM 1573 O O . ILE B 1 15 ? -11.869 2.740 14.249 1.00 17.25 15 ILE B O 1
ATOM 1578 N N . ALA B 1 16 ? -10.433 3.180 12.617 1.00 18.43 16 ALA B N 1
ATOM 1579 C CA . ALA B 1 16 ? -11.495 3.428 11.585 1.00 19.09 16 ALA B CA 1
ATOM 1580 C C . ALA B 1 16 ? -12.435 2.259 11.356 1.00 20.39 16 ALA B C 1
ATOM 1581 O O . ALA B 1 16 ? -13.654 2.417 11.174 1.00 19.05 16 ALA B O 1
ATOM 1583 N N . ARG B 1 17 ? -11.876 1.063 11.402 1.00 23.24 17 ARG B N 1
ATOM 1584 C CA . ARG B 1 17 ? -12.678 -0.155 11.217 1.00 26.96 17 ARG B CA 1
ATOM 1585 C C . ARG B 1 17 ? -13.569 -0.387 12.378 1.00 24.59 17 ARG B C 1
ATOM 1586 O O . ARG B 1 17 ? -14.694 -0.901 12.208 1.00 25.54 17 ARG B O 1
ATOM 1594 N N . LEU B 1 18 ? -13.069 -0.076 13.572 1.00 22.49 18 LEU B N 1
ATOM 1595 C CA . LEU B 1 18 ? -13.886 -0.254 14.754 1.00 21.07 18 LEU B CA 1
ATOM 1596 C C . LEU B 1 18 ? -15.015 0.819 14.847 1.00 20.72 18 LEU B C 1
ATOM 1597 O O . LEU B 1 18 ? -16.105 0.539 15.308 1.00 20.05 18 LEU B O 1
ATOM 1602 N N . VAL B 1 19 ? -14.734 2.043 14.426 1.00 21.30 19 VAL B N 1
ATOM 1603 C CA . VAL B 1 19 ? -15.723 3.145 14.391 1.00 21.91 19 VAL B CA 1
ATOM 1604 C C . VAL B 1 19 ? -16.795 2.909 13.275 1.00 24.07 19 VAL B C 1
ATOM 1605 O O . VAL B 1 19 ? -17.983 3.203 13.461 1.00 24.07 19 VAL B O 1
ATOM 1609 N N . LEU B 1 20 ? -16.356 2.376 12.135 1.00 25.74 20 LEU B N 1
ATOM 1610 C CA . LEU B 1 20 ? -17.265 1.916 11.089 1.00 28.20 20 LEU B CA 1
ATOM 1611 C C . LEU B 1 20 ? -18.393 1.006 11.599 1.00 28.67 20 LEU B C 1
ATOM 1612 O O . LEU B 1 20 ? -19.547 1.199 11.199 1.00 28.61 20 LEU B O 1
ATOM 1617 N N . VAL B 1 21 ? -18.091 0.044 12.480 1.00 28.51 21 VAL B N 1
ATOM 1618 C CA . VAL B 1 21 ? -19.152 -0.699 13.159 1.00 28.29 21 VAL B CA 1
ATOM 1619 C C . VAL B 1 21 ? -20.140 0.173 13.989 1.00 29.81 21 VAL B C 1
ATOM 1620 O O . VAL B 1 21 ? -21.344 -0.141 14.069 1.00 28.62 21 VAL B O 1
ATOM 1624 N N . ILE B 1 22 ? -19.641 1.234 14.635 1.00 31.36 22 ILE B N 1
ATOM 1625 C CA . ILE B 1 22 ? -20.523 2.171 15.337 1.00 32.80 22 ILE B CA 1
ATOM 1626 C C . ILE B 1 22 ? -21.465 2.923 14.348 1.00 34.06 22 ILE B C 1
ATOM 1627 O O . ILE B 1 22 ? -22.657 2.941 14.522 1.00 33.72 22 ILE B O 1
ATOM 1632 N N . LEU B 1 23 ? -20.917 3.570 13.333 1.00 36.34 23 LEU B N 1
ATOM 1633 C CA . LEU B 1 23 ? -21.727 4.087 12.244 1.00 40.16 23 LEU B CA 1
ATOM 1634 C C . LEU B 1 23 ? -22.402 2.823 11.709 1.00 44.15 23 LEU B C 1
ATOM 1635 O O . LEU B 1 23 ? -21.868 1.752 11.915 1.00 47.43 23 LEU B O 1
ATOM 1640 N N . LYS B 1 24 ? -23.541 2.805 11.066 1.00 46.26 24 LYS B N 1
ATOM 1641 C CA . LYS B 1 24 ? -23.949 1.417 10.598 1.00 48.59 24 LYS B CA 1
ATOM 1642 C C . LYS B 1 24 ? -24.888 0.798 11.553 1.00 49.50 24 LYS B C 1
ATOM 1643 O O . LYS B 1 24 ? -26.010 0.480 11.194 1.00 49.31 24 LYS B O 1
ATOM 1649 N N . ASP B 1 25 ? -24.396 0.603 12.770 1.00 50.77 25 ASP B N 1
ATOM 1650 C CA . ASP B 1 25 ? -25.264 0.392 13.913 1.00 52.74 25 ASP B CA 1
ATOM 1651 C C . ASP B 1 25 ? -26.209 1.603 14.146 1.00 51.54 25 ASP B C 1
ATOM 1652 O O . ASP B 1 25 ? -27.371 1.411 14.431 1.00 51.01 25 ASP B O 1
ATOM 1657 N N . MET B 1 26 ? -25.693 2.829 14.018 1.00 50.54 26 MET B N 1
ATOM 1658 C CA . MET B 1 26 ? -26.501 4.062 13.987 1.00 49.30 26 MET B CA 1
ATOM 1659 C C . MET B 1 26 ? -27.337 4.173 12.715 1.00 49.98 26 MET B C 1
ATOM 1660 O O . MET B 1 26 ? -28.354 4.879 12.698 1.00 50.55 26 MET B O 1
ATOM 1665 N N . GLU B 1 27 ? -26.878 3.509 11.652 1.00 49.29 27 GLU B N 1
ATOM 1666 C CA . GLU B 1 27 ? -27.498 3.550 10.339 1.00 50.14 27 GLU B CA 1
ATOM 1667 C C . GLU B 1 27 ? -27.360 4.911 9.673 1.00 47.19 27 GLU B C 1
ATOM 1668 O O . GLU B 1 27 ? -28.351 5.490 9.215 1.00 46.78 27 GLU B O 1
ATOM 1674 N N . LEU B 1 28 ? -26.124 5.412 9.589 1.00 44.09 28 LEU B N 1
ATOM 1675 C CA . LEU B 1 28 ? -25.917 6.751 9.090 1.00 40.59 28 LEU B CA 1
ATOM 1676 C C . LEU B 1 28 ? -26.233 6.835 7.597 1.00 38.59 28 LEU B C 1
ATOM 1677 O O . LEU B 1 28 ? -25.809 5.990 6.824 1.00 38.42 28 LEU B O 1
ATOM 1682 N N . PRO B 1 29 ? -27.004 7.851 7.193 1.00 36.42 29 PRO B N 1
ATOM 1683 C CA . PRO B 1 29 ? -27.306 7.933 5.779 1.00 34.62 29 PRO B CA 1
ATOM 1684 C C . PRO B 1 29 ? -26.079 7.938 4.861 1.00 32.89 29 PRO B C 1
ATOM 1685 O O . PRO B 1 29 ? -26.165 7.419 3.735 1.00 32.44 29 PRO B O 1
ATOM 1689 N N . ILE B 1 30 ? -24.966 8.517 5.319 1.00 30.95 30 ILE B N 1
ATOM 1690 C CA . ILE B 1 30 ? -23.772 8.632 4.495 1.00 30.03 30 ILE B CA 1
ATOM 1691 C C . ILE B 1 30 ? -23.261 7.250 4.002 1.00 31.46 30 ILE B C 1
ATOM 1692 O O . ILE B 1 30 ? -22.525 7.170 3.036 1.00 31.03 30 ILE B O 1
ATOM 1697 N N . LEU B 1 31 ? -23.641 6.177 4.687 1.00 33.74 31 LEU B N 1
ATOM 1698 C CA . LEU B 1 31 ? -23.136 4.854 4.355 1.00 36.91 31 LEU B CA 1
ATOM 1699 C C . LEU B 1 31 ? -23.808 4.277 3.092 1.00 41.31 31 LEU B C 1
ATOM 1700 O O . LEU B 1 31 ? -23.438 3.207 2.632 1.00 42.04 31 LEU B O 1
ATOM 1705 N N . GLU B 1 32 ? -24.796 4.992 2.555 1.00 46.23 32 GLU B N 1
ATOM 1706 C CA . GLU B 1 32 ? -25.448 4.639 1.302 1.00 49.96 32 GLU B CA 1
ATOM 1707 C C . GLU B 1 32 ? -24.760 5.362 0.152 1.00 51.95 32 GLU B C 1
ATOM 1708 O O . GLU B 1 32 ? -24.939 4.985 -1.002 1.00 54.15 32 GLU B O 1
ATOM 1712 N N . GLU B 1 33 ? -23.975 6.393 0.438 1.00 52.63 33 GLU B N 1
ATOM 1713 C CA . GLU B 1 33 ? -23.446 7.239 -0.623 1.00 52.37 33 GLU B CA 1
ATOM 1714 C C . GLU B 1 33 ? -21.962 7.014 -0.836 1.00 51.12 33 GLU B C 1
ATOM 1715 O O . GLU B 1 33 ? -21.377 7.455 -1.815 1.00 51.90 33 GLU B O 1
ATOM 1717 N N . VAL B 1 34 ? -21.340 6.343 0.113 1.00 48.37 34 VAL B N 1
ATOM 1718 C CA . VAL B 1 34 ? -19.883 6.216 0.181 1.00 44.72 34 VAL B CA 1
ATOM 1719 C C . VAL B 1 34 ? -19.654 4.725 0.366 1.00 41.97 34 VAL B C 1
ATOM 1720 O O . VAL B 1 34 ? -20.411 4.073 1.086 1.00 41.58 34 VAL B O 1
ATOM 1724 N N . SER B 1 35 ? -18.654 4.155 -0.298 1.00 39.13 35 SER B N 1
ATOM 1725 C CA . SER B 1 35 ? -18.322 2.736 0.001 1.00 37.40 35 SER B CA 1
ATOM 1726 C C . SER B 1 35 ? -17.627 2.593 1.376 1.00 36.21 35 SER B C 1
ATOM 1727 O O . SER B 1 35 ? -17.014 3.536 1.864 1.00 34.62 35 SER B O 1
ATOM 1730 N N . GLU B 1 36 ? -17.765 1.415 1.987 1.00 36.54 36 GLU B N 1
ATOM 1731 C CA . GLU B 1 36 ? -17.030 1.029 3.196 1.00 37.19 36 GLU B CA 1
ATOM 1732 C C . GLU B 1 36 ? -15.546 1.332 3.117 1.00 38.54 36 GLU B C 1
ATOM 1733 O O . GLU B 1 36 ? -14.988 1.882 4.069 1.00 37.66 36 GLU B O 1
ATOM 1739 N N . GLU B 1 37 ? -14.907 1.001 2.002 1.00 40.36 37 GLU B N 1
ATOM 1740 C CA . GLU B 1 37 ? -13.485 1.281 1.876 1.00 44.57 37 GLU B CA 1
ATOM 1741 C C . GLU B 1 37 ? -13.170 2.787 1.959 1.00 42.34 37 GLU B C 1
ATOM 1742 O O . GLU B 1 37 ? -12.163 3.175 2.545 1.00 41.76 37 GLU B O 1
ATOM 1748 N N . GLN B 1 38 ? -14.009 3.604 1.328 1.00 41.22 38 GLN B N 1
ATOM 1749 C CA . GLN B 1 38 ? -13.844 5.055 1.305 1.00 41.20 38 GLN B CA 1
ATOM 1750 C C . GLN B 1 38 ? -14.128 5.617 2.693 1.00 36.76 38 GLN B C 1
ATOM 1751 O O . GLN B 1 38 ? -13.408 6.466 3.161 1.00 35.50 38 GLN B O 1
ATOM 1757 N N . MET B 1 39 ? -15.169 5.106 3.343 1.00 33.61 39 MET B N 1
ATOM 1758 C CA . MET B 1 39 ? -15.539 5.519 4.692 1.00 31.73 39 MET B CA 1
ATOM 1759 C C . MET B 1 39 ? -14.414 5.263 5.712 1.00 31.06 39 MET B C 1
ATOM 1760 O O . MET B 1 39 ? -14.087 6.159 6.476 1.00 31.50 39 MET B O 1
ATOM 1765 N N . ILE B 1 40 ? -13.783 4.079 5.641 1.00 30.14 40 ILE B N 1
ATOM 1766 C CA . ILE B 1 40 ? -12.611 3.706 6.423 1.00 29.23 40 ILE B CA 1
ATOM 1767 C C . ILE B 1 40 ? -11.472 4.693 6.206 1.00 27.65 40 ILE B C 1
ATOM 1768 O O . ILE B 1 40 ? -10.888 5.181 7.187 1.00 27.20 40 ILE B O 1
ATOM 1773 N N . ASP B 1 41 ? -11.150 4.998 4.951 1.00 26.90 41 ASP B N 1
ATOM 1774 C CA . ASP B 1 41 ? -10.066 5.970 4.644 1.00 26.85 41 ASP B CA 1
ATOM 1775 C C . ASP B 1 41 ? -10.310 7.411 5.132 1.00 24.85 41 ASP B C 1
ATOM 1776 O O . ASP B 1 41 ? -9.384 8.125 5.570 1.00 24.92 41 ASP B O 1
ATOM 1781 N N . LEU B 1 42 ? -11.571 7.831 5.072 1.00 22.58 42 LEU B N 1
ATOM 1782 C CA . LEU B 1 42 ? -11.988 9.161 5.522 1.00 21.00 42 LEU B CA 1
ATOM 1783 C C . LEU B 1 42 ? -11.831 9.235 7.060 1.00 19.60 42 LEU B C 1
ATOM 1784 O O . LEU B 1 42 ? -11.180 10.131 7.585 1.00 18.78 42 LEU B O 1
ATOM 1789 N N . LEU B 1 43 ? -12.401 8.258 7.753 1.00 19.15 43 LEU B N 1
ATOM 1790 C CA . LEU B 1 43 ? -12.231 8.083 9.198 1.00 19.90 43 LEU B CA 1
ATOM 1791 C C . LEU B 1 43 ? -10.784 8.009 9.617 1.00 20.39 43 LEU B C 1
ATOM 1792 O O . LEU B 1 43 ? -10.376 8.721 10.556 1.00 21.74 43 LEU B O 1
ATOM 1797 N N . ALA B 1 44 ? -9.977 7.195 8.919 1.00 20.14 44 ALA B N 1
ATOM 1798 C CA . ALA B 1 44 ? -8.539 7.027 9.270 1.00 20.51 44 ALA B CA 1
ATOM 1799 C C . ALA B 1 44 ? -7.760 8.305 9.095 1.00 21.57 44 ALA B C 1
ATOM 1800 O O . ALA B 1 44 ? -6.851 8.618 9.892 1.00 23.23 44 ALA B O 1
ATOM 1802 N N . GLU B 1 45 ? -8.090 9.063 8.055 1.00 22.14 45 GLU B N 1
ATOM 1803 C CA . GLU B 1 45 ? -7.474 10.403 7.859 1.00 22.16 45 GLU B CA 1
ATOM 1804 C C . GLU B 1 45 ? -7.887 11.421 8.966 1.00 20.90 45 GLU B C 1
ATOM 1805 O O . GLU B 1 45 ? -7.075 12.251 9.400 1.00 21.66 45 GLU B O 1
ATOM 1811 N N . ALA B 1 46 ? -9.126 11.315 9.473 1.00 19.44 46 ALA B N 1
ATOM 1812 C CA . ALA B 1 46 ? -9.582 12.168 10.607 1.00 19.07 46 ALA B CA 1
ATOM 1813 C C . ALA B 1 46 ? -8.873 11.811 11.919 1.00 19.88 46 ALA B C 1
ATOM 1814 O O . ALA B 1 46 ? -8.562 12.722 12.748 1.00 19.03 46 ALA B O 1
ATOM 1816 N N . THR B 1 47 ? -8.610 10.507 12.125 1.00 20.10 47 THR B N 1
ATOM 1817 C CA . THR B 1 47 ? -7.889 10.094 13.350 1.00 20.80 47 THR B CA 1
ATOM 1818 C C . THR B 1 47 ? -6.531 10.746 13.514 1.00 21.85 47 THR B C 1
ATOM 1819 O O . THR B 1 47 ? -5.968 10.666 14.608 1.00 23.41 47 THR B O 1
ATOM 1823 N N . ALA B 1 48 ? -5.992 11.365 12.466 1.00 22.28 48 ALA B N 1
ATOM 1824 C CA . ALA B 1 48 ? -4.689 12.029 12.561 1.00 23.23 48 ALA B CA 1
ATOM 1825 C C . ALA B 1 48 ? -4.816 13.475 13.095 1.00 24.51 48 ALA B C 1
ATOM 1826 O O . ALA B 1 48 ? -3.785 14.151 13.338 1.00 26.04 48 ALA B O 1
ATOM 1828 N N . TYR B 1 49 ? -6.058 13.943 13.293 1.00 24.06 49 TYR B N 1
ATOM 1829 C CA . TYR B 1 49 ? -6.316 15.243 13.913 1.00 23.90 49 TYR B CA 1
ATOM 1830 C C . TYR B 1 49 ? -6.461 15.108 15.407 1.00 23.12 49 TYR B C 1
ATOM 1831 O O . TYR B 1 49 ? -7.335 14.384 15.881 1.00 22.02 49 TYR B O 1
ATOM 1840 N N . PRO B 1 50 ? -5.642 15.850 16.174 1.00 23.58 50 PRO B N 1
ATOM 1841 C CA . PRO B 1 50 ? -5.630 15.614 17.636 1.00 23.02 50 PRO B CA 1
ATOM 1842 C C . PRO B 1 50 ? -6.974 15.835 18.333 1.00 23.26 50 PRO B C 1
ATOM 1843 O O . PRO B 1 50 ? -7.205 15.231 19.404 1.00 23.71 50 PRO B O 1
ATOM 1847 N N . THR B 1 51 ? -7.803 16.723 17.778 1.00 21.80 51 THR B N 1
ATOM 1848 C CA . THR B 1 51 ? -8.994 17.138 18.448 1.00 21.70 51 THR B CA 1
ATOM 1849 C C . THR B 1 51 ? -10.178 16.361 17.928 1.00 20.66 51 THR B C 1
ATOM 1850 O O . THR B 1 51 ? -11.267 16.584 18.388 1.00 20.53 51 THR B O 1
ATOM 1854 N N . TYR B 1 52 ? -9.955 15.417 17.007 1.00 18.52 52 TYR B N 1
ATOM 1855 C CA . TYR B 1 52 ? -11.024 14.613 16.483 1.00 16.16 52 TYR B CA 1
ATOM 1856 C C . TYR B 1 52 ? -11.605 13.712 17.597 1.00 15.89 52 TYR B C 1
ATOM 1857 O O . TYR B 1 52 ? -10.879 13.261 18.458 1.00 16.21 52 TYR B O 1
ATOM 1866 N N . ARG B 1 53 ? -12.927 13.498 17.600 1.00 15.89 53 ARG B N 1
ATOM 1867 C CA . ARG B 1 53 ? -13.589 12.513 18.446 1.00 16.00 53 ARG B CA 1
ATOM 1868 C C . ARG B 1 53 ? -12.755 11.232 18.554 1.00 16.76 53 ARG B C 1
ATOM 1869 O O . ARG B 1 53 ? -12.537 10.751 19.642 1.00 17.07 53 ARG B O 1
ATOM 1877 N N . TYR B 1 54 ? -12.296 10.695 17.415 1.00 17.25 54 TYR B N 1
ATOM 1878 C CA . TYR B 1 54 ? -11.468 9.487 17.384 1.00 17.83 54 TYR B CA 1
ATOM 1879 C C . TYR B 1 54 ? -10.028 9.760 17.003 1.00 18.80 54 TYR B C 1
ATOM 1880 O O . TYR B 1 54 ? -9.402 8.904 16.386 1.00 19.30 54 TYR B O 1
ATOM 1889 N N . GLY B 1 55 ? -9.521 10.950 17.333 1.00 18.67 55 GLY B N 1
ATOM 1890 C CA . GLY B 1 55 ? -8.138 11.260 17.114 1.00 19.64 55 GLY B CA 1
ATOM 1891 C C . GLY B 1 55 ? -7.360 10.355 18.066 1.00 20.37 55 GLY B C 1
ATOM 1892 O O . GLY B 1 55 ? -7.768 10.135 19.203 1.00 20.28 55 GLY B O 1
ATOM 1893 N N . TYR B 1 56 ? -6.212 9.868 17.620 1.00 20.91 56 TYR B N 1
ATOM 1894 C CA . TYR B 1 56 ? -5.550 8.781 18.311 1.00 21.07 56 TYR B CA 1
ATOM 1895 C C . TYR B 1 56 ? -5.120 9.141 19.748 1.00 21.58 56 TYR B C 1
ATOM 1896 O O . TYR B 1 56 ? -5.091 8.268 20.612 1.00 20.54 56 TYR B O 1
ATOM 1905 N N . GLN B 1 57 ? -4.928 10.442 20.001 1.00 22.57 57 GLN B N 1
ATOM 1906 C CA . GLN B 1 57 ? -4.560 11.013 21.299 1.00 24.22 57 GLN B CA 1
ATOM 1907 C C . GLN B 1 57 ? -5.684 10.893 22.331 1.00 22.62 57 GLN B C 1
ATOM 1908 O O . GLN B 1 57 ? -5.467 11.039 23.510 1.00 22.91 57 GLN B O 1
ATOM 1914 N N . ARG B 1 58 ? -6.887 10.610 21.879 1.00 20.24 58 ARG B N 1
ATOM 1915 C CA . ARG B 1 58 ? -8.031 10.486 22.778 1.00 18.76 58 ARG B CA 1
ATOM 1916 C C . ARG B 1 58 ? -8.300 9.035 23.115 1.00 17.30 58 ARG B C 1
ATOM 1917 O O . ARG B 1 58 ? -9.266 8.726 23.794 1.00 17.22 58 ARG B O 1
ATOM 1925 N N . ILE B 1 59 ? -7.470 8.145 22.589 1.00 15.88 59 ILE B N 1
ATOM 1926 C CA . ILE B 1 59 ? -7.805 6.745 22.558 1.00 15.04 59 ILE B CA 1
ATOM 1927 C C . ILE B 1 59 ? -6.809 5.827 23.283 1.00 15.62 59 ILE B C 1
ATOM 1928 O O . ILE B 1 59 ? -5.579 5.997 23.179 1.00 15.36 59 ILE B O 1
ATOM 1933 N N . LEU B 1 60 ? -7.363 4.830 23.989 1.00 15.67 60 LEU B N 1
ATOM 1934 C CA . LEU B 1 60 ? -6.582 3.727 24.565 1.00 16.36 60 LEU B CA 1
ATOM 1935 C C . LEU B 1 60 ? -6.908 2.454 23.785 1.00 15.30 60 LEU B C 1
ATOM 1936 O O . LEU B 1 60 ? -8.037 2.208 23.445 1.00 13.67 60 LEU B O 1
ATOM 1941 N N . VAL B 1 61 ? -5.886 1.666 23.519 1.00 15.89 61 VAL B N 1
ATOM 1942 C CA . VAL B 1 61 ? -5.919 0.493 22.670 1.00 15.69 61 VAL B CA 1
ATOM 1943 C C . VAL B 1 61 ? -5.640 -0.735 23.525 1.00 16.97 61 VAL B C 1
ATOM 1944 O O . VAL B 1 61 ? -4.782 -0.721 24.444 1.00 18.00 61 VAL B O 1
ATOM 1948 N N . TYR B 1 62 ? -6.362 -1.804 23.260 1.00 17.79 62 TYR B N 1
ATOM 1949 C CA . TYR B 1 62 ? -6.075 -3.103 23.856 1.00 18.13 62 TYR B CA 1
ATOM 1950 C C . TYR B 1 62 ? -5.509 -3.968 22.721 1.00 18.77 62 TYR B C 1
ATOM 1951 O O . TYR B 1 62 ? -6.230 -4.311 21.766 1.00 19.28 62 TYR B O 1
ATOM 1960 N N . GLU B 1 63 ? -4.236 -4.311 22.799 1.00 19.57 63 GLU B N 1
ATOM 1961 C CA . GLU B 1 63 ? -3.581 -5.140 21.791 1.00 22.52 63 GLU B CA 1
ATOM 1962 C C . GLU B 1 63 ? -3.656 -6.607 22.172 1.00 24.16 63 GLU B C 1
ATOM 1963 O O . GLU B 1 63 ? -3.300 -6.970 23.305 1.00 24.66 63 GLU B O 1
ATOM 1969 N N . HIS B 1 64 ? -4.131 -7.441 21.249 1.00 26.09 64 HIS B N 1
ATOM 1970 C CA . HIS B 1 64 ? -4.127 -8.883 21.445 1.00 28.92 64 HIS B CA 1
ATOM 1971 C C . HIS B 1 64 ? -3.457 -9.509 20.223 1.00 29.83 64 HIS B C 1
ATOM 1972 O O . HIS B 1 64 ? -3.791 -9.161 19.074 1.00 28.28 64 HIS B O 1
ATOM 1979 N N . ALA B 1 65 ? -2.515 -10.418 20.477 1.00 32.02 65 ALA B N 1
ATOM 1980 C CA . ALA B 1 65 ? -1.732 -11.072 19.419 1.00 34.08 65 ALA B CA 1
ATOM 1981 C C . ALA B 1 65 ? -1.081 -9.967 18.570 1.00 35.30 65 ALA B C 1
ATOM 1982 O O . ALA B 1 65 ? -1.093 -10.019 17.315 1.00 35.15 65 ALA B O 1
ATOM 1984 N N . GLY B 1 66 ? -0.599 -8.935 19.291 1.00 36.49 66 GLY B N 1
ATOM 1985 C CA . GLY B 1 66 ? 0.009 -7.729 18.704 1.00 36.80 66 GLY B CA 1
ATOM 1986 C C . GLY B 1 66 ? -0.871 -6.877 17.789 1.00 37.35 66 GLY B C 1
ATOM 1987 O O . GLY B 1 66 ? -0.384 -5.927 17.197 1.00 37.64 66 GLY B O 1
ATOM 1988 N N . GLU B 1 67 ? -2.158 -7.192 17.650 1.00 36.54 67 GLU B N 1
ATOM 1989 C CA . GLU B 1 67 ? -3.019 -6.317 16.854 1.00 36.13 67 GLU B CA 1
ATOM 1990 C C . GLU B 1 67 ? -4.060 -5.585 17.713 1.00 31.82 67 GLU B C 1
ATOM 1991 O O . GLU B 1 67 ? -4.389 -6.052 18.793 1.00 29.99 67 GLU B O 1
ATOM 1997 N N . VAL B 1 68 ? -4.546 -4.427 17.250 1.00 28.95 68 VAL B N 1
ATOM 1998 C CA . VAL B 1 68 ? -5.599 -3.689 17.964 1.00 26.24 68 VAL B CA 1
ATOM 1999 C C . VAL B 1 68 ? -6.906 -4.515 18.106 1.00 24.93 68 VAL B C 1
ATOM 2000 O O . VAL B 1 68 ? -7.530 -4.914 17.135 1.00 25.95 68 VAL B O 1
ATOM 2004 N N . ALA B 1 69 ? -7.328 -4.789 19.320 1.00 22.65 69 ALA B N 1
ATOM 2005 C CA . ALA B 1 69 ? -8.485 -5.658 19.487 1.00 20.70 69 ALA B CA 1
ATOM 2006 C C . ALA B 1 69 ? -9.687 -4.906 20.086 1.00 19.28 69 ALA B C 1
ATOM 2007 O O . ALA B 1 69 ? -10.837 -5.373 20.026 1.00 19.29 69 ALA B O 1
ATOM 2009 N N . GLY B 1 70 ? -9.401 -3.759 20.691 1.00 17.76 70 GLY B N 1
ATOM 2010 C CA . GLY B 1 70 ? -10.434 -2.902 21.266 1.00 15.77 70 GLY B CA 1
ATOM 2011 C C . GLY B 1 70 ? -9.899 -1.503 21.469 1.00 15.03 70 GLY B C 1
ATOM 2012 O O . GLY B 1 70 ? -8.673 -1.297 21.529 1.00 12.19 70 GLY B O 1
ATOM 2013 N N . ILE B 1 71 ? -10.834 -0.549 21.577 1.00 13.90 71 ILE B N 1
ATOM 2014 C CA . ILE B 1 71 ? -10.455 0.829 21.837 1.00 13.08 71 ILE B CA 1
ATOM 2015 C C . ILE B 1 71 ? -11.358 1.417 22.907 1.00 13.50 71 ILE B C 1
ATOM 2016 O O . ILE B 1 71 ? -12.501 1.036 23.015 1.00 14.65 71 ILE B O 1
ATOM 2021 N N . ALA B 1 72 ? -10.820 2.302 23.729 1.00 13.75 72 ALA B N 1
ATOM 2022 C CA . ALA B 1 72 ? -11.616 3.117 24.660 1.00 15.45 72 ALA B CA 1
ATOM 2023 C C . ALA B 1 72 ? -11.354 4.580 24.288 1.00 15.88 72 ALA B C 1
ATOM 2024 O O . ALA B 1 72 ? -10.201 5.027 24.260 1.00 17.63 72 ALA B O 1
ATOM 2026 N N . VAL B 1 73 ? -12.414 5.314 24.032 1.00 16.13 73 VAL B N 1
ATOM 2027 C CA . VAL B 1 73 ? -12.364 6.693 23.509 1.00 15.74 73 VAL B CA 1
ATOM 2028 C C . VAL B 1 73 ? -13.172 7.647 24.393 1.00 16.29 73 VAL B C 1
ATOM 2029 O O . VAL B 1 73 ? -14.348 7.371 24.687 1.00 14.40 73 VAL B O 1
ATOM 2033 N N . GLY B 1 74 ? -12.534 8.775 24.775 1.00 16.76 74 GLY B N 1
ATOM 2034 C CA . GLY B 1 74 ? -13.190 9.749 25.602 1.00 17.46 74 GLY B CA 1
ATOM 2035 C C . GLY B 1 74 ? -12.514 11.097 25.553 1.00 18.94 74 GLY B C 1
ATOM 2036 O O . GLY B 1 74 ? -11.419 11.240 24.971 1.00 18.92 74 GLY B O 1
ATOM 2037 N N . TYR B 1 75 ? -13.150 12.096 26.184 1.00 17.95 75 TYR B N 1
ATOM 2038 C CA . TYR B 1 75 ? -12.655 13.469 26.126 1.00 17.92 75 TYR B CA 1
ATOM 2039 C C . TYR B 1 75 ? -13.260 14.263 27.292 1.00 18.05 75 TYR B C 1
ATOM 2040 O O . TYR B 1 75 ? -14.372 13.913 27.777 1.00 16.61 75 TYR B O 1
ATOM 2049 N N . PRO B 1 76 ? -12.557 15.360 27.701 1.00 18.26 76 PRO B N 1
ATOM 2050 C CA . PRO B 1 76 ? -13.157 16.370 28.566 1.00 19.78 76 PRO B CA 1
ATOM 2051 C C . PRO B 1 76 ? -14.503 16.859 27.974 1.00 19.43 76 PRO B C 1
ATOM 2052 O O . PRO B 1 76 ? -14.587 17.117 26.786 1.00 19.12 76 PRO B O 1
ATOM 2056 N N . ALA B 1 77 ? -15.541 16.927 28.806 1.00 19.68 77 ALA B N 1
ATOM 2057 C CA . ALA B 1 77 ? -16.830 17.469 28.382 1.00 20.43 77 ALA B CA 1
ATOM 2058 C C . ALA B 1 77 ? -16.726 18.781 27.560 1.00 21.46 77 ALA B C 1
ATOM 2059 O O . ALA B 1 77 ? -17.484 18.995 26.622 1.00 22.40 77 ALA B O 1
ATOM 2061 N N . GLU B 1 78 ? -15.792 19.668 27.885 1.00 21.65 78 GLU B N 1
ATOM 2062 C CA . GLU B 1 78 ? -15.703 20.931 27.164 1.00 21.64 78 GLU B CA 1
ATOM 2063 C C . GLU B 1 78 ? -15.250 20.768 25.677 1.00 22.56 78 GLU B C 1
ATOM 2064 O O . GLU B 1 78 ? -15.279 21.753 24.859 1.00 22.93 78 GLU B O 1
ATOM 2070 N N . ASP B 1 79 ? -14.862 19.538 25.295 1.00 21.44 79 ASP B N 1
ATOM 2071 C CA . ASP B 1 79 ? -14.387 19.294 23.937 1.00 21.53 79 ASP B CA 1
ATOM 2072 C C . ASP B 1 79 ? -15.537 18.843 2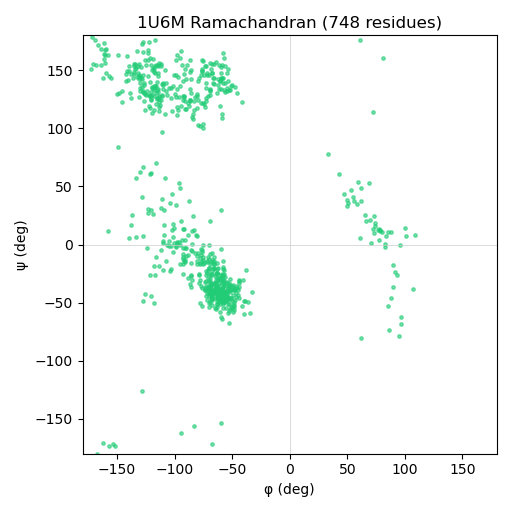3.054 1.00 21.58 79 ASP B C 1
ATOM 2073 O O . ASP B 1 79 ? -15.340 18.612 21.871 1.00 21.28 79 ASP B O 1
ATOM 2078 N N . GLU B 1 80 ? -16.729 18.687 23.618 1.00 21.17 80 GLU B N 1
ATOM 2079 C CA . GLU B 1 80 ? -17.733 17.900 22.936 1.00 23.34 80 GLU B CA 1
ATOM 2080 C C . GLU B 1 80 ? -18.322 18.531 21.676 1.00 22.26 80 GLU B C 1
ATOM 2081 O O . GLU B 1 80 ? -18.931 17.848 20.866 1.00 21.29 80 GLU B O 1
ATOM 2087 N N . LYS B 1 81 ? -18.193 19.841 21.549 1.00 23.02 81 LYS B N 1
ATOM 2088 C CA . LYS B 1 81 ? -18.791 20.578 20.438 1.00 23.90 81 LYS B CA 1
ATOM 2089 C C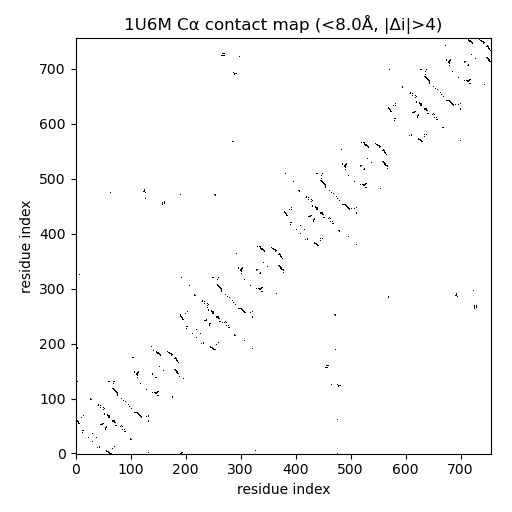 . LYS B 1 81 ? -17.794 20.778 19.289 1.00 22.94 81 LYS B C 1
ATOM 2090 O O . LYS B 1 81 ? -18.182 21.105 18.197 1.00 23.22 81 LYS B O 1
ATOM 2096 N N . ILE B 1 82 ? -16.503 20.598 19.550 1.00 21.98 82 ILE B N 1
ATOM 2097 C CA . ILE B 1 82 ? -15.462 20.695 18.512 1.00 20.84 82 ILE B CA 1
ATOM 2098 C C . ILE B 1 82 ? -14.907 19.325 17.940 1.00 20.98 82 ILE B C 1
ATOM 2099 O O . ILE B 1 82 ? -14.153 19.346 16.978 1.00 21.84 82 ILE B O 1
ATOM 2104 N N . ILE B 1 83 ? -15.297 18.167 18.501 1.00 19.45 83 ILE B N 1
ATOM 2105 C CA . ILE B 1 83 ? -14.705 16.862 18.174 1.00 18.43 83 ILE B CA 1
ATOM 2106 C C . ILE B 1 83 ? -15.001 16.330 16.762 1.00 19.67 83 ILE B C 1
ATOM 2107 O O . ILE B 1 83 ? -14.184 15.600 16.191 1.00 18.95 83 ILE B O 1
ATOM 2112 N N . ASP B 1 84 ? -16.149 16.708 16.191 1.00 20.47 84 ASP B N 1
ATOM 2113 C CA . ASP B 1 84 ? -16.528 16.278 14.844 1.00 21.96 84 ASP B CA 1
ATOM 2114 C C . ASP B 1 84 ? -15.977 17.139 13.686 1.00 22.54 84 ASP B C 1
ATOM 2115 O O . ASP B 1 84 ? -15.943 16.676 12.546 1.00 21.80 84 ASP B O 1
ATOM 2120 N N . GLU B 1 85 ? -15.500 18.353 14.004 1.00 23.91 85 GLU B N 1
ATOM 2121 C CA . GLU B 1 85 ? -14.941 19.298 13.022 1.00 25.57 85 GLU B CA 1
ATOM 2122 C C . GLU B 1 85 ? -13.853 18.705 12.119 1.00 23.33 85 GLU B C 1
ATOM 2123 O O . GLU B 1 85 ? -13.915 18.922 10.913 1.00 24.23 85 GLU B O 1
ATOM 2129 N N . PRO B 1 86 ? -12.853 17.975 12.680 1.00 21.67 86 PRO B N 1
ATOM 2130 C CA . PRO B 1 86 ? -11.896 17.332 11.757 1.00 20.29 86 PRO B CA 1
ATOM 2131 C C . PRO B 1 86 ? -12.489 16.451 10.692 1.00 19.87 86 PRO B C 1
ATOM 2132 O O . PRO B 1 86 ? -12.002 16.482 9.588 1.00 20.30 86 PRO B O 1
ATOM 2136 N N . LEU B 1 87 ? -13.522 15.673 10.994 1.00 20.28 87 LEU B N 1
ATOM 2137 C CA . LEU B 1 87 ? -14.117 14.774 9.984 1.00 20.84 87 LEU B CA 1
ATOM 2138 C C . LEU B 1 87 ? -14.819 15.619 8.886 1.00 22.15 87 LEU B C 1
ATOM 2139 O O . LEU B 1 87 ? -14.904 15.242 7.732 1.00 21.54 87 LEU B O 1
ATOM 2144 N N . ARG B 1 88 ? -15.399 16.742 9.267 1.00 23.84 88 ARG B N 1
ATOM 2145 C CA . ARG B 1 88 ? -16.023 17.619 8.268 1.00 24.18 88 ARG B CA 1
ATOM 2146 C C . ARG B 1 88 ? -14.966 18.253 7.360 1.00 24.46 88 ARG B C 1
ATOM 2147 O O . ARG B 1 88 ? -15.224 18.436 6.207 1.00 22.74 88 ARG B O 1
ATOM 2155 N N . GLU B 1 89 ? -13.797 18.604 7.903 1.00 26.92 89 GLU B N 1
ATOM 2156 C CA . GLU B 1 89 ? -12.673 19.130 7.120 1.00 28.63 89 GLU B CA 1
ATOM 2157 C C . GLU B 1 89 ? -12.244 18.087 6.081 1.00 28.46 89 GLU B C 1
ATOM 2158 O O . GLU B 1 89 ? -12.200 18.406 4.903 1.00 29.93 89 GLU B O 1
ATOM 2164 N N . VAL B 1 90 ? -11.873 16.876 6.530 1.00 27.18 90 VAL B N 1
ATOM 2165 C CA . VAL B 1 90 ? -11.798 15.699 5.681 1.00 25.98 90 VAL B CA 1
ATOM 2166 C C . VAL B 1 90 ? -13.235 15.669 5.167 1.00 27.54 90 VAL B C 1
ATOM 2167 O O . VAL B 1 90 ? -14.055 16.218 5.780 1.00 32.32 90 VAL B O 1
ATOM 2171 N N . PHE B 1 91 ? -13.642 15.044 4.105 1.00 27.28 91 PHE B N 1
ATOM 2172 C CA . PHE B 1 91 ? -14.998 15.381 3.636 1.00 26.75 91 PHE B CA 1
ATOM 2173 C C . PHE B 1 91 ? -14.968 16.610 2.713 1.00 27.18 91 PHE B C 1
ATOM 2174 O O . PHE B 1 91 ? -15.050 16.428 1.521 1.00 25.83 91 PHE B O 1
ATOM 2182 N N . LYS B 1 92 ? -14.777 17.811 3.236 1.00 28.21 92 LYS B N 1
ATOM 2183 C CA . LYS B 1 92 ? -14.636 18.973 2.372 1.00 31.47 92 LYS B CA 1
ATOM 2184 C C . LYS B 1 92 ? -13.459 18.799 1.385 1.00 31.87 92 LYS B C 1
ATOM 2185 O O . LYS B 1 92 ? -13.617 18.959 0.178 1.00 32.26 92 LYS B O 1
ATOM 2191 N N . LYS B 1 93 ? -12.300 18.409 1.915 1.00 31.56 93 LYS B N 1
ATOM 2192 C CA . LYS B 1 93 ? -11.135 18.100 1.137 1.00 31.55 93 LYS B CA 1
ATOM 2193 C C . LYS B 1 93 ? -11.393 17.006 0.080 1.00 29.39 93 LYS B C 1
ATOM 2194 O O . LYS B 1 93 ? -10.697 16.940 -0.890 1.00 29.85 93 LYS B O 1
ATOM 2200 N N . HIS B 1 94 ? -12.332 16.124 0.316 1.00 26.52 94 HIS B N 1
ATOM 2201 C CA . HIS B 1 94 ? -12.664 15.101 -0.642 1.00 25.70 94 HIS B CA 1
ATOM 2202 C C . HIS B 1 94 ? -13.938 15.445 -1.428 1.00 24.14 94 HIS B C 1
ATOM 2203 O O . HIS B 1 94 ? -14.529 14.549 -2.003 1.00 24.08 94 HIS B O 1
ATOM 2210 N N . GLY B 1 95 ? -14.368 16.710 -1.429 1.00 23.10 95 GLY B N 1
ATOM 2211 C CA . GLY B 1 95 ? -15.503 17.087 -2.245 1.00 23.75 95 GLY B CA 1
ATOM 2212 C C . GLY B 1 95 ? -16.852 16.600 -1.775 1.00 24.85 95 GLY B C 1
ATOM 2213 O O . GLY B 1 95 ? -17.835 16.614 -2.538 1.00 25.02 95 GLY B O 1
ATOM 2214 N N . LEU B 1 96 ? -16.922 16.108 -0.528 1.00 26.73 96 LEU B N 1
ATOM 2215 C CA . LEU B 1 96 ? -18.200 15.662 0.057 1.00 27.68 96 LEU B CA 1
ATOM 2216 C C . LEU B 1 96 ? -18.875 16.827 0.787 1.00 28.67 96 LEU B C 1
ATOM 2217 O O . LEU B 1 96 ? -18.187 17.739 1.252 1.00 27.13 96 LEU B O 1
ATOM 2222 N N . ALA B 1 97 ? -20.221 16.776 0.821 1.00 31.07 97 ALA B N 1
ATOM 2223 C CA . ALA B 1 97 ? -21.096 17.780 1.436 1.00 33.31 97 ALA B CA 1
ATOM 2224 C C . ALA B 1 97 ? -20.650 18.261 2.822 1.00 35.67 97 ALA B C 1
ATOM 2225 O O . ALA B 1 97 ? -20.668 19.499 3.056 1.00 39.28 97 ALA B O 1
ATOM 2227 N N . GLU B 1 98 ? -20.218 17.432 3.747 1.00 33.77 98 GLU B N 1
ATOM 2228 C CA . GLU B 1 98 ? -19.667 18.170 4.934 1.00 36.43 98 GLU B CA 1
ATOM 2229 C C . GLU B 1 98 ? -20.635 18.531 6.096 1.00 32.87 98 GLU B C 1
ATOM 2230 O O . GLU B 1 98 ? -20.225 18.500 7.272 1.00 31.88 98 GLU B O 1
ATOM 2236 N N . ASP B 1 99 ? -21.876 18.878 5.761 1.00 29.34 99 ASP B N 1
ATOM 2237 C CA . ASP B 1 99 ? -22.927 18.826 6.744 1.00 27.40 99 ASP B CA 1
ATOM 2238 C C . ASP B 1 99 ? -23.550 17.424 6.779 1.00 24.87 99 ASP B C 1
ATOM 2239 O O . ASP B 1 99 ? -24.761 17.265 6.934 1.00 23.72 99 ASP B O 1
ATOM 2244 N N . VAL B 1 100 ? -22.705 16.406 6.614 1.00 22.97 100 VAL B N 1
ATOM 2245 C CA . VAL B 1 100 ? -23.122 15.010 6.789 1.00 21.43 100 VAL B CA 1
ATOM 2246 C C . VAL B 1 100 ? -23.719 14.853 8.206 1.00 21.85 100 VAL B C 1
ATOM 2247 O O . VAL B 1 100 ? -23.163 15.405 9.154 1.00 22.54 100 VAL B O 1
ATOM 2251 N N . ARG B 1 101 ? -24.811 14.105 8.377 1.00 22.98 101 ARG B N 1
ATOM 2252 C CA . ARG B 1 101 ? -25.279 13.771 9.722 1.00 25.58 101 ARG B CA 1
ATOM 2253 C C . ARG B 1 101 ? -24.309 12.796 10.414 1.00 25.69 101 ARG B C 1
ATOM 2254 O O . ARG B 1 101 ? -23.986 11.737 9.874 1.00 24.27 101 ARG B O 1
ATOM 2262 N N . LEU B 1 102 ? -23.896 13.155 11.634 1.00 27.20 102 LEU B N 1
ATOM 2263 C CA . LEU B 1 102 ? -22.986 12.375 12.409 1.00 28.23 102 LEU B CA 1
ATOM 2264 C C . LEU B 1 102 ? -23.240 12.523 13.884 1.00 30.72 102 LEU B C 1
ATOM 2265 O O . LEU B 1 102 ? -22.506 13.284 14.505 1.00 34.93 102 LEU B O 1
ATOM 2270 N N . PHE B 1 103 ? -24.111 11.878 14.587 1.00 31.45 103 PHE B N 1
ATOM 2271 C CA . PHE B 1 103 ? -23.938 12.170 16.139 1.00 33.67 103 PHE B CA 1
ATOM 2272 C C . PHE B 1 103 ? -24.353 13.536 16.713 1.00 33.76 103 PHE B C 1
ATOM 2273 O O . PHE B 1 103 ? -23.732 14.604 16.477 1.00 29.77 103 PHE B O 1
ATOM 2281 N N . ILE B 1 104 ? -25.374 13.454 17.548 1.00 37.36 104 ILE B N 1
ATOM 2282 C CA . ILE B 1 104 ? -25.869 14.591 18.305 1.00 41.60 104 ILE B CA 1
ATOM 2283 C C . ILE B 1 104 ? -24.982 14.819 19.535 1.00 45.28 104 ILE B C 1
ATOM 2284 O O . ILE B 1 104 ? -24.661 13.898 20.279 1.00 45.27 104 ILE B O 1
ATOM 2289 N N . GLU B 1 105 ? -24.558 16.058 19.698 1.00 50.81 105 GLU B N 1
ATOM 2290 C CA . GLU B 1 105 ? -23.494 16.437 20.609 1.00 56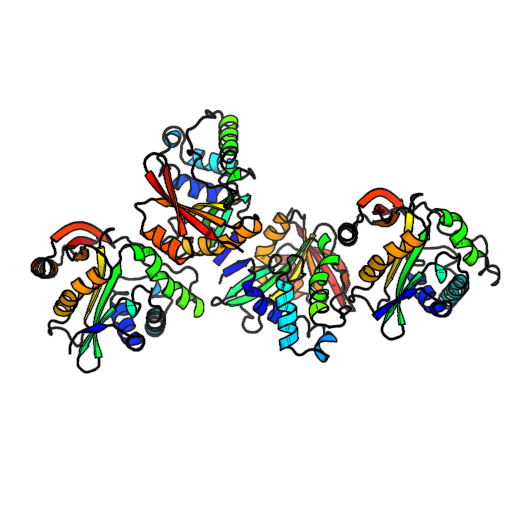.19 105 GLU B CA 1
ATOM 2291 C C . GLU B 1 105 ? -24.006 16.902 21.981 1.00 60.19 105 GLU B C 1
ATOM 2292 O O . GLU B 1 105 ? -23.565 17.930 22.513 1.00 60.69 105 GLU B O 1
ATOM 2298 N N . GLU B 1 106 ? -24.904 16.116 22.572 1.00 64.26 106 GLU B N 1
ATOM 2299 C CA . GLU B 1 106 ? -25.478 16.498 23.862 1.00 67.33 106 GLU B CA 1
ATOM 2300 C C . GLU B 1 106 ? -25.537 15.395 24.942 1.00 63.64 106 GLU B C 1
ATOM 2301 O O . GLU B 1 106 ? -26.603 15.079 25.470 1.00 64.18 106 GLU B O 1
ATOM 2307 N N . GLU B 1 107 ? -24.396 14.814 25.284 1.00 57.11 107 GLU B N 1
ATOM 2308 C CA . GLU B 1 107 ? -24.444 13.657 26.160 1.00 50.72 107 GLU B CA 1
ATOM 2309 C C . GLU B 1 107 ? -23.619 13.738 27.464 1.00 45.73 107 GLU B C 1
ATOM 2310 O O . GLU B 1 107 ? -23.679 12.881 28.313 1.00 42.62 107 GLU B O 1
ATOM 2316 N N . THR B 1 108 ? -22.896 14.841 27.610 1.00 41.49 108 THR B N 1
ATOM 2317 C CA . THR B 1 108 ? -21.992 15.079 28.709 1.00 37.62 108 THR B CA 1
ATOM 2318 C C . THR B 1 108 ? -22.621 15.939 29.807 1.00 35.99 108 THR B C 1
ATOM 2319 O O . THR B 1 108 ? -23.653 16.568 29.595 1.00 36.87 108 THR B O 1
ATOM 2323 N N . LEU B 1 109 ? -22.006 15.913 30.978 1.00 33.35 109 LEU B N 1
ATOM 2324 C CA . LEU B 1 109 ? -22.196 16.866 32.051 1.00 31.86 109 LEU B CA 1
ATOM 2325 C C . LEU B 1 109 ? -20.850 17.603 32.200 1.00 30.83 109 LEU B C 1
ATOM 2326 O O . LEU B 1 109 ? -19.832 17.017 31.917 1.00 28.71 109 LEU B O 1
ATOM 2331 N N . PRO B 1 110 ? -20.856 18.914 32.595 1.00 31.22 110 PRO B N 1
ATOM 2332 C CA . PRO B 1 110 ? -19.584 19.683 32.820 1.00 31.23 110 PRO B CA 1
ATOM 2333 C C . PRO B 1 110 ? -18.814 18.933 33.866 1.00 31.20 110 PRO B C 1
ATOM 2334 O O . PRO B 1 110 ? -19.424 18.115 34.546 1.00 33.10 110 PRO B O 1
ATOM 2338 N N . ASN B 1 111 ? -17.542 19.132 34.117 1.00 30.42 111 ASN B N 1
ATOM 2339 C CA . ASN B 1 111 ? -17.089 18.355 35.339 1.00 30.98 111 ASN B CA 1
ATOM 2340 C C . ASN B 1 111 ? -16.560 16.912 35.113 1.00 28.95 111 ASN B C 1
ATOM 2341 O O . ASN B 1 111 ? -15.829 16.374 35.953 1.00 29.29 111 ASN B O 1
ATOM 2346 N N . GLU B 1 112 ? -16.865 16.317 33.958 1.00 26.17 112 GLU B N 1
ATOM 2347 C CA . GLU B 1 112 ? -16.438 14.921 33.722 1.00 23.29 112 GLU B CA 1
ATOM 2348 C C . GLU B 1 112 ? -15.463 14.786 32.521 1.00 22.25 112 GLU B C 1
ATOM 2349 O O . GLU B 1 112 ? -15.440 15.620 31.589 1.00 21.80 112 GLU B O 1
ATOM 2355 N N . TRP B 1 113 ? -14.603 13.770 32.591 1.00 21.35 113 TRP B N 1
ATOM 2356 C CA . TRP B 1 113 ? -14.000 13.240 31.365 1.00 20.11 113 TRP B CA 1
ATOM 2357 C C . TRP B 1 113 ? -15.056 12.218 30.909 1.00 19.48 113 TRP B C 1
ATOM 2358 O O . TRP B 1 113 ? -15.500 11.395 31.683 1.00 18.86 113 TRP B O 1
ATOM 2369 N N . TYR B 1 114 ? -15.534 12.368 29.690 1.00 18.66 114 TYR B N 1
ATOM 2370 C CA . TYR B 1 114 ? -16.691 11.602 29.206 1.00 18.52 114 TYR B CA 1
ATOM 2371 C C . TYR B 1 114 ? -16.232 10.389 28.324 1.00 18.38 114 TYR B C 1
ATOM 2372 O O . TYR B 1 114 ? -15.422 10.542 27.402 1.00 16.69 114 TYR B O 1
ATOM 2381 N N . LEU B 1 115 ? -16.757 9.203 28.649 1.00 18.65 115 LEU B N 1
ATOM 2382 C CA . LEU B 1 115 ? -16.471 8.007 27.908 1.00 18.61 115 LEU B CA 1
ATOM 2383 C C . LEU B 1 115 ? -17.404 7.915 26.709 1.00 19.34 115 LEU B C 1
ATOM 2384 O O . LEU B 1 115 ? -18.621 7.691 26.836 1.00 18.36 115 LEU B O 1
ATOM 2389 N N . ASP B 1 116 ? -16.834 8.105 25.538 1.00 20.37 116 ASP B N 1
ATOM 2390 C CA . ASP B 1 116 ? -17.601 8.082 24.345 1.00 21.69 116 ASP B CA 1
ATOM 2391 C C . ASP B 1 116 ? -17.922 6.631 23.919 1.00 21.97 116 ASP B C 1
ATOM 2392 O O . ASP B 1 116 ? -19.074 6.290 23.583 1.00 21.15 116 ASP B O 1
ATOM 2397 N N . THR B 1 117 ? -16.887 5.790 23.871 1.00 21.47 117 THR B N 1
ATOM 2398 C CA . THR B 1 117 ? -17.104 4.412 23.499 1.00 21.55 117 THR B CA 1
ATOM 2399 C C . THR B 1 117 ? -16.023 3.503 24.011 1.00 19.91 117 THR B C 1
ATOM 2400 O O . THR B 1 117 ? -14.832 3.860 24.053 1.00 18.56 117 THR B O 1
ATOM 2404 N N . ILE B 1 118 ? -16.461 2.311 24.364 1.00 18.77 118 ILE B N 1
ATOM 2405 C CA . ILE B 1 118 ? -15.595 1.129 24.382 1.00 19.09 118 ILE B CA 1
ATOM 2406 C C . ILE B 1 118 ? -16.070 0.136 23.287 1.00 19.74 118 ILE B C 1
ATOM 2407 O O . ILE B 1 118 ? -17.211 -0.304 23.313 1.00 20.04 118 ILE B O 1
ATOM 2412 N N . SER B 1 119 ? -15.199 -0.150 22.322 1.00 19.48 119 SER B N 1
ATOM 2413 C CA . SER B 1 119 ? -15.469 -1.013 21.195 1.00 19.86 119 SER B CA 1
ATOM 2414 C C . SER B 1 119 ? -14.518 -2.126 21.165 1.00 19.15 119 SER B C 1
ATOM 2415 O O . SER B 1 119 ? -13.320 -1.886 21.211 1.00 19.16 119 SER B O 1
ATOM 2418 N N . VAL B 1 120 ? -15.071 -3.341 21.083 1.00 19.63 120 VAL B N 1
ATOM 2419 C CA . VAL B 1 120 ? -14.268 -4.565 20.996 1.00 19.60 120 VAL B CA 1
ATOM 2420 C C . VAL B 1 120 ? -14.479 -5.192 19.643 1.00 20.30 120 VAL B C 1
ATOM 2421 O O . VAL B 1 120 ? -15.587 -5.435 19.238 1.00 21.97 120 VAL B O 1
ATOM 2425 N N . ASP B 1 121 ? -13.414 -5.439 18.925 1.00 22.30 121 ASP B N 1
ATOM 2426 C CA . ASP B 1 121 ? -13.468 -6.213 17.692 1.00 24.51 121 ASP B CA 1
ATOM 2427 C C . ASP B 1 121 ? -14.276 -7.519 17.859 1.00 25.92 121 ASP B C 1
ATOM 2428 O O . ASP B 1 121 ? -14.115 -8.210 18.846 1.00 24.67 121 ASP B O 1
ATOM 2433 N N . GLU B 1 122 ? -15.145 -7.836 16.887 1.00 29.23 122 GLU B N 1
ATOM 2434 C CA . GLU B 1 122 ? -16.043 -9.030 16.951 1.00 32.66 122 GLU B CA 1
ATOM 2435 C C . GLU B 1 122 ? -15.281 -10.338 17.164 1.00 31.71 122 GLU B C 1
ATOM 2436 O O . GLU B 1 122 ? -15.787 -11.264 17.788 1.00 32.04 122 GLU B O 1
ATOM 2442 N N . ARG B 1 123 ? -14.078 -10.416 16.615 1.00 31.22 123 ARG B N 1
ATOM 2443 C CA . ARG B 1 123 ? -13.285 -11.638 16.689 1.00 30.62 123 ARG B CA 1
ATOM 2444 C C . ARG B 1 123 ? -12.852 -11.837 18.105 1.00 29.47 123 ARG B C 1
ATOM 2445 O O . ARG B 1 123 ? -12.456 -12.915 18.443 1.00 31.00 123 ARG B O 1
ATOM 2453 N N . PHE B 1 124 ? -12.927 -10.800 18.946 1.00 27.65 124 PHE B N 1
ATOM 2454 C CA . PHE B 1 124 ? -12.295 -10.858 20.259 1.00 26.20 124 PHE B CA 1
ATOM 2455 C C . PHE B 1 124 ? -13.200 -10.686 21.459 1.00 25.69 124 PHE B C 1
ATOM 2456 O O . PHE B 1 124 ? -12.757 -10.229 22.498 1.00 25.69 124 PHE B O 1
ATOM 2464 N N . ARG B 1 125 ? -14.445 -11.096 21.303 1.00 25.88 125 ARG B N 1
ATOM 2465 C CA . ARG B 1 125 ? -15.486 -11.093 22.351 1.00 27.10 125 ARG B CA 1
ATOM 2466 C C . ARG B 1 125 ? -15.277 -12.207 23.302 1.00 27.13 125 ARG B C 1
ATOM 2467 O O . ARG B 1 125 ? -14.687 -13.246 22.960 1.00 28.95 125 ARG B O 1
ATOM 2475 N N . GLY B 1 126 ? -15.704 -11.991 24.529 1.00 26.77 126 GLY B N 1
ATOM 2476 C CA . GLY B 1 126 ? -15.621 -13.057 25.502 1.00 25.86 126 GLY B CA 1
ATOM 2477 C C . GLY B 1 126 ? -14.282 -13.090 26.162 1.00 25.62 126 GLY B C 1
ATOM 2478 O O . GLY B 1 126 ? -13.994 -14.055 26.853 1.00 26.13 126 GLY B O 1
ATOM 2479 N N . MET B 1 127 ? -13.444 -12.055 25.956 1.00 24.85 127 MET B N 1
ATOM 2480 C CA . MET B 1 127 ? -12.101 -12.048 26.543 1.00 23.32 127 MET B CA 1
ATOM 2481 C C . MET B 1 127 ? -11.884 -11.052 27.690 1.00 21.76 127 MET B C 1
ATOM 2482 O O . MET B 1 127 ? -10.773 -10.852 28.162 1.00 20.74 127 MET B O 1
ATOM 2487 N N . GLY B 1 128 ? -12.967 -10.426 28.142 1.00 22.23 128 GLY B N 1
ATOM 2488 C CA . GLY B 1 128 ? -12.940 -9.378 29.164 1.00 21.51 128 GLY B CA 1
ATOM 2489 C C . GLY B 1 128 ? -12.239 -8.104 28.710 1.00 21.80 128 GLY B C 1
ATOM 2490 O O . GLY B 1 128 ? -11.810 -7.303 29.561 1.00 24.69 128 GLY B O 1
ATOM 2491 N N . ILE B 1 129 ? -12.087 -7.876 27.411 1.00 19.54 129 ILE B N 1
ATOM 2492 C CA . ILE B 1 129 ? -11.399 -6.651 26.943 1.00 19.41 129 ILE B CA 1
ATOM 2493 C C . ILE B 1 129 ? -12.100 -5.320 27.352 1.00 19.88 129 ILE B C 1
ATOM 2494 O O . ILE B 1 129 ? -11.404 -4.389 27.776 1.00 20.53 129 ILE B O 1
ATOM 2499 N N . GLY B 1 130 ? -13.435 -5.218 27.252 1.00 18.78 130 GLY B N 1
ATOM 2500 C CA . GLY B 1 130 ? -14.099 -3.923 27.444 1.00 17.79 130 GLY B CA 1
ATOM 2501 C C . GLY B 1 130 ? -13.977 -3.539 28.892 1.00 18.97 130 GLY B C 1
ATOM 2502 O O . GLY B 1 130 ? -13.883 -2.360 29.297 1.00 18.89 130 GLY B O 1
ATOM 2503 N N . SER B 1 131 ? -13.949 -4.572 29.705 1.00 20.58 131 SER B N 1
ATOM 2504 C CA . SER B 1 131 ? -13.871 -4.399 31.149 1.00 21.29 131 SER B CA 1
ATOM 2505 C C . SER B 1 131 ? -12.459 -4.027 31.628 1.00 21.08 131 SER B C 1
ATOM 2506 O O . SER B 1 131 ? -12.324 -3.205 32.532 1.00 21.51 131 SER B O 1
ATOM 2509 N N . LYS B 1 132 ? -11.423 -4.579 30.985 1.00 21.00 132 LYS B N 1
ATOM 2510 C CA . LYS B 1 132 ? -10.047 -4.160 31.236 1.00 21.57 132 LYS B CA 1
ATOM 2511 C C . LYS B 1 132 ? -9.785 -2.751 30.713 1.00 20.16 132 LYS B C 1
ATOM 2512 O O . LYS B 1 132 ? -9.036 -2.003 31.321 1.00 20.59 132 LYS B O 1
ATOM 2518 N N . LEU B 1 133 ? -10.378 -2.396 29.576 1.00 19.33 133 LEU B N 1
ATOM 2519 C CA . LEU B 1 133 ? -10.250 -1.030 29.101 1.00 18.27 133 LEU B CA 1
ATOM 2520 C C . LEU B 1 133 ? -10.822 -0.065 30.090 1.00 18.07 133 LEU B C 1
ATOM 2521 O O . LEU B 1 133 ? -10.170 0.915 30.377 1.00 17.96 133 LEU B O 1
ATOM 2526 N N . LEU B 1 134 ? -11.998 -0.351 30.623 1.00 18.66 134 LEU B N 1
ATOM 2527 C CA . LEU B 1 134 ? -12.672 0.595 31.517 1.00 19.49 134 LEU B CA 1
ATOM 2528 C C . LEU B 1 134 ? -11.882 0.852 32.805 1.00 19.31 134 LEU B C 1
ATOM 2529 O O . LEU B 1 134 ? -11.833 1.968 33.275 1.00 18.91 134 LEU B O 1
ATOM 2534 N N . ASP B 1 135 ? -11.255 -0.189 33.338 1.00 20.10 135 ASP B N 1
ATOM 2535 C CA . ASP B 1 135 ? -10.366 -0.111 34.486 1.00 21.94 135 ASP B CA 1
ATOM 2536 C C . ASP B 1 135 ? -9.159 0.811 34.343 1.00 22.07 135 ASP B C 1
ATOM 2537 O O . ASP B 1 135 ? -8.628 1.212 35.331 1.00 22.66 135 ASP B O 1
ATOM 2542 N N . ALA B 1 136 ? -8.692 1.060 33.125 1.00 21.50 136 ALA B N 1
ATOM 2543 C CA . ALA B 1 136 ? -7.505 1.859 32.871 1.00 20.76 136 ALA B CA 1
ATOM 2544 C C . ALA B 1 136 ? -7.870 3.286 32.683 1.00 20.19 136 ALA B C 1
ATOM 2545 O O . ALA B 1 136 ? -6.998 4.109 32.464 1.00 21.21 136 ALA B O 1
ATOM 2547 N N . LEU B 1 137 ? -9.158 3.592 32.718 1.00 19.67 137 LEU B N 1
ATOM 2548 C CA . LEU B 1 137 ? -9.618 4.944 32.364 1.00 18.49 137 LEU B CA 1
ATOM 2549 C C . LEU B 1 137 ? -9.608 5.956 33.515 1.00 19.89 137 LEU B C 1
ATOM 2550 O O . LEU B 1 137 ? -9.444 7.153 33.233 1.00 19.78 137 LEU B O 1
ATOM 2555 N N . PRO B 1 138 ? -9.886 5.520 34.788 1.00 22.06 138 PRO B N 1
ATOM 2556 C CA . PRO B 1 138 ? -9.968 6.544 35.865 1.00 23.82 138 PRO B CA 1
ATOM 2557 C C . PRO B 1 138 ? -8.742 7.457 35.987 1.00 25.45 138 PRO B C 1
ATOM 2558 O O . PRO B 1 138 ? -8.887 8.646 36.246 1.00 26.06 138 PRO B O 1
ATOM 2562 N N . GLU B 1 139 ? -7.563 6.918 35.779 1.00 27.46 139 GLU B N 1
ATOM 2563 C CA . GLU B 1 139 ? -6.360 7.717 35.800 1.00 30.37 139 GLU B CA 1
ATOM 2564 C C . GLU B 1 139 ? -6.245 8.684 34.654 1.00 29.69 139 GLU B C 1
ATOM 2565 O O . GLU B 1 139 ? -5.763 9.786 34.844 1.00 31.14 139 GLU B O 1
ATOM 2571 N N . VAL B 1 140 ? -6.657 8.266 33.462 1.00 28.39 140 VAL B N 1
ATOM 2572 C CA . VAL B 1 140 ? -6.818 9.148 32.326 1.00 26.79 140 VAL B CA 1
ATOM 2573 C C . VAL B 1 140 ? -7.744 10.336 32.637 1.00 27.50 140 VAL B C 1
ATOM 2574 O O . VAL B 1 140 ? -7.393 11.478 32.317 1.00 27.79 140 VAL B O 1
ATOM 2578 N N . ALA B 1 141 ? -8.903 10.075 33.243 1.00 27.62 141 ALA B N 1
ATOM 2579 C CA . ALA B 1 141 ? -9.854 11.129 33.543 1.00 29.82 141 ALA B CA 1
ATOM 2580 C C . ALA B 1 141 ? -9.211 12.113 34.533 1.00 31.68 141 ALA B C 1
ATOM 2581 O O . ALA B 1 141 ? -9.196 13.319 34.328 1.00 31.63 141 ALA B O 1
ATOM 2583 N N . LYS B 1 142 ? -8.681 11.558 35.603 1.00 33.98 142 LYS B N 1
ATOM 2584 C CA . LYS B 1 142 ? -7.953 12.307 36.606 1.00 36.19 142 LYS B CA 1
ATOM 2585 C C . LYS B 1 142 ? -6.782 13.124 36.012 1.00 37.24 142 LYS B C 1
ATOM 2586 O O . LYS B 1 142 ? -6.674 14.318 36.295 1.00 38.83 142 LYS B O 1
ATOM 2592 N N . ALA B 1 143 ? -5.935 12.528 35.187 1.00 36.17 143 ALA B N 1
ATOM 2593 C CA . ALA B 1 143 ? -4.860 13.332 34.622 1.00 36.12 143 ALA B CA 1
ATOM 2594 C C . ALA B 1 143 ? -5.380 14.490 33.769 1.00 35.69 143 ALA B C 1
ATOM 2595 O O . ALA B 1 143 ? -4.740 15.493 33.687 1.00 36.80 143 ALA B O 1
ATOM 2597 N N . SER B 1 144 ? -6.538 14.377 33.137 1.00 34.69 144 SER B N 1
ATOM 2598 C CA . SER B 1 144 ? -7.056 15.509 32.402 1.00 33.06 144 SER B CA 1
ATOM 2599 C C . SER B 1 144 ? -7.528 16.665 33.321 1.00 33.11 144 SER B C 1
ATOM 2600 O O . SER B 1 144 ? -8.025 17.675 32.840 1.00 33.92 144 SER B O 1
ATOM 2603 N N . GLY B 1 145 ? -7.430 16.508 34.632 1.00 33.01 145 GLY B N 1
ATOM 2604 C CA . GLY B 1 145 ? -7.873 17.550 35.537 1.00 32.96 145 GLY B CA 1
ATOM 2605 C C . GLY B 1 145 ? -9.361 17.534 35.840 1.00 34.40 145 GLY B C 1
ATOM 2606 O O . GLY B 1 145 ? -9.901 18.476 36.525 1.00 34.07 145 GLY B O 1
ATOM 2607 N N . LYS B 1 146 ? -10.070 16.490 35.383 1.00 34.38 146 LYS B N 1
ATOM 2608 C CA . LYS B 1 146 ? -11.523 16.414 35.703 1.00 34.65 146 LYS B CA 1
ATOM 2609 C C . LYS B 1 146 ? -11.846 15.728 37.072 1.00 34.64 146 LYS B C 1
ATOM 2610 O O . LYS B 1 146 ? -11.036 15.005 37.622 1.00 34.45 146 LYS B O 1
ATOM 2616 N N . GLN B 1 147 ? -13.035 15.993 37.630 1.00 35.40 147 GLN B N 1
ATOM 2617 C CA . GLN B 1 147 ? -13.451 15.407 38.929 1.00 34.70 147 GLN B CA 1
ATOM 2618 C C . GLN B 1 147 ? -14.104 13.978 38.839 1.00 32.87 147 GLN B C 1
ATOM 2619 O O . GLN B 1 147 ? -13.983 13.147 39.748 1.00 32.48 147 GLN B O 1
ATOM 2621 N N . ALA B 1 148 ? -14.781 13.714 37.729 1.00 30.15 148 ALA B N 1
ATOM 2622 C CA . ALA B 1 148 ? -15.495 12.473 37.497 1.00 27.91 148 ALA B CA 1
ATOM 2623 C C . ALA B 1 148 ? -15.117 11.926 36.092 1.00 26.30 148 ALA B C 1
ATOM 2624 O O . ALA B 1 148 ? -14.697 12.686 35.207 1.00 26.03 148 ALA B O 1
ATOM 2626 N N . LEU B 1 149 ? -15.220 10.607 35.950 1.00 23.76 149 LEU B N 1
ATOM 2627 C CA . LEU B 1 149 ? -15.267 9.872 34.694 1.00 20.95 149 LEU B CA 1
ATOM 2628 C C . LEU B 1 149 ? -16.771 9.673 34.482 1.00 20.58 149 LEU B C 1
ATOM 2629 O O . LEU B 1 149 ? -17.471 9.210 35.376 1.00 21.02 149 LEU B O 1
ATOM 2634 N N . GLY B 1 150 ? -17.314 10.044 33.330 1.00 20.20 150 GLY B N 1
ATOM 2635 C CA . GLY B 1 150 ? -18.749 9.870 33.097 1.00 18.56 150 GLY B CA 1
ATOM 2636 C C . GLY B 1 150 ? -19.079 9.036 31.871 1.00 17.83 150 GLY B C 1
ATOM 2637 O O . GLY B 1 150 ? -18.216 8.799 30.995 1.00 17.23 150 GLY B O 1
ATOM 2638 N N . LEU B 1 151 ? -20.338 8.595 31.808 1.00 17.77 151 LEU B N 1
ATOM 2639 C CA . LEU B 1 151 ? -20.800 7.739 30.716 1.00 17.94 151 LEU B CA 1
ATOM 2640 C C . LEU B 1 151 ? -22.329 7.718 30.671 1.00 18.80 151 LEU B C 1
ATOM 2641 O O . LEU B 1 151 ? -22.999 8.193 31.619 1.00 19.23 151 LEU B O 1
ATOM 2646 N N . ASN B 1 152 ? -22.895 7.172 29.592 1.00 18.80 152 ASN B N 1
ATOM 2647 C CA . ASN B 1 152 ? -24.307 6.972 29.505 1.00 18.97 152 ASN B CA 1
ATOM 2648 C C . ASN B 1 152 ? -24.524 5.483 29.226 1.00 21.00 152 ASN B C 1
ATOM 2649 O O . ASN B 1 152 ? -23.839 4.897 28.340 1.00 19.05 152 ASN B O 1
ATOM 2654 N N . VAL B 1 153 ? -25.436 4.874 30.002 1.00 22.32 153 VAL B N 1
ATOM 2655 C CA . VAL B 1 153 ? -25.883 3.492 29.754 1.00 24.07 153 VAL B CA 1
ATOM 2656 C C . VAL B 1 153 ? -27.345 3.472 29.345 1.00 25.75 153 VAL B C 1
ATOM 2657 O O . VAL B 1 153 ? -28.181 3.993 30.052 1.00 26.49 153 VAL B O 1
ATOM 2661 N N . ASP B 1 154 ? -27.660 2.846 28.236 1.00 28.93 154 ASP B N 1
ATOM 2662 C CA . ASP B 1 154 ? -29.071 2.568 27.928 1.00 33.12 154 ASP B CA 1
ATOM 2663 C C . ASP B 1 154 ? -29.867 1.844 29.054 1.00 35.20 154 ASP B C 1
ATOM 2664 O O . ASP B 1 154 ? -29.397 0.861 29.619 1.00 34.86 154 ASP B O 1
ATOM 2669 N N . PHE B 1 155 ? -31.065 2.344 29.369 1.00 38.91 155 PHE B N 1
ATOM 2670 C CA . PHE B 1 155 ? -32.058 1.646 30.255 1.00 42.38 155 PHE B CA 1
ATOM 2671 C C . PHE B 1 155 ? -32.256 0.160 29.995 1.00 43.21 155 PHE B C 1
ATOM 2672 O O . PHE B 1 155 ? -32.508 -0.582 30.930 1.00 43.41 155 PHE B O 1
ATOM 2680 N N . ASP B 1 156 ? -32.143 -0.235 28.729 1.00 44.35 156 ASP B N 1
ATOM 2681 C CA . ASP B 1 156 ? -32.232 -1.610 28.261 1.00 46.01 156 ASP B CA 1
ATOM 2682 C C . ASP B 1 156 ? -30.940 -2.386 28.384 1.00 43.54 156 ASP B C 1
ATOM 2683 O O . ASP B 1 156 ? -30.796 -3.434 27.749 1.00 43.72 156 ASP B O 1
ATOM 2688 N N . ASN B 1 157 ? -29.966 -1.856 29.120 1.00 39.98 157 ASN B N 1
ATOM 2689 C CA . ASN B 1 157 ? -28.704 -2.559 29.321 1.00 35.58 157 ASN B CA 1
ATOM 2690 C C . ASN B 1 157 ? -28.343 -2.602 30.829 1.00 33.02 157 ASN B C 1
ATOM 2691 O O . ASN B 1 157 ? -27.304 -2.080 31.254 1.00 31.89 157 ASN B O 1
ATOM 2696 N N . PRO B 1 158 ? -29.211 -3.266 31.649 1.00 31.43 158 PRO B N 1
ATOM 2697 C CA . PRO B 1 158 ? -28.975 -3.321 33.112 1.00 28.56 158 PRO B CA 1
ATOM 2698 C C . PRO B 1 158 ? -27.707 -4.060 33.433 1.00 26.21 158 PRO B C 1
ATOM 2699 O O . PRO B 1 158 ? -27.090 -3.800 34.460 1.00 25.77 158 PRO B O 1
ATOM 2703 N N . GLY B 1 159 ? -27.290 -4.948 32.545 1.00 24.49 159 GLY B N 1
ATOM 2704 C CA . GLY B 1 159 ? -26.067 -5.706 32.753 1.00 22.87 159 GLY B CA 1
ATOM 2705 C C . GLY B 1 159 ? -24.812 -4.845 32.703 1.00 23.78 159 GLY B C 1
ATOM 2706 O O . GLY B 1 159 ? -23.917 -5.017 33.560 1.00 24.45 159 GLY B O 1
ATOM 2707 N N . ALA B 1 160 ? -24.722 -3.946 31.693 1.00 22.28 160 ALA B N 1
ATOM 2708 C CA . ALA B 1 160 ? -23.612 -3.016 31.551 1.00 21.51 160 ALA B CA 1
ATOM 2709 C C . ALA B 1 160 ? -23.661 -2.063 32.725 1.00 22.05 160 ALA B C 1
ATOM 2710 O O . ALA B 1 160 ? -22.614 -1.784 33.332 1.00 21.04 160 ALA B O 1
ATOM 2712 N N . ARG B 1 161 ? -24.884 -1.616 33.084 1.00 21.55 161 ARG B N 1
ATOM 2713 C CA . ARG B 1 161 ? -25.054 -0.756 34.232 1.00 22.50 161 ARG B CA 1
ATOM 2714 C C . ARG B 1 161 ? -24.554 -1.359 35.588 1.00 23.74 161 ARG B C 1
ATOM 2715 O O . ARG B 1 161 ? -23.904 -0.663 36.450 1.00 23.80 161 ARG B O 1
ATOM 2723 N N . LYS B 1 162 ? -24.832 -2.653 35.764 1.00 23.89 162 LYS B N 1
ATOM 2724 C CA . LYS B 1 162 ? -24.332 -3.401 36.898 1.00 24.06 162 LYS B CA 1
ATOM 2725 C C . LYS B 1 162 ? -22.807 -3.439 36.821 1.00 22.70 162 LYS B C 1
ATOM 2726 O O . LYS B 1 162 ? -22.135 -3.202 37.811 1.00 23.06 162 LYS B O 1
ATOM 2732 N N . LEU B 1 163 ? -22.271 -3.780 35.657 1.00 21.93 163 LEU B N 1
ATOM 2733 C CA . LEU B 1 163 ? -20.823 -3.744 35.446 1.00 22.46 163 LEU B CA 1
ATOM 2734 C C . LEU B 1 163 ? -20.211 -2.388 35.925 1.00 21.79 163 LEU B C 1
ATOM 2735 O O . LEU B 1 163 ? -19.268 -2.376 36.699 1.00 22.21 163 LEU B O 1
ATOM 2740 N N . TYR B 1 164 ? -20.772 -1.272 35.453 1.00 21.21 164 TYR B N 1
ATOM 2741 C CA . TYR B 1 164 ? -20.326 0.079 35.816 1.00 21.23 164 TYR B CA 1
ATOM 2742 C C . TYR B 1 164 ? -20.475 0.332 37.296 1.00 21.70 164 TYR B C 1
ATOM 2743 O O . TYR B 1 164 ? -19.512 0.792 37.880 1.00 23.44 164 TYR B O 1
ATOM 2752 N N . ALA B 1 165 ? -21.629 0.024 37.895 1.00 20.78 165 ALA B N 1
ATOM 2753 C CA . ALA B 1 165 ? -21.804 0.099 39.349 1.00 22.04 165 ALA B CA 1
ATOM 2754 C C . ALA B 1 165 ? -20.768 -0.652 40.166 1.00 23.35 165 ALA B C 1
ATOM 2755 O O . ALA B 1 165 ? -20.338 -0.167 41.196 1.00 23.80 165 ALA B O 1
ATOM 2757 N N . SER B 1 166 ? -20.295 -1.801 39.685 1.00 25.01 166 SER B N 1
ATOM 2758 C CA . SER B 1 166 ? -19.247 -2.567 40.384 1.00 24.97 166 SER B CA 1
ATOM 2759 C C . SER B 1 166 ? -17.859 -1.905 40.219 1.00 26.53 166 SER B C 1
ATOM 2760 O O . SER B 1 166 ? -16.891 -2.264 40.919 1.00 26.96 166 SER B O 1
ATOM 2763 N N . LYS B 1 167 ? -17.721 -0.950 39.297 1.00 27.13 167 LYS B N 1
ATOM 2764 C CA . LYS B 1 167 ? -16.431 -0.269 39.156 1.00 27.74 167 LYS B CA 1
ATOM 2765 C C . LYS B 1 167 ? -16.507 1.024 39.981 1.00 27.75 167 LYS B C 1
ATOM 2766 O O . LYS B 1 167 ? -15.560 1.834 39.961 1.00 29.26 167 LYS B O 1
ATOM 2772 N N . GLY B 1 168 ? -17.654 1.285 40.618 1.00 27.01 168 GLY B N 1
ATOM 2773 C CA . GLY B 1 168 ? -17.844 2.505 41.430 1.00 25.87 168 GLY B CA 1
ATOM 2774 C C . GLY B 1 168 ? -18.603 3.649 40.783 1.00 26.28 168 GLY B C 1
ATOM 2775 O O . GLY B 1 168 ? -18.557 4.772 41.291 1.00 26.51 168 GLY B O 1
ATOM 2776 N N . PHE B 1 169 ? -19.290 3.376 39.659 1.00 25.40 169 PHE B N 1
ATOM 2777 C CA . PHE B 1 169 ? -20.148 4.348 38.962 1.00 24.44 169 PHE B CA 1
ATOM 2778 C C . PHE B 1 169 ? -21.512 4.457 39.677 1.00 27.05 169 PHE B C 1
ATOM 2779 O O . PHE B 1 169 ? -22.077 3.444 40.156 1.00 27.45 169 PHE B O 1
ATOM 2787 N N . LYS B 1 170 ? -22.027 5.693 39.765 1.00 28.90 170 LYS B N 1
ATOM 2788 C CA . LYS B 1 170 ? -23.272 5.983 40.460 1.00 31.14 170 LYS B CA 1
ATOM 2789 C C . LYS B 1 170 ? -24.086 6.771 39.490 1.00 32.10 170 LYS B C 1
ATOM 2790 O O . LYS B 1 170 ? -23.539 7.555 38.706 1.00 32.20 170 LYS B O 1
ATOM 2796 N N . ASP B 1 171 ? -25.384 6.520 39.512 1.00 34.05 171 ASP B N 1
ATOM 2797 C CA . ASP B 1 171 ? -26.363 7.287 38.770 1.00 36.14 171 ASP B CA 1
ATOM 2798 C C . ASP B 1 171 ? -26.338 8.754 39.138 1.00 36.28 171 ASP B C 1
ATOM 2799 O O . ASP B 1 171 ? -26.188 9.135 40.311 1.00 35.98 171 ASP B O 1
ATOM 2804 N N . VAL B 1 172 ? -26.466 9.575 38.103 1.00 37.01 172 VAL B N 1
ATOM 2805 C CA . VAL B 1 172 ? -26.477 11.015 38.264 1.00 38.25 172 VAL B CA 1
ATOM 2806 C C . VAL B 1 172 ? -27.703 11.655 37.587 1.00 39.95 172 VAL B C 1
ATOM 2807 O O . VAL B 1 172 ? -28.388 12.419 38.227 1.00 41.47 172 VAL B O 1
ATOM 2811 N N . THR B 1 173 ? -28.020 11.335 36.343 1.00 42.27 173 THR B N 1
ATOM 2812 C CA . THR B 1 173 ? -29.286 11.797 35.753 1.00 45.80 173 THR B CA 1
ATOM 2813 C C . THR B 1 173 ? -29.704 10.844 34.679 1.00 47.46 173 THR B C 1
ATOM 2814 O O . THR B 1 173 ? -29.064 9.813 34.488 1.00 46.94 173 THR B O 1
ATOM 2818 N N . THR B 1 174 ? -30.747 11.252 33.957 1.00 50.41 174 THR B N 1
ATOM 2819 C CA . THR B 1 174 ? -31.328 10.551 32.833 1.00 54.07 174 THR B CA 1
ATOM 2820 C C . THR B 1 174 ? -31.288 11.512 31.674 1.00 55.76 174 THR B C 1
ATOM 2821 O O . THR B 1 174 ? -31.456 12.701 31.878 1.00 57.11 174 THR B O 1
ATOM 2825 N N . MET B 1 175 ? -31.072 10.997 30.466 1.00 57.67 175 MET B N 1
ATOM 2826 C CA . MET B 1 175 ? -31.035 11.773 29.219 1.00 58.53 175 MET B CA 1
ATOM 2827 C C . MET B 1 175 ? -31.913 11.016 28.219 1.00 59.09 175 MET B C 1
ATOM 2828 O O . MET B 1 175 ? -32.272 9.879 28.486 1.00 59.42 175 MET B O 1
ATOM 2833 N N . THR B 1 176 ? -32.275 11.624 27.091 1.00 59.47 176 THR B N 1
ATOM 2834 C CA . THR B 1 176 ? -32.922 10.879 25.989 1.00 60.68 176 THR B CA 1
ATOM 2835 C C . THR B 1 176 ? -32.093 11.138 24.744 1.00 62.50 176 THR B C 1
ATOM 2836 O O . THR B 1 176 ? -31.980 12.280 24.300 1.00 62.65 176 THR B O 1
ATOM 2840 N N . ILE B 1 177 ? -31.490 10.085 24.202 1.00 64.93 177 ILE B N 1
ATOM 2841 C CA . ILE B 1 177 ? -30.517 10.238 23.140 1.00 67.71 177 ILE B CA 1
ATOM 2842 C C . ILE B 1 177 ? -31.091 9.684 21.835 1.00 69.77 177 ILE B C 1
ATOM 2843 O O . ILE B 1 177 ? -31.027 8.470 21.575 1.00 69.70 177 ILE B O 1
ATOM 2845 N N . SER B 1 178 ? -31.645 10.598 21.024 1.00 71.95 178 SER B N 1
ATOM 2846 C CA . SER B 1 178 ? -32.420 10.270 19.811 1.00 73.71 178 SER B CA 1
ATOM 2847 C C . SER B 1 178 ? -33.395 9.087 20.025 1.00 73.98 178 SER B C 1
ATOM 2848 O O . SER B 1 178 ? -33.275 8.049 19.368 1.00 74.19 178 SER B O 1
ATOM 2851 N N . GLY B 1 179 ? -34.338 9.223 20.950 1.00 73.78 179 GLY B N 1
ATOM 2852 C CA . GLY B 1 179 ? -35.356 8.194 21.080 1.00 73.52 179 GLY B CA 1
ATOM 2853 C C . GLY B 1 179 ? -35.272 7.281 22.276 1.00 73.23 179 GLY B C 1
ATOM 2854 O O . GLY B 1 179 ? -36.311 6.929 22.843 1.00 73.16 179 GLY B O 1
ATOM 2855 N N . HIS B 1 180 ? -34.050 6.896 22.663 1.00 72.69 180 HIS B N 1
ATOM 2856 C CA . HIS B 1 180 ? -33.836 6.011 23.833 1.00 71.54 180 HIS B CA 1
ATOM 2857 C C . HIS B 1 180 ? -33.436 6.761 25.140 1.00 69.73 180 HIS B C 1
ATOM 2858 O O . HIS B 1 180 ? -32.780 7.810 25.080 1.00 69.88 180 HIS B O 1
ATOM 2860 N N . LEU B 1 181 ? -33.877 6.249 26.300 1.00 66.55 181 LEU B N 1
ATOM 2861 C CA . LEU B 1 181 ? -33.487 6.788 27.631 1.00 62.27 181 LEU B CA 1
ATOM 2862 C C . LEU B 1 181 ? -32.171 6.172 28.119 1.00 57.37 181 LEU B C 1
ATOM 2863 O O . LEU B 1 181 ? -31.932 4.982 27.902 1.00 56.70 181 LEU B O 1
ATOM 2868 N N . TYR B 1 182 ? -31.334 6.978 28.783 1.00 50.79 182 TYR B N 1
ATOM 2869 C CA . TYR B 1 182 ? -30.019 6.534 29.288 1.00 44.22 182 TYR B CA 1
ATOM 2870 C C . TYR B 1 182 ? -29.863 6.940 30.715 1.00 39.93 182 TYR B C 1
ATOM 2871 O O . TYR B 1 182 ? -30.358 7.971 31.075 1.00 38.89 182 TYR B O 1
ATOM 2880 N N . ASN B 1 183 ? -29.202 6.124 31.543 1.00 35.77 183 ASN B N 1
ATOM 2881 C CA . ASN B 1 183 ? -28.683 6.598 32.842 1.00 31.93 183 ASN B CA 1
ATOM 2882 C C . ASN B 1 183 ? -27.299 7.209 32.579 1.00 29.09 183 ASN B C 1
ATOM 2883 O O . ASN B 1 183 ? -26.459 6.598 31.918 1.00 28.02 183 ASN B O 1
ATOM 2888 N N . HIS B 1 184 ? -27.092 8.419 33.087 1.00 26.74 184 HIS B N 1
ATOM 2889 C CA . HIS B 1 184 ? -25.809 9.074 33.090 1.00 23.85 184 HIS B CA 1
ATOM 2890 C C . HIS B 1 184 ? -25.157 8.775 34.424 1.00 22.80 184 HIS B C 1
ATOM 2891 O O . HIS B 1 184 ? -25.721 9.094 35.437 1.00 22.05 184 HIS B O 1
ATOM 2898 N N . MET B 1 185 ? -23.993 8.109 34.392 1.00 21.56 185 MET B N 1
ATOM 2899 C CA . MET B 1 185 ? -23.299 7.653 35.563 1.00 20.23 185 MET B CA 1
ATOM 2900 C C . MET B 1 185 ? -21.917 8.317 35.684 1.00 22.29 185 MET B C 1
ATOM 2901 O O . MET B 1 185 ? -21.293 8.678 34.681 1.00 23.19 185 MET B O 1
ATOM 2906 N N . GLN B 1 186 ? -21.465 8.531 36.928 1.00 23.29 186 GLN B N 1
ATOM 2907 C CA . GLN B 1 186 ? -20.177 9.127 37.201 1.00 24.05 186 GLN B CA 1
ATOM 2908 C C . GLN B 1 186 ? -19.474 8.331 38.261 1.00 24.13 186 GLN B C 1
ATOM 2909 O O . GLN B 1 186 ? -20.089 7.676 39.123 1.00 24.94 186 GLN B O 1
ATOM 2915 N N . LYS B 1 187 ? -18.170 8.384 38.182 1.00 24.34 187 LYS B N 1
ATOM 2916 C CA . LYS B 1 187 ? -17.348 7.757 39.107 1.00 26.03 187 LYS B CA 1
ATOM 2917 C C . LYS B 1 187 ? -16.343 8.842 39.502 1.00 28.68 187 LYS B C 1
ATOM 2918 O O . LYS B 1 187 ? -15.691 9.494 38.650 1.00 28.32 187 LYS B O 1
ATOM 2924 N N . GLU B 1 188 ? -16.228 9.060 40.799 1.00 32.57 188 GLU B N 1
ATOM 2925 C CA . GLU B 1 188 ? -15.309 10.073 41.302 1.00 36.32 188 GLU B CA 1
ATOM 2926 C C . GLU B 1 188 ? -13.885 9.605 41.165 1.00 38.26 188 GLU B C 1
ATOM 2927 O O . GLU B 1 188 ? -13.539 8.496 41.615 1.00 37.45 188 GLU B O 1
ATOM 2930 N N . VAL B 1 189 ? -13.085 10.440 40.509 1.00 42.06 189 VAL B N 1
ATOM 2931 C CA . VAL B 1 189 ? -11.681 10.168 40.309 1.00 47.41 189 VAL B CA 1
ATOM 2932 C C . VAL B 1 189 ? -10.812 11.233 41.002 1.00 53.92 189 VAL B C 1
ATOM 2933 O O . VAL B 1 189 ? -9.686 10.950 41.347 1.00 54.70 189 VAL B O 1
ATOM 2937 N N . GLU B 1 190 ? -11.363 12.438 41.185 1.00 61.31 190 GLU B N 1
ATOM 2938 C CA . GLU B 1 190 ? -10.785 13.572 41.964 1.00 66.72 190 GLU B CA 1
ATOM 2939 C C . GLU B 1 190 ? -9.395 14.054 41.532 1.00 68.55 190 GLU B C 1
ATOM 2941 N N . SER C 1 2 ? 29.267 -33.461 1.089 1.00 53.64 2 SER C N 1
ATOM 2942 C CA . SER C 1 2 ? 28.791 -32.901 2.351 1.00 53.44 2 SER C CA 1
ATOM 2943 C C . SER C 1 2 ? 29.010 -31.379 2.346 1.00 52.93 2 SER C C 1
ATOM 2944 O O . SER C 1 2 ? 28.196 -30.626 1.772 1.00 54.23 2 SER C O 1
ATOM 2947 N N . LEU C 1 3 ? 30.069 -30.927 3.023 1.00 50.42 3 LEU C N 1
ATOM 2948 C CA . LEU C 1 3 ? 30.438 -29.496 3.123 1.00 45.76 3 LEU C CA 1
ATOM 2949 C C . LEU C 1 3 ? 29.411 -28.515 3.781 1.00 40.11 3 LEU C C 1
ATOM 2950 O O . LEU C 1 3 ? 28.296 -28.815 4.171 1.00 37.62 3 LEU C O 1
ATOM 2955 N N . ILE C 1 4 ? 29.895 -27.311 3.883 1.00 34.67 4 ILE C N 1
ATOM 2956 C CA . ILE C 1 4 ? 29.414 -26.331 4.761 1.00 29.86 4 ILE C CA 1
ATOM 2957 C C . ILE C 1 4 ? 28.977 -25.161 3.889 1.00 27.50 4 ILE C C 1
ATOM 2958 O O . ILE C 1 4 ? 29.695 -24.722 3.002 1.00 25.54 4 ILE C O 1
ATOM 2963 N N . ARG C 1 5 ? 27.770 -24.682 4.148 1.00 25.23 5 ARG C N 1
ATOM 2964 C CA . ARG C 1 5 ? 27.224 -23.507 3.431 1.00 23.03 5 ARG C CA 1
ATOM 2965 C C . ARG C 1 5 ? 26.435 -22.648 4.432 1.00 21.71 5 ARG C C 1
ATOM 2966 O O . ARG C 1 5 ? 26.042 -23.126 5.498 1.00 20.97 5 ARG C O 1
ATOM 2974 N N . SER C 1 6 ? 26.187 -21.406 4.062 1.00 20.64 6 SER C N 1
ATOM 2975 C CA . SER C 1 6 ? 25.188 -20.581 4.727 1.00 21.10 6 SER C CA 1
ATOM 2976 C C . SER C 1 6 ? 23.789 -21.239 4.810 1.00 20.57 6 SER C C 1
ATOM 2977 O O . SER C 1 6 ? 23.353 -21.928 3.876 1.00 20.25 6 SER C O 1
ATOM 2980 N N . ALA C 1 7 ? 23.104 -21.058 5.944 1.00 20.14 7 ALA C N 1
ATOM 2981 C CA . ALA C 1 7 ? 21.681 -21.441 6.054 1.00 20.09 7 ALA C CA 1
ATOM 2982 C C . ALA C 1 7 ? 20.826 -20.494 5.192 1.00 20.23 7 ALA C C 1
ATOM 2983 O O . ALA C 1 7 ? 21.231 -19.373 4.936 1.00 19.45 7 ALA C O 1
ATOM 2985 N N . THR C 1 8 ? 19.648 -20.954 4.777 1.00 20.54 8 THR C N 1
ATOM 2986 C CA . THR C 1 8 ? 18.653 -20.148 4.137 1.00 21.34 8 THR C CA 1
ATOM 2987 C C . THR C 1 8 ? 17.363 -20.419 4.934 1.00 22.68 8 THR C C 1
ATOM 2988 O O . THR C 1 8 ? 17.339 -21.258 5.858 1.00 23.64 8 THR C O 1
ATOM 2992 N N . LYS C 1 9 ? 16.311 -19.672 4.638 1.00 23.27 9 LYS C N 1
ATOM 2993 C CA . LYS C 1 9 ? 15.073 -19.767 5.397 1.00 23.78 9 LYS C CA 1
ATOM 2994 C C . LYS C 1 9 ? 14.448 -21.145 5.345 1.00 24.65 9 LYS C C 1
ATOM 2995 O O . LYS C 1 9 ? 13.764 -21.517 6.299 1.00 26.06 9 LYS C O 1
ATOM 3001 N N . GLU C 1 10 ? 14.697 -21.940 4.298 1.00 24.31 10 GLU C N 1
ATOM 3002 C CA . GLU C 1 10 ? 14.136 -23.319 4.277 1.00 25.47 10 GLU C CA 1
ATOM 3003 C C . GLU C 1 10 ? 14.762 -24.326 5.243 1.00 24.02 10 GLU C C 1
ATOM 3004 O O . GLU C 1 10 ? 14.192 -25.391 5.515 1.00 22.66 10 GLU C O 1
ATOM 3010 N N . ASP C 1 11 ? 15.925 -23.968 5.780 1.00 23.18 11 ASP C N 1
ATOM 3011 C CA . ASP C 1 11 ? 16.558 -24.741 6.839 1.00 22.97 11 ASP C CA 1
ATOM 3012 C C . ASP C 1 11 ? 15.906 -24.516 8.205 1.00 23.07 11 ASP C C 1
ATOM 3013 O O . ASP C 1 11 ? 16.307 -25.160 9.137 1.00 23.74 11 ASP C O 1
ATOM 3018 N N . GLY C 1 12 ? 14.992 -23.546 8.308 1.00 23.14 12 GLY C N 1
ATOM 3019 C CA . GLY C 1 12 ? 14.193 -23.269 9.500 1.00 23.34 12 GLY C CA 1
ATOM 3020 C C . GLY C 1 12 ? 13.726 -24.362 10.420 1.00 23.46 12 GLY C C 1
ATOM 3021 O O . GLY C 1 12 ? 14.036 -24.348 11.629 1.00 24.34 12 GLY C O 1
ATOM 3022 N N . GLN C 1 13 ? 12.966 -25.303 9.890 1.00 24.32 13 GLN C N 1
ATOM 3023 C CA . GLN C 1 13 ? 12.467 -26.423 10.700 1.00 25.00 13 GLN C CA 1
ATOM 3024 C C . GLN C 1 13 ? 13.586 -27.294 11.254 1.00 24.09 13 GLN C C 1
ATOM 3025 O O . GLN C 1 13 ? 13.483 -27.756 12.353 1.00 25.50 13 GLN C O 1
ATOM 3031 N N . ALA C 1 14 ? 14.642 -27.533 10.488 1.00 23.37 14 ALA C N 1
ATOM 3032 C CA . ALA C 1 14 ? 15.778 -28.333 10.936 1.00 22.76 14 ALA C CA 1
ATOM 3033 C C . ALA C 1 14 ? 16.533 -27.630 12.022 1.00 21.91 14 ALA C C 1
ATOM 3034 O O . ALA C 1 14 ? 16.895 -28.251 13.008 1.00 22.74 14 ALA C O 1
ATOM 3036 N N . ILE C 1 15 ? 16.830 -26.341 11.824 1.00 20.76 15 ILE C N 1
ATOM 3037 C CA . ILE C 1 15 ? 17.426 -25.523 12.879 1.00 19.85 15 ILE C CA 1
ATOM 3038 C C . ILE C 1 15 ? 16.594 -25.526 14.195 1.00 21.75 15 ILE C C 1
ATOM 3039 O O . ILE C 1 15 ? 17.161 -25.660 15.284 1.00 22.00 15 ILE C O 1
ATOM 3044 N N . ALA C 1 16 ? 15.271 -25.348 14.093 1.00 22.29 16 ALA C N 1
ATOM 3045 C CA . ALA C 1 16 ? 14.389 -25.369 15.241 1.00 24.26 16 ALA C CA 1
ATOM 3046 C C . ALA C 1 16 ? 14.500 -26.676 16.026 1.00 26.23 16 ALA C C 1
ATOM 3047 O O . ALA C 1 16 ? 14.488 -26.637 17.255 1.00 26.57 16 ALA C O 1
ATOM 3049 N N . ARG C 1 17 ? 14.556 -27.838 15.354 1.00 28.11 17 ARG C N 1
ATOM 3050 C CA . ARG C 1 17 ? 14.814 -29.108 16.093 1.00 29.86 17 ARG C CA 1
ATOM 3051 C C . ARG C 1 17 ? 16.161 -29.212 16.775 1.00 27.83 17 ARG C C 1
ATOM 3052 O O . ARG C 1 17 ? 16.238 -29.797 17.848 1.00 29.13 17 ARG C O 1
ATOM 3060 N N . LEU C 1 18 ? 17.228 -28.672 16.188 1.00 25.75 18 LEU C N 1
ATOM 3061 C CA . LEU C 1 18 ? 18.539 -28.708 16.873 1.00 25.18 18 LEU C CA 1
ATOM 3062 C C . LEU C 1 18 ? 18.588 -27.775 18.086 1.00 26.46 18 LEU C C 1
ATOM 3063 O O . LEU C 1 18 ? 19.164 -28.103 19.108 1.00 27.25 18 LEU C O 1
ATOM 3068 N N . VAL C 1 19 ? 17.965 -26.610 17.940 1.00 28.02 19 VAL C N 1
ATOM 3069 C CA . VAL C 1 19 ? 17.931 -25.564 18.911 1.00 29.37 19 VAL C CA 1
ATOM 3070 C C . VAL C 1 19 ? 17.042 -26.023 20.080 1.00 31.76 19 VAL C C 1
ATOM 3071 O O . VAL C 1 19 ? 17.330 -25.753 21.214 1.00 31.89 19 VAL C O 1
ATOM 3075 N N . LEU C 1 20 ? 15.979 -26.746 19.805 1.00 34.67 20 LEU C N 1
ATOM 3076 C CA . LEU C 1 20 ? 15.176 -27.265 20.877 1.00 38.65 20 LEU C CA 1
ATOM 3077 C C . LEU C 1 20 ? 15.937 -28.181 21.853 1.00 41.82 20 LEU C C 1
ATOM 3078 O O . LEU C 1 20 ? 15.583 -28.236 23.014 1.00 42.24 20 LEU C O 1
ATOM 3083 N N . VAL C 1 21 ? 16.961 -28.903 21.375 1.00 45.50 21 VAL C N 1
ATOM 3084 C CA . VAL C 1 21 ? 17.846 -29.711 22.205 1.00 48.65 21 VAL C CA 1
ATOM 3085 C C . VAL C 1 21 ? 18.638 -28.804 23.150 1.00 52.39 21 VAL C C 1
ATOM 3086 O O . VAL C 1 21 ? 18.796 -29.122 24.337 1.00 52.88 21 VAL C O 1
ATOM 3090 N N . ILE C 1 22 ? 19.100 -27.661 22.628 1.00 56.30 22 ILE C N 1
ATOM 3091 C CA . ILE C 1 22 ? 19.737 -26.609 23.446 1.00 59.25 22 ILE C CA 1
ATOM 3092 C C . ILE C 1 22 ? 18.815 -26.079 24.532 1.00 61.36 22 ILE C C 1
ATOM 3093 O O . ILE C 1 22 ? 19.161 -26.223 25.702 1.00 61.45 22 ILE C O 1
ATOM 3098 N N . LEU C 1 23 ? 17.689 -25.444 24.163 1.00 63.38 23 LEU C N 1
ATOM 3099 C CA . LEU C 1 23 ? 16.633 -25.158 25.137 1.00 65.85 23 LEU C CA 1
ATOM 3100 C C . LEU C 1 23 ? 16.364 -26.578 25.660 1.00 69.13 23 LEU C C 1
ATOM 3101 O O . LEU C 1 23 ? 16.679 -27.535 24.949 1.00 70.34 23 LEU C O 1
ATOM 3106 N N . LYS C 1 24 ? 15.878 -26.764 26.882 1.00 71.51 24 LYS C N 1
ATOM 3107 C CA . LYS C 1 24 ? 15.739 -28.142 27.399 1.00 74.29 24 LYS C CA 1
ATOM 3108 C C . LYS C 1 24 ? 16.937 -28.587 28.235 1.00 76.13 24 LYS C C 1
ATOM 3109 O O . LYS C 1 24 ? 16.845 -28.611 29.453 1.00 76.49 24 LYS C O 1
ATOM 3115 N N . ASP C 1 25 ? 18.036 -28.967 27.585 1.00 78.42 25 ASP C N 1
ATOM 3116 C CA . ASP C 1 25 ? 19.281 -29.298 28.284 1.00 81.10 25 ASP C CA 1
ATOM 3117 C C . ASP C 1 25 ? 19.882 -28.016 28.885 1.00 83.60 25 ASP C C 1
ATOM 3118 O O . ASP C 1 25 ? 21.069 -27.943 29.189 1.00 83.99 25 ASP C O 1
ATOM 3120 N N . MET C 1 26 ? 19.028 -27.009 29.051 1.00 86.75 26 MET C N 1
ATOM 3121 C CA . MET C 1 26 ? 19.378 -25.696 29.584 1.00 89.93 26 MET C CA 1
ATOM 3122 C C . MET C 1 26 ? 18.215 -25.336 30.487 1.00 90.13 26 MET C C 1
ATOM 3123 O O . MET C 1 26 ? 18.139 -24.225 31.013 1.00 90.74 26 MET C O 1
ATOM 3128 N N . GLU C 1 27 ? 17.311 -26.307 30.642 1.00 89.79 27 GLU C N 1
ATOM 3129 C CA . GLU C 1 27 ? 16.061 -26.181 31.378 1.00 88.51 27 GLU C CA 1
ATOM 3130 C C . GLU C 1 27 ? 15.512 -24.774 31.242 1.00 86.90 27 GLU C C 1
ATOM 3131 O O . GLU C 1 27 ? 15.676 -23.953 32.136 1.00 87.53 27 GLU C O 1
ATOM 3133 N N . LEU C 1 28 ? 14.896 -24.476 30.107 1.00 83.91 28 LEU C N 1
ATOM 3134 C CA . LEU C 1 28 ? 14.315 -23.153 29.925 1.00 81.45 28 LEU C CA 1
ATOM 3135 C C . LEU C 1 28 ? 12.830 -23.200 30.251 1.00 78.96 28 LEU C C 1
ATOM 3136 O O . LEU C 1 28 ? 12.074 -23.906 29.604 1.00 78.97 28 LEU C O 1
ATOM 3141 N N . PRO C 1 29 ? 12.421 -22.473 31.297 1.00 76.88 29 PRO C N 1
ATOM 3142 C CA . PRO C 1 29 ? 11.037 -22.208 31.728 1.00 75.68 29 PRO C CA 1
ATOM 3143 C C . PRO C 1 29 ? 9.931 -22.093 30.660 1.00 74.80 29 PRO C C 1
ATOM 3144 O O . PRO C 1 29 ? 8.844 -22.597 30.891 1.00 74.31 29 PRO C O 1
ATOM 3148 N N . ILE C 1 30 ? 10.180 -21.435 29.525 1.00 75.10 30 ILE C N 1
ATOM 3149 C CA . ILE C 1 30 ? 9.133 -21.248 28.472 1.00 75.57 30 ILE C CA 1
ATOM 3150 C C . ILE C 1 30 ? 8.550 -22.560 27.924 1.00 76.34 30 ILE C C 1
ATOM 3151 O O . ILE C 1 30 ? 7.407 -22.593 27.472 1.00 75.22 30 ILE C O 1
ATOM 3153 N N . LEU C 1 31 ? 9.356 -23.625 27.993 1.00 78.95 31 LEU C N 1
ATOM 3154 C CA . LEU C 1 31 ? 9.034 -24.957 27.462 1.00 81.87 31 LEU C CA 1
ATOM 3155 C C . LEU C 1 31 ? 7.807 -25.669 28.071 1.00 85.27 31 LEU C C 1
ATOM 3156 O O . LEU C 1 31 ? 7.174 -26.461 27.381 1.00 85.55 31 LEU C O 1
ATOM 3161 N N . GLU C 1 32 ? 7.486 -25.411 29.345 1.00 89.36 32 GLU C N 1
ATOM 3162 C CA . GLU C 1 32 ? 6.129 -25.668 29.878 1.00 92.65 32 GLU C CA 1
ATOM 3163 C C . GLU C 1 32 ? 5.287 -24.428 29.568 1.00 94.04 32 GLU C C 1
ATOM 3164 O O . GLU C 1 32 ? 5.827 -23.322 29.493 1.00 95.03 32 GLU C O 1
ATOM 3166 N N . GLU C 1 33 ? 3.980 -24.601 29.372 1.00 94.00 33 GLU C N 1
ATOM 3167 C CA . GLU C 1 33 ? 3.087 -23.513 28.883 1.00 91.52 33 GLU C CA 1
ATOM 3168 C C . GLU C 1 33 ? 2.952 -23.552 27.353 1.00 87.02 33 GLU C C 1
ATOM 3169 O O . GLU C 1 33 ? 1.931 -23.110 26.797 1.00 87.24 33 GLU C O 1
ATOM 3172 N N . VAL C 1 34 ? 3.973 -24.093 26.683 1.00 79.56 34 VAL C N 1
ATOM 3173 C CA . VAL C 1 34 ? 3.919 -24.346 25.235 1.00 71.62 34 VAL C CA 1
ATOM 3174 C C . VAL C 1 34 ? 4.280 -25.822 24.985 1.00 66.94 34 VAL C C 1
ATOM 3175 O O . VAL C 1 34 ? 5.169 -26.352 25.651 1.00 65.34 34 VAL C O 1
ATOM 3179 N N . SER C 1 35 ? 3.571 -26.494 24.072 1.00 62.24 35 SER C N 1
ATOM 3180 C CA . SER C 1 35 ? 3.931 -27.883 23.681 1.00 58.92 35 SER C CA 1
ATOM 3181 C C . SER C 1 35 ? 5.210 -27.945 22.791 1.00 58.25 35 SER C C 1
ATOM 3182 O O . SER C 1 35 ? 5.530 -26.973 22.111 1.00 56.69 35 SER C O 1
ATOM 3185 N N . GLU C 1 36 ? 5.934 -29.076 22.826 1.00 59.22 36 GLU C N 1
ATOM 3186 C CA . GLU C 1 36 ? 7.181 -29.284 22.032 1.00 60.28 36 GLU C CA 1
ATOM 3187 C C . GLU C 1 36 ? 6.956 -29.137 20.530 1.00 61.63 36 GLU C C 1
ATOM 3188 O O . GLU C 1 36 ? 7.840 -28.660 19.830 1.00 61.50 36 GLU C O 1
ATOM 3190 N N . GLU C 1 37 ? 5.769 -29.516 20.054 1.00 62.96 37 GLU C N 1
ATOM 3191 C CA . GLU C 1 37 ? 5.409 -29.377 18.637 1.00 65.03 37 GLU C CA 1
ATOM 3192 C C . GLU C 1 37 ? 5.246 -27.913 18.216 1.00 61.05 37 GLU C C 1
ATOM 3193 O O . GLU C 1 37 ? 5.763 -27.504 17.183 1.00 61.22 37 GLU C O 1
ATOM 3199 N N . GLN C 1 38 ? 4.525 -27.129 19.004 1.00 56.80 38 GLN C N 1
ATOM 3200 C CA . GLN C 1 38 ? 4.327 -25.721 18.674 1.00 52.89 38 GLN C CA 1
ATOM 3201 C C . GLN C 1 38 ? 5.557 -24.870 19.033 1.00 46.57 38 GLN C C 1
ATOM 3202 O O . GLN C 1 38 ? 5.801 -23.837 18.407 1.00 44.41 38 GLN C O 1
ATOM 3208 N N . MET C 1 39 ? 6.351 -25.332 19.996 1.00 40.71 39 MET C N 1
ATOM 3209 C CA . MET C 1 39 ? 7.629 -24.687 20.269 1.00 36.80 39 MET C CA 1
ATOM 3210 C C . MET C 1 39 ? 8.618 -24.791 19.084 1.00 34.96 39 MET C C 1
ATOM 3211 O O . MET C 1 39 ? 9.385 -23.864 18.881 1.00 33.87 39 MET C O 1
ATOM 3216 N N . ILE C 1 40 ? 8.568 -25.901 18.320 1.00 33.53 40 ILE C N 1
ATOM 3217 C CA . ILE C 1 40 ? 9.334 -26.100 17.069 1.00 32.59 40 ILE C CA 1
ATOM 3218 C C . ILE C 1 40 ? 8.881 -25.123 16.020 1.00 31.36 40 ILE C C 1
ATOM 3219 O O . ILE C 1 40 ? 9.717 -24.496 15.350 1.00 30.55 40 ILE C O 1
ATOM 3224 N N . ASP C 1 41 ? 7.557 -24.988 15.881 1.00 30.93 41 ASP C N 1
ATOM 3225 C CA . ASP C 1 41 ? 6.979 -24.024 14.952 1.00 31.44 41 ASP C CA 1
ATOM 3226 C C . ASP C 1 41 ? 7.281 -22.568 15.297 1.00 29.89 41 ASP C C 1
ATOM 3227 O O . ASP C 1 41 ? 7.536 -21.777 14.411 1.00 30.99 41 ASP C O 1
ATOM 3232 N N . LEU C 1 42 ? 7.323 -22.229 16.579 1.00 28.45 42 LEU C N 1
ATOM 3233 C CA . LEU C 1 42 ? 7.617 -20.871 17.030 1.00 26.38 42 LEU C CA 1
ATOM 3234 C C . LEU C 1 42 ? 9.060 -20.545 16.745 1.00 25.08 42 LEU C C 1
ATOM 3235 O O . LEU C 1 42 ? 9.332 -19.521 16.115 1.00 24.43 42 LEU C O 1
ATOM 3240 N N . LEU C 1 43 ? 9.981 -21.438 17.129 1.00 23.99 43 LEU C N 1
ATOM 3241 C CA . LEU C 1 43 ? 11.388 -21.296 16.787 1.00 23.74 43 LEU C CA 1
ATOM 3242 C C . LEU C 1 43 ? 11.672 -21.350 15.279 1.00 23.52 43 LEU C C 1
ATOM 3243 O O . LEU C 1 43 ? 12.468 -20.549 14.784 1.00 24.77 43 LEU C O 1
ATOM 3248 N N . ALA C 1 44 ? 11.027 -22.253 14.539 1.00 23.36 44 ALA C N 1
ATOM 3249 C CA . ALA C 1 44 ? 11.186 -22.251 13.049 1.00 23.34 44 ALA C CA 1
ATOM 3250 C C . ALA C 1 44 ? 10.833 -20.897 12.470 1.00 24.24 44 ALA C C 1
ATOM 3251 O O . ALA C 1 44 ? 11.584 -20.365 11.661 1.00 25.23 44 ALA C O 1
ATOM 3253 N N . GLU C 1 45 ? 9.707 -20.313 12.904 1.00 24.76 45 GLU C N 1
ATOM 3254 C CA . GLU C 1 45 ? 9.314 -18.986 12.433 1.00 25.35 45 GLU C CA 1
ATOM 3255 C C . GLU C 1 45 ? 10.318 -17.864 12.812 1.00 23.16 45 GLU C C 1
ATOM 3256 O O . GLU C 1 45 ? 10.579 -16.952 12.041 1.00 24.76 45 GLU C O 1
ATOM 3262 N N . ALA C 1 46 ? 10.890 -17.923 14.005 1.00 21.05 46 ALA C N 1
ATOM 3263 C CA . ALA C 1 46 ? 11.820 -16.912 14.443 1.00 20.10 46 ALA C CA 1
ATOM 3264 C C . ALA C 1 46 ? 13.110 -16.979 13.620 1.00 20.03 46 ALA C C 1
ATOM 3265 O O . ALA C 1 46 ? 13.806 -15.951 13.489 1.00 19.83 46 ALA C O 1
ATOM 3267 N N . THR C 1 47 ? 13.433 -18.163 13.063 1.00 19.89 47 THR C N 1
ATOM 3268 C CA . THR C 1 47 ? 14.677 -18.305 12.240 1.00 20.88 47 THR C CA 1
ATOM 3269 C C . THR C 1 47 ? 14.669 -17.505 10.951 1.00 21.60 47 THR C C 1
ATOM 3270 O O . THR C 1 47 ? 15.735 -17.247 10.411 1.00 22.38 47 THR C O 1
ATOM 3274 N N . ALA C 1 48 ? 13.470 -17.136 10.487 1.00 22.86 48 ALA C N 1
ATOM 3275 C CA . ALA C 1 48 ? 13.239 -16.348 9.275 1.00 23.33 48 ALA C CA 1
ATOM 3276 C C . ALA C 1 48 ? 13.684 -14.909 9.456 1.00 24.50 48 ALA C C 1
ATOM 3277 O O . ALA C 1 48 ? 13.938 -14.223 8.445 1.00 25.23 48 ALA C O 1
ATOM 3279 N N . TYR C 1 49 ? 13.809 -14.460 10.722 1.00 24.57 49 TYR C N 1
ATOM 3280 C CA . TYR C 1 49 ? 14.330 -13.111 11.055 1.00 25.84 49 TYR C CA 1
ATOM 3281 C C . TYR C 1 49 ? 15.862 -13.090 11.092 1.00 25.69 49 TYR C C 1
ATOM 3282 O O . TYR C 1 49 ? 16.489 -13.671 11.961 1.00 25.47 49 TYR C O 1
ATOM 3291 N N . PRO C 1 50 ? 16.487 -12.389 10.156 1.00 26.48 50 PRO C N 1
ATOM 3292 C CA . PRO C 1 50 ? 17.943 -12.532 10.042 1.00 24.80 50 PRO C CA 1
ATOM 3293 C C . PRO C 1 50 ? 18.727 -12.097 11.281 1.00 23.93 50 PRO C C 1
ATOM 3294 O O . PRO C 1 50 ? 19.872 -12.497 11.417 1.00 22.07 50 PRO C O 1
ATOM 3298 N N . THR C 1 51 ? 18.120 -11.269 12.165 1.00 23.23 51 THR C N 1
ATOM 3299 C CA . THR C 1 51 ? 18.777 -10.772 13.367 1.00 21.70 51 THR C CA 1
ATOM 3300 C C . THR C 1 51 ? 18.562 -11.693 14.573 1.00 21.64 51 THR C C 1
ATOM 3301 O O . THR C 1 51 ? 19.209 -11.511 15.627 1.00 22.08 51 THR C O 1
ATOM 3305 N N . TYR C 1 52 ? 17.671 -12.670 14.437 1.00 18.67 52 TYR C N 1
ATOM 3306 C CA . TYR C 1 52 ? 17.424 -13.585 15.529 1.00 18.69 52 TYR C CA 1
ATOM 3307 C C . TYR C 1 52 ? 18.719 -14.340 15.932 1.00 17.95 52 TYR C C 1
ATOM 3308 O O . TYR C 1 52 ? 19.609 -14.540 15.093 1.00 18.49 52 TYR C O 1
ATOM 3317 N N . ARG C 1 53 ? 18.860 -14.673 17.223 1.00 16.91 53 ARG C N 1
ATOM 3318 C CA . ARG C 1 53 ? 19.934 -15.540 17.739 1.00 16.37 53 ARG C CA 1
ATOM 3319 C C . ARG C 1 53 ? 20.204 -16.755 16.793 1.00 16.81 53 ARG C C 1
ATOM 3320 O O . ARG C 1 53 ? 21.304 -16.956 16.345 1.00 15.45 53 ARG C O 1
ATOM 3328 N N . TYR C 1 54 ? 19.145 -17.502 16.462 1.00 18.49 54 TYR C N 1
ATOM 3329 C CA . TYR C 1 54 ? 19.217 -18.550 15.505 1.00 20.11 54 TYR C CA 1
ATOM 3330 C C . TYR C 1 54 ? 18.588 -18.156 14.161 1.00 20.84 54 TYR C C 1
ATOM 3331 O O . TYR C 1 54 ? 17.969 -19.005 13.449 1.00 21.58 54 TYR C O 1
ATOM 3340 N N . GLY C 1 55 ? 18.756 -16.892 13.785 1.00 19.79 55 GLY C N 1
ATOM 3341 C CA . GLY C 1 55 ? 18.319 -16.489 12.447 1.00 20.28 55 GLY C CA 1
ATOM 3342 C C . GLY C 1 55 ? 19.183 -17.141 11.381 1.00 20.42 55 GLY C C 1
ATOM 3343 O O . GLY C 1 55 ? 20.389 -17.331 11.612 1.00 19.73 55 GLY C O 1
ATOM 3344 N N . TYR C 1 56 ? 18.594 -17.438 10.218 1.00 21.04 56 TYR C N 1
ATOM 3345 C CA . TYR C 1 56 ? 19.308 -18.167 9.142 1.00 22.15 56 TYR C CA 1
ATOM 3346 C C . TYR C 1 56 ? 20.630 -17.484 8.839 1.00 22.79 56 TYR C C 1
ATOM 3347 O O . TYR C 1 56 ? 21.647 -18.132 8.686 1.00 23.08 56 TYR C O 1
ATOM 3356 N N . GLN C 1 57 ? 20.628 -16.159 8.821 1.00 24.21 57 GLN C N 1
ATOM 3357 C CA . GLN C 1 57 ? 21.786 -15.337 8.441 1.00 25.97 57 GLN C CA 1
ATOM 3358 C C . GLN C 1 57 ? 22.990 -15.424 9.432 1.00 24.40 57 GLN C C 1
ATOM 3359 O O . GLN C 1 57 ? 24.118 -14.996 9.125 1.00 24.65 57 GLN C O 1
ATOM 3365 N N . ARG C 1 58 ? 22.777 -15.944 10.629 1.00 23.10 58 ARG C N 1
ATOM 3366 C CA . ARG C 1 58 ? 23.883 -16.102 11.571 1.00 23.00 58 ARG C CA 1
ATOM 3367 C C . ARG C 1 58 ? 24.426 -17.550 11.661 1.00 22.72 58 ARG C C 1
ATOM 3368 O O . ARG C 1 58 ? 25.245 -17.837 12.562 1.00 23.57 58 ARG C O 1
ATOM 3376 N N . ILE C 1 59 ? 23.912 -18.425 10.788 1.00 20.44 59 ILE C N 1
ATOM 3377 C CA . ILE C 1 59 ? 24.056 -19.829 10.869 1.00 19.84 59 ILE C CA 1
ATOM 3378 C C . ILE C 1 59 ? 24.849 -20.428 9.666 1.00 21.68 59 ILE C C 1
ATOM 3379 O O . ILE C 1 59 ? 24.592 -20.131 8.478 1.00 22.11 59 ILE C O 1
ATOM 3384 N N . LEU C 1 60 ? 25.836 -21.255 9.995 1.00 21.55 60 LEU C N 1
ATOM 3385 C CA . LEU C 1 60 ? 26.499 -22.073 9.011 1.00 21.72 60 LEU C CA 1
ATOM 3386 C C . LEU C 1 60 ? 25.931 -23.493 9.118 1.00 21.00 60 LEU C C 1
ATOM 3387 O O . LEU C 1 60 ? 25.758 -24.003 10.218 1.00 19.49 60 LEU C O 1
ATOM 3392 N N . VAL C 1 61 ? 25.649 -24.122 7.965 1.00 20.71 61 VAL C N 1
ATOM 3393 C CA . VAL C 1 61 ? 25.076 -25.490 7.913 1.00 18.96 61 VAL C CA 1
ATOM 3394 C C . VAL C 1 61 ? 26.108 -26.495 7.361 1.00 19.82 61 VAL C C 1
ATOM 3395 O O . VAL C 1 61 ? 26.679 -26.316 6.283 1.00 19.03 61 VAL C O 1
ATOM 3399 N N . TYR C 1 62 ? 26.319 -27.571 8.093 1.00 20.88 62 TYR C N 1
ATOM 3400 C CA . TYR C 1 62 ? 26.988 -28.736 7.519 1.00 21.72 62 TYR C CA 1
ATOM 3401 C C . TYR C 1 62 ? 25.983 -29.643 6.867 1.00 22.08 62 TYR C C 1
ATOM 3402 O O . TYR C 1 62 ? 25.120 -30.215 7.536 1.00 22.47 62 TYR C O 1
ATOM 3411 N N . GLU C 1 63 ? 26.119 -29.853 5.575 1.00 22.70 63 GLU C N 1
ATOM 3412 C CA . GLU C 1 63 ? 25.044 -30.554 4.871 1.00 24.70 63 GLU C CA 1
ATOM 3413 C C . GLU C 1 63 ? 25.506 -31.979 4.521 1.00 24.12 63 GLU C C 1
ATOM 3414 O O . GLU C 1 63 ? 26.554 -32.165 3.953 1.00 24.26 63 GLU C O 1
ATOM 3420 N N . HIS C 1 64 ? 24.687 -32.967 4.802 1.00 24.90 64 HIS C N 1
ATOM 3421 C CA . HIS C 1 64 ? 25.025 -34.328 4.503 1.00 25.92 64 HIS C CA 1
ATOM 3422 C C . HIS C 1 64 ? 23.769 -35.052 4.124 1.00 25.55 64 HIS C C 1
ATOM 3423 O O . HIS C 1 64 ? 22.766 -34.926 4.826 1.00 25.49 64 HIS C O 1
ATOM 3430 N N . ALA C 1 65 ? 23.817 -35.796 3.010 1.00 25.51 65 ALA C N 1
ATOM 3431 C CA . ALA C 1 65 ? 22.730 -36.656 2.600 1.00 25.49 65 ALA C CA 1
ATOM 3432 C C . ALA C 1 65 ? 21.411 -35.843 2.478 1.00 26.43 65 ALA C C 1
ATOM 3433 O O . ALA C 1 65 ? 20.316 -36.313 2.780 1.00 27.42 65 ALA C O 1
ATOM 3435 N N . GLY C 1 66 ? 21.521 -34.609 1.994 1.00 27.71 66 GLY C N 1
ATOM 3436 C CA . GLY C 1 66 ? 20.339 -33.767 1.764 1.00 28.77 66 GLY C CA 1
ATOM 3437 C C . GLY C 1 66 ? 19.832 -33.047 3.015 1.00 30.57 66 GLY C C 1
ATOM 3438 O O . GLY C 1 66 ? 18.869 -32.279 2.950 1.00 30.73 66 GLY C O 1
ATOM 3439 N N . GLU C 1 67 ? 20.491 -33.300 4.148 1.00 31.39 67 GLU C N 1
ATOM 3440 C CA . GLU C 1 67 ? 20.018 -32.888 5.464 1.00 32.89 67 GLU C CA 1
ATOM 3441 C C . GLU C 1 67 ? 20.938 -31.907 6.157 1.00 31.47 67 GLU C C 1
ATOM 3442 O O . GLU C 1 67 ? 22.129 -31.841 5.863 1.00 32.51 67 GLU C O 1
ATOM 3448 N N . VAL C 1 68 ? 20.352 -31.105 7.037 1.00 29.37 68 VAL C N 1
ATOM 3449 C CA . VAL C 1 68 ? 21.107 -30.232 7.930 1.00 27.09 68 VAL C CA 1
ATOM 3450 C C . VAL C 1 68 ? 21.688 -31.162 9.018 1.00 25.05 68 VAL C C 1
ATOM 3451 O O . VAL C 1 68 ? 21.003 -31.567 9.964 1.00 26.20 68 VAL C O 1
ATOM 3455 N N . ALA C 1 69 ? 22.950 -31.511 8.863 1.00 22.05 69 ALA C N 1
ATOM 3456 C CA . ALA C 1 69 ? 23.563 -32.505 9.744 1.00 20.98 69 ALA C CA 1
ATOM 3457 C C . ALA C 1 69 ? 24.097 -31.840 10.997 1.00 19.42 69 ALA C C 1
ATOM 3458 O O . ALA C 1 69 ? 24.196 -32.458 12.021 1.00 20.93 69 ALA C O 1
ATOM 3460 N N . GLY C 1 70 ? 24.436 -30.567 10.918 1.00 17.88 70 GLY C N 1
ATOM 3461 C CA . GLY C 1 70 ? 24.796 -29.786 12.075 1.00 17.01 70 GLY C CA 1
ATOM 3462 C C . GLY C 1 70 ? 24.806 -28.302 11.719 1.00 17.59 70 GLY C C 1
ATOM 3463 O O . GLY C 1 70 ? 24.718 -27.950 10.558 1.00 15.75 70 GLY C O 1
ATOM 3464 N N . ILE C 1 71 ? 24.950 -27.423 12.738 1.00 18.59 71 ILE C N 1
ATOM 3465 C CA . ILE C 1 71 ? 24.957 -25.965 12.548 1.00 17.90 71 ILE C CA 1
ATOM 3466 C C . ILE C 1 71 ? 25.963 -25.318 13.454 1.00 18.37 71 ILE C C 1
ATOM 3467 O O . ILE C 1 71 ? 26.195 -25.783 14.548 1.00 19.51 71 ILE C O 1
ATOM 3472 N N . ALA C 1 72 ? 26.529 -24.205 13.023 1.00 19.21 72 ALA C N 1
ATOM 3473 C CA . ALA C 1 72 ? 27.329 -23.356 13.877 1.00 20.31 72 ALA C CA 1
ATOM 3474 C C . ALA C 1 72 ? 26.662 -21.957 13.833 1.00 21.87 72 ALA C C 1
ATOM 3475 O O . ALA C 1 72 ? 26.512 -21.361 12.743 1.00 22.87 72 ALA C O 1
ATOM 3477 N N . VAL C 1 73 ? 26.228 -21.503 15.017 1.00 21.59 73 VAL C N 1
ATOM 3478 C CA . VAL C 1 73 ? 25.574 -20.232 15.273 1.00 20.57 73 VAL C CA 1
ATOM 3479 C C . VAL C 1 73 ? 26.407 -19.239 16.056 1.00 20.55 73 VAL C C 1
ATOM 3480 O O . VAL C 1 73 ? 26.992 -19.577 17.074 1.00 20.39 73 VAL C O 1
ATOM 3484 N N . GLY C 1 74 ? 26.447 -17.992 15.603 1.00 20.77 74 GLY C N 1
ATOM 3485 C CA . GLY C 1 74 ? 27.199 -16.977 16.345 1.00 20.73 74 GLY C CA 1
ATOM 3486 C C . GLY C 1 74 ? 26.884 -15.572 15.853 1.00 21.22 74 GLY C C 1
ATOM 3487 O O . GLY C 1 74 ? 26.057 -15.363 14.926 1.00 19.77 74 GLY C O 1
ATOM 3488 N N . TYR C 1 75 ? 27.538 -14.589 16.488 1.00 21.40 75 TYR C N 1
ATOM 3489 C CA . TYR C 1 75 ? 27.219 -13.180 16.221 1.00 21.23 75 TYR C CA 1
ATOM 3490 C C . TYR C 1 75 ? 28.294 -12.295 16.855 1.00 21.42 75 TYR C C 1
ATOM 3491 O O . TYR C 1 75 ? 28.943 -12.689 17.859 1.00 20.36 75 TYR C O 1
ATOM 3500 N N . PRO C 1 76 ? 28.462 -11.076 16.283 1.00 21.99 76 PRO C N 1
ATOM 3501 C CA . PRO C 1 76 ? 29.295 -10.032 16.909 1.00 22.77 76 PRO C CA 1
ATOM 3502 C C . PRO C 1 76 ? 28.764 -9.846 18.298 1.00 23.55 76 PRO C C 1
ATOM 3503 O O . PRO C 1 76 ? 27.544 -9.807 18.485 1.00 23.38 76 PRO C O 1
ATOM 3507 N N . ALA C 1 77 ? 29.665 -9.775 19.266 1.00 24.38 77 ALA C N 1
ATOM 3508 C CA . ALA C 1 77 ? 29.293 -9.623 20.672 1.00 25.62 77 ALA C CA 1
ATOM 3509 C C . ALA C 1 77 ? 28.307 -8.435 20.942 1.00 26.56 77 ALA C C 1
ATOM 3510 O O . ALA C 1 77 ? 27.501 -8.490 21.890 1.00 26.42 77 ALA C O 1
ATOM 3512 N N . GLU C 1 78 ? 28.391 -7.381 20.122 1.00 27.66 78 GLU C N 1
ATOM 3513 C CA . GLU C 1 78 ? 27.558 -6.175 20.296 1.00 29.18 78 GLU C CA 1
ATOM 3514 C C . GLU C 1 78 ? 26.126 -6.434 19.938 1.00 29.31 78 GLU C C 1
ATOM 3515 O O . GLU C 1 78 ? 25.266 -5.658 20.329 1.00 30.54 78 GLU C O 1
ATOM 3521 N N . ASP C 1 79 ? 25.863 -7.552 19.267 1.00 29.19 79 ASP C N 1
ATOM 3522 C CA . ASP C 1 79 ? 24.501 -7.895 18.879 1.00 29.73 79 ASP C CA 1
ATOM 3523 C C . ASP C 1 79 ? 23.668 -8.496 20.002 1.00 29.89 79 ASP C C 1
ATOM 3524 O O . ASP C 1 79 ? 22.465 -8.699 19.840 1.00 30.28 79 ASP C O 1
ATOM 3529 N N . GLU C 1 80 ? 24.289 -8.775 21.131 1.00 30.80 80 GLU C N 1
ATOM 3530 C CA . GLU C 1 80 ? 23.670 -9.574 22.198 1.00 33.75 80 GLU C CA 1
ATOM 3531 C C . GLU C 1 80 ? 22.342 -9.087 22.816 1.00 32.40 80 GLU C C 1
ATOM 3532 O O . GLU C 1 80 ? 21.566 -9.915 23.307 1.00 31.97 80 GLU C O 1
ATOM 3538 N N . LYS C 1 81 ? 22.088 -7.770 22.842 1.00 31.47 81 LYS C N 1
ATOM 3539 C CA . LYS C 1 81 ? 20.789 -7.239 23.281 1.00 31.45 81 LYS C CA 1
ATOM 3540 C C . LYS C 1 81 ? 19.723 -7.273 22.168 1.00 30.96 81 LYS C C 1
ATOM 3541 O O . LYS C 1 81 ? 18.561 -7.046 22.409 1.00 32.62 81 LYS C O 1
ATOM 3547 N N . ILE C 1 82 ? 20.098 -7.621 20.949 1.00 30.35 82 ILE C N 1
ATOM 3548 C CA . ILE C 1 82 ? 19.193 -7.520 19.815 1.00 29.99 82 ILE C CA 1
ATOM 3549 C C . ILE C 1 82 ? 18.655 -8.914 19.424 1.00 28.44 82 ILE C C 1
ATOM 3550 O O . ILE C 1 82 ? 17.566 -9.052 18.849 1.00 28.36 82 ILE C O 1
ATOM 3555 N N . ILE C 1 83 ? 19.398 -9.948 19.797 1.00 27.03 83 ILE C N 1
ATOM 3556 C CA . ILE C 1 83 ? 19.157 -11.334 19.252 1.00 24.70 83 ILE C CA 1
ATOM 3557 C C . ILE C 1 83 ? 17.900 -12.083 19.694 1.00 25.87 83 ILE C C 1
ATOM 3558 O O . ILE C 1 83 ? 17.386 -12.882 18.952 1.00 25.36 83 ILE C O 1
ATOM 3563 N N . ASP C 1 84 ? 17.385 -11.822 20.873 1.00 27.82 84 ASP C N 1
ATOM 3564 C CA . ASP C 1 84 ? 16.194 -12.577 21.332 1.00 30.71 84 ASP C CA 1
ATOM 3565 C C . ASP C 1 84 ? 14.843 -11.942 20.990 1.00 30.98 84 ASP C C 1
ATOM 3566 O O . ASP C 1 84 ? 13.783 -12.593 21.073 1.00 32.00 84 ASP C O 1
ATOM 3571 N N . GLU C 1 85 ? 14.915 -10.688 20.581 1.00 30.00 85 GLU C N 1
ATOM 3572 C CA . GLU C 1 85 ? 13.753 -9.909 20.252 1.00 30.19 85 GLU C CA 1
ATOM 3573 C C . GLU C 1 85 ? 12.846 -10.578 19.211 1.00 29.19 85 GLU C C 1
ATOM 3574 O O . GLU C 1 85 ? 11.622 -10.574 19.417 1.00 30.02 85 GLU C O 1
ATOM 3577 N N . PRO C 1 86 ? 13.413 -11.138 18.094 1.00 27.47 86 PRO C N 1
ATOM 3578 C CA . PRO C 1 86 ? 12.494 -11.791 17.149 1.00 26.33 86 PRO C CA 1
ATOM 3579 C C . PRO C 1 86 ? 11.622 -12.921 17.721 1.00 26.04 86 PRO C C 1
ATOM 3580 O O . PRO C 1 86 ? 10.484 -13.049 17.284 1.00 26.45 86 PRO C O 1
ATOM 3584 N N . LEU C 1 87 ? 12.117 -13.723 18.674 1.00 25.08 87 LEU C N 1
ATOM 3585 C CA . LEU C 1 87 ? 11.244 -14.710 19.323 1.00 25.02 87 LEU C CA 1
ATOM 3586 C C . LEU C 1 87 ? 10.097 -14.039 20.146 1.00 26.07 87 LEU C C 1
ATOM 3587 O O . LEU C 1 87 ? 8.975 -14.602 20.256 1.00 25.36 87 LEU C O 1
ATOM 3592 N N . ARG C 1 88 ? 10.384 -12.868 20.736 1.00 26.25 88 ARG C N 1
ATOM 3593 C CA . ARG C 1 88 ? 9.392 -12.160 21.581 1.00 26.54 88 ARG C CA 1
ATOM 3594 C C . ARG C 1 88 ? 8.246 -11.850 20.631 1.00 26.28 88 ARG C C 1
ATOM 3595 O O . ARG C 1 88 ? 7.083 -12.120 20.952 1.00 25.37 88 ARG C O 1
ATOM 3603 N N . GLU C 1 89 ? 8.601 -11.355 19.442 1.00 26.49 89 GLU C N 1
ATOM 3604 C CA . GLU C 1 89 ? 7.631 -10.976 18.419 1.00 28.43 89 GLU C CA 1
ATOM 3605 C C . GLU C 1 89 ? 6.783 -12.103 17.882 1.00 28.16 89 GLU C C 1
ATOM 3606 O O . GLU C 1 89 ? 5.604 -11.936 17.692 1.00 28.37 89 GLU C O 1
ATOM 3612 N N . VAL C 1 90 ? 7.396 -13.251 17.594 1.00 28.76 90 VAL C N 1
ATOM 3613 C CA . VAL C 1 90 ? 6.669 -14.465 17.200 1.00 28.37 90 VAL C CA 1
ATOM 3614 C C . VAL C 1 90 ? 5.722 -14.964 18.333 1.00 30.49 90 VAL C C 1
ATOM 3615 O O . VAL C 1 90 ? 4.622 -15.381 18.073 1.00 28.81 90 VAL C O 1
ATOM 3619 N N . PHE C 1 91 ? 6.175 -14.969 19.584 1.00 34.26 91 PHE C N 1
ATOM 3620 C CA . PHE C 1 91 ? 5.270 -15.275 20.707 1.00 39.10 91 PHE C CA 1
ATOM 3621 C C . PHE C 1 91 ? 3.996 -14.402 20.739 1.00 40.51 91 PHE C C 1
ATOM 3622 O O . PHE C 1 91 ? 2.887 -14.905 20.899 1.00 39.69 91 PHE C O 1
ATOM 3630 N N . LYS C 1 92 ? 4.194 -13.098 20.540 1.00 42.77 92 LYS C N 1
ATOM 3631 C CA . LYS C 1 92 ? 3.131 -12.107 20.502 1.00 44.39 92 LYS C CA 1
ATOM 3632 C C . LYS C 1 92 ? 2.141 -12.315 19.345 1.00 43.71 92 LYS C C 1
ATOM 3633 O O . LYS C 1 92 ? 0.933 -12.345 19.574 1.00 42.81 92 LYS C O 1
ATOM 3639 N N . LYS C 1 93 ? 2.654 -12.454 18.114 1.00 42.40 93 LYS C N 1
ATOM 3640 C CA . LYS C 1 93 ? 1.836 -12.821 16.948 1.00 40.89 93 LYS C CA 1
ATOM 3641 C C . LYS C 1 93 ? 0.930 -14.036 17.184 1.00 38.57 93 LYS C C 1
ATOM 3642 O O . LYS C 1 93 ? -0.173 -14.081 16.672 1.00 38.24 93 LYS C O 1
ATOM 3648 N N . HIS C 1 94 ? 1.386 -15.003 17.956 1.00 35.92 94 HIS C N 1
ATOM 3649 C CA . HIS C 1 94 ? 0.599 -16.180 18.276 1.00 35.77 94 HIS C CA 1
ATOM 3650 C C . HIS C 1 94 ? -0.260 -16.118 19.515 1.00 35.57 94 HIS C C 1
ATOM 3651 O O . HIS C 1 94 ? -0.859 -17.115 19.887 1.00 34.95 94 HIS C O 1
ATOM 3658 N N . GLY C 1 95 ? -0.275 -14.955 20.158 1.00 36.09 95 GLY C N 1
ATOM 3659 C CA . GLY C 1 95 ? -1.088 -14.695 21.325 1.00 37.25 95 GLY C CA 1
ATOM 3660 C C . GLY C 1 95 ? -0.608 -15.371 22.583 1.00 38.59 95 GLY C C 1
ATOM 3661 O O . GLY C 1 95 ? -1.419 -15.641 23.490 1.00 38.67 95 GLY C O 1
ATOM 3662 N N . LEU C 1 96 ? 0.684 -15.685 22.656 1.00 39.58 96 LEU C N 1
ATOM 3663 C CA . LEU C 1 96 ? 1.199 -16.250 23.886 1.00 41.23 96 LEU C CA 1
ATOM 3664 C C . LEU C 1 96 ? 1.767 -15.107 24.755 1.00 42.49 96 LEU C C 1
ATOM 3665 O O . LEU C 1 96 ? 1.470 -13.935 24.528 1.00 42.42 96 LEU C O 1
ATOM 3670 N N . ALA C 1 97 ? 2.594 -15.447 25.737 1.00 44.38 97 ALA C N 1
ATOM 3671 C CA . ALA C 1 97 ? 3.203 -14.447 26.657 1.00 45.58 97 ALA C CA 1
ATOM 3672 C C . ALA C 1 97 ? 3.687 -13.160 26.031 1.00 46.47 97 ALA C C 1
ATOM 3673 O O . ALA C 1 97 ? 4.530 -13.180 25.128 1.00 45.60 97 ALA C O 1
ATOM 3675 N N . GLU C 1 98 ? 3.164 -12.030 26.519 1.00 48.60 98 GLU C N 1
ATOM 3676 C CA . GLU C 1 98 ? 3.758 -10.708 26.183 1.00 50.70 98 GLU C CA 1
ATOM 3677 C C . GLU C 1 98 ? 5.136 -10.562 26.810 1.00 50.46 98 GLU C C 1
ATOM 3678 O O . GLU C 1 98 ? 6.033 -10.051 26.182 1.00 50.95 98 GLU C O 1
ATOM 3684 N N . ASP C 1 99 ? 5.286 -10.989 28.064 1.00 50.05 99 ASP C N 1
ATOM 3685 C CA . ASP C 1 99 ? 6.505 -10.700 28.813 1.00 49.54 99 ASP C CA 1
ATOM 3686 C C . ASP C 1 99 ? 7.255 -11.989 29.156 1.00 48.65 99 ASP C C 1
ATOM 3687 O O . ASP C 1 99 ? 7.277 -12.416 30.319 1.00 49.05 99 ASP C O 1
ATOM 3692 N N . VAL C 1 100 ? 7.828 -12.622 28.120 1.00 46.57 100 VAL C N 1
ATOM 3693 C CA . VAL C 1 100 ? 8.441 -13.968 28.215 1.00 44.02 100 VAL C CA 1
ATOM 3694 C C . VAL C 1 100 ? 9.844 -13.849 28.768 1.00 42.00 100 VAL C C 1
ATOM 3695 O O . VAL C 1 100 ? 10.649 -13.066 28.234 1.00 41.04 100 VAL C O 1
ATOM 3699 N N . ARG C 1 101 ? 10.127 -14.611 29.829 1.00 41.03 101 ARG C N 1
ATOM 3700 C CA . ARG C 1 101 ? 11.501 -14.727 30.369 1.00 41.35 101 ARG C CA 1
ATOM 3701 C C . ARG C 1 101 ? 12.388 -15.569 29.474 1.00 41.54 101 ARG C C 1
ATOM 3702 O O . ARG C 1 101 ? 12.130 -16.768 29.279 1.00 39.65 101 ARG C O 1
ATOM 3710 N N . LEU C 1 102 ? 13.431 -14.917 28.967 1.00 44.56 102 LEU C N 1
ATOM 3711 C CA . LEU C 1 102 ? 14.500 -15.526 28.188 1.00 49.45 102 LEU C CA 1
ATOM 3712 C C . LEU C 1 102 ? 15.858 -15.346 28.884 1.00 56.55 102 LEU C C 1
ATOM 3713 O O . LEU C 1 102 ? 16.015 -14.479 29.762 1.00 56.75 102 LEU C O 1
ATOM 3718 N N . PHE C 1 103 ? 16.828 -16.187 28.508 1.00 66.28 103 PHE C N 1
ATOM 3719 C CA . PHE C 1 103 ? 18.122 -16.282 29.201 1.00 75.82 103 PHE C CA 1
ATOM 3720 C C . PHE C 1 103 ? 18.820 -14.937 29.178 1.00 82.33 103 PHE C C 1
ATOM 3721 O O . PHE C 1 103 ? 19.191 -14.466 28.127 1.00 83.11 103 PHE C O 1
ATOM 3723 N N . ILE C 1 104 ? 18.950 -14.313 30.343 1.00 89.65 104 ILE C N 1
ATOM 3724 C CA . ILE C 1 104 ? 19.585 -12.990 30.469 1.00 95.94 104 ILE C CA 1
ATOM 3725 C C . ILE C 1 104 ? 20.954 -13.125 31.143 1.00 94.19 104 ILE C C 1
ATOM 3726 O O . ILE C 1 104 ? 21.200 -12.525 32.196 1.00 95.61 104 ILE C O 1
ATOM 3731 N N . GLU C 1 105 ? 21.837 -13.927 30.558 1.00 90.37 105 GLU C N 1
ATOM 3732 C CA . GLU C 1 105 ? 23.157 -14.113 31.149 1.00 85.62 105 GLU C CA 1
ATOM 3733 C C . GLU C 1 105 ? 24.245 -13.666 30.155 1.00 81.91 105 GLU C C 1
ATOM 3734 O O . GLU C 1 105 ? 24.175 -13.973 28.975 1.00 81.08 105 GLU C O 1
ATOM 3737 N N . GLU C 1 106 ? 25.229 -12.912 30.642 1.00 77.59 106 GLU C N 1
ATOM 3738 C CA . GLU C 1 106 ? 26.336 -12.383 29.813 1.00 73.35 106 GLU C CA 1
ATOM 3739 C C . GLU C 1 106 ? 27.395 -13.459 29.597 1.00 68.99 106 GLU C C 1
ATOM 3740 O O . GLU C 1 106 ? 27.856 -14.076 30.547 1.00 69.20 106 GLU C O 1
ATOM 3742 N N . GLU C 1 107 ? 27.766 -13.706 28.356 1.00 63.19 107 GLU C N 1
ATOM 3743 C CA . GLU C 1 107 ? 28.681 -14.813 28.087 1.00 58.26 107 GLU C CA 1
ATOM 3744 C C . GLU C 1 107 ? 29.778 -14.387 27.155 1.00 53.80 107 GLU C C 1
ATOM 3745 O O . GLU C 1 107 ? 30.611 -15.172 26.766 1.00 52.72 107 GLU C O 1
ATOM 3751 N N . THR C 1 108 ? 29.784 -13.100 26.876 1.00 49.80 108 THR C N 1
ATOM 3752 C CA . THR C 1 108 ? 30.548 -12.485 25.826 1.00 46.73 108 THR C CA 1
ATOM 3753 C C . THR C 1 108 ? 31.647 -11.538 26.351 1.00 44.12 108 THR C C 1
ATOM 3754 O O . THR C 1 108 ? 31.574 -11.040 27.476 1.00 43.49 108 THR C O 1
ATOM 3758 N N . LEU C 1 109 ? 32.667 -11.325 25.532 1.00 41.84 109 LEU C N 1
ATOM 3759 C CA . LEU C 1 109 ? 33.633 -10.228 25.674 1.00 40.24 109 LEU C CA 1
ATOM 3760 C C . LEU C 1 109 ? 33.484 -9.272 24.486 1.00 40.22 109 LEU C C 1
ATOM 3761 O O . LEU C 1 109 ? 33.193 -9.725 23.384 1.00 39.01 109 LEU C O 1
ATOM 3766 N N . PRO C 1 110 ? 33.683 -7.949 24.712 1.00 41.30 110 PRO C N 1
ATOM 3767 C CA . PRO C 1 110 ? 33.533 -6.890 23.661 1.00 42.03 110 PRO C CA 1
ATOM 3768 C C . PRO C 1 110 ? 34.163 -7.124 22.270 1.00 41.78 110 PRO C C 1
ATOM 3769 O O . PRO C 1 110 ? 33.590 -6.732 21.256 1.00 41.58 110 PRO C O 1
ATOM 3773 N N . ASN C 1 111 ? 35.329 -7.737 22.209 1.00 41.72 111 ASN C N 1
ATOM 3774 C CA . ASN C 1 111 ? 36.119 -7.718 20.961 1.00 41.74 111 ASN C CA 1
ATOM 3775 C C . ASN C 1 111 ? 35.903 -8.907 19.958 1.00 39.73 111 ASN C C 1
ATOM 3776 O O . ASN C 1 111 ? 36.710 -9.104 19.040 1.00 39.98 111 ASN C O 1
ATOM 3781 N N . GLU C 1 112 ? 34.849 -9.710 20.152 1.00 36.24 112 GLU C N 1
ATOM 3782 C CA . GLU C 1 112 ? 34.780 -11.026 19.522 1.00 32.41 112 GLU C CA 1
ATOM 3783 C C . GLU C 1 112 ? 33.502 -11.262 18.746 1.00 31.25 112 GLU C C 1
ATOM 3784 O O . GLU C 1 112 ? 32.429 -10.782 19.129 1.00 32.03 112 GLU C O 1
ATOM 3790 N N . TRP C 1 113 ? 33.609 -12.014 17.653 1.00 28.98 113 TRP C N 1
ATOM 3791 C CA . TRP C 1 113 ? 32.449 -12.731 17.139 1.00 26.32 113 TRP C CA 1
ATOM 3792 C C . TRP C 1 113 ? 32.327 -13.922 18.073 1.00 25.41 113 TRP C C 1
ATOM 3793 O O . TRP C 1 113 ? 33.286 -14.702 18.224 1.00 25.01 113 TRP C O 1
ATOM 3804 N N . TYR C 1 114 ? 31.176 -14.039 18.731 1.00 23.64 114 TYR C N 1
ATOM 3805 C CA . TYR C 1 114 ? 30.960 -15.092 19.704 1.00 22.13 114 TYR C CA 1
ATOM 3806 C C . TYR C 1 114 ? 30.316 -16.340 19.087 1.00 22.41 114 TYR C C 1
ATOM 3807 O O . TYR C 1 114 ? 29.294 -16.243 18.424 1.00 22.39 114 TYR C O 1
ATOM 3816 N N . LEU C 1 115 ? 30.920 -17.509 19.315 1.00 23.21 115 LEU C N 1
ATOM 3817 C CA . LEU C 1 115 ? 30.298 -18.799 19.018 1.00 23.12 115 LEU C CA 1
ATOM 3818 C C . LEU C 1 115 ? 29.290 -19.176 20.066 1.00 24.13 115 LEU C C 1
ATOM 3819 O O . LEU C 1 115 ? 29.663 -19.665 21.128 1.00 23.98 115 LEU C O 1
ATOM 3824 N N . ASP C 1 116 ? 28.016 -18.981 19.744 1.00 24.53 116 ASP C N 1
ATOM 3825 C CA . ASP C 1 116 ? 26.903 -19.394 20.579 1.00 25.61 116 ASP C CA 1
ATOM 3826 C C . ASP C 1 116 ? 26.836 -20.934 20.747 1.00 26.77 116 ASP C C 1
ATOM 3827 O O . ASP C 1 116 ? 26.834 -21.445 21.873 1.00 26.42 116 ASP C O 1
ATOM 3832 N N . THR C 1 117 ? 26.782 -21.662 19.626 1.00 27.26 117 THR C N 1
ATOM 3833 C CA . THR C 1 117 ? 26.663 -23.115 19.644 1.00 28.04 117 THR C CA 1
ATOM 3834 C C . THR C 1 117 ? 27.103 -23.792 18.347 1.00 27.28 117 THR C C 1
ATOM 3835 O O . THR C 1 117 ? 26.967 -23.231 17.242 1.00 26.91 117 THR C O 1
ATOM 3839 N N . ILE C 1 118 ? 27.641 -25.003 18.506 1.00 26.58 118 ILE C N 1
ATOM 3840 C CA . ILE C 1 118 ? 27.821 -25.970 17.420 1.00 26.04 118 ILE C CA 1
ATOM 3841 C C . ILE C 1 118 ? 26.988 -27.161 17.868 1.00 25.94 118 ILE C C 1
ATOM 3842 O O . ILE C 1 118 ? 27.269 -27.748 18.904 1.00 27.37 118 ILE C O 1
ATOM 3847 N N . SER C 1 119 ? 25.915 -27.456 17.148 1.00 24.62 119 SER C N 1
ATOM 3848 C CA . SER C 1 119 ? 25.100 -28.598 17.414 1.00 24.63 119 SER C CA 1
ATOM 3849 C C . SER C 1 119 ? 25.127 -29.532 16.211 1.00 24.07 119 SER C C 1
ATOM 3850 O O . SER C 1 119 ? 25.008 -29.088 15.078 1.00 23.22 119 SER C O 1
ATOM 3853 N N . VAL C 1 120 ? 25.252 -30.821 16.478 1.00 23.67 120 VAL C N 1
ATOM 3854 C CA . VAL C 1 120 ? 25.343 -31.844 15.452 1.00 23.64 120 VAL C CA 1
ATOM 3855 C C . VAL C 1 120 ? 24.127 -32.708 15.685 1.00 25.14 120 VAL C C 1
ATOM 3856 O O . VAL C 1 120 ? 23.775 -32.942 16.824 1.00 25.85 120 VAL C O 1
ATOM 3860 N N . ASP C 1 121 ? 23.418 -33.055 14.621 1.00 27.49 121 ASP C N 1
ATOM 3861 C CA . ASP C 1 121 ? 22.277 -33.951 14.672 1.00 31.18 121 ASP C CA 1
ATOM 3862 C C . ASP C 1 121 ? 22.719 -35.335 15.161 1.00 33.79 121 ASP C C 1
ATOM 3863 O O . ASP C 1 121 ? 23.759 -35.839 14.765 1.00 32.89 121 ASP C O 1
ATOM 3868 N N . GLU C 1 122 ? 21.922 -35.924 16.036 1.00 38.56 122 GLU C N 1
ATOM 3869 C CA . GLU C 1 122 ? 22.224 -37.201 16.693 1.00 43.06 122 GLU C CA 1
ATOM 3870 C C . GLU C 1 122 ? 22.459 -38.358 15.722 1.00 40.99 122 GLU C C 1
ATOM 3871 O O . GLU C 1 122 ? 23.247 -39.284 16.028 1.00 41.23 122 GLU C O 1
ATOM 3877 N N . ARG C 1 123 ? 21.782 -38.296 14.579 1.00 36.89 123 ARG C N 1
ATOM 3878 C CA . ARG C 1 123 ? 22.026 -39.237 13.503 1.00 34.06 123 ARG C CA 1
ATOM 3879 C C . ARG C 1 123 ? 23.376 -39.110 12.747 1.00 30.98 123 ARG C C 1
ATOM 3880 O O . ARG C 1 123 ? 23.727 -40.031 11.997 1.00 31.39 123 ARG C O 1
ATOM 3888 N N . PHE C 1 124 ? 24.113 -38.015 12.947 1.00 26.18 124 PHE C N 1
ATOM 3889 C CA . PHE C 1 124 ? 25.334 -37.747 12.209 1.00 23.92 124 PHE C CA 1
ATOM 3890 C C . PHE C 1 124 ? 26.568 -37.544 13.069 1.00 23.14 124 PHE C C 1
ATOM 3891 O O . PHE C 1 124 ? 27.512 -36.829 12.646 1.00 22.46 124 PHE C O 1
ATOM 3899 N N . ARG C 1 125 ? 26.590 -38.141 14.266 1.00 23.65 125 ARG C N 1
ATOM 3900 C CA . ARG C 1 125 ? 27.798 -38.078 15.165 1.00 24.98 125 ARG C CA 1
ATOM 3901 C C . ARG C 1 125 ? 28.888 -39.005 14.686 1.00 24.15 125 ARG C C 1
ATOM 3902 O O . ARG C 1 125 ? 28.594 -39.975 13.983 1.00 25.32 125 ARG C O 1
ATOM 3910 N N . GLY C 1 126 ? 30.128 -38.749 15.102 1.00 23.03 126 GLY C N 1
ATOM 3911 C CA . GLY C 1 126 ? 31.256 -39.548 14.671 1.00 22.20 126 GLY C CA 1
ATOM 3912 C C . GLY C 1 126 ? 31.788 -39.248 13.272 1.00 22.19 126 GLY C C 1
ATOM 3913 O O . GLY C 1 126 ? 32.632 -40.008 12.773 1.00 23.00 126 GLY C O 1
ATOM 3914 N N . MET C 1 127 ? 31.351 -38.136 12.652 1.00 20.64 127 MET C N 1
ATOM 3915 C CA . MET C 1 127 ? 31.753 -37.769 11.280 1.00 19.12 127 MET C CA 1
ATOM 3916 C C . MET C 1 127 ? 32.672 -36.560 11.240 1.00 20.50 127 MET C C 1
ATOM 3917 O O . MET C 1 127 ? 33.081 -36.126 10.177 1.00 21.81 127 MET C O 1
ATOM 3922 N N . GLY C 1 128 ? 33.046 -36.017 12.397 1.00 20.78 128 GLY C N 1
ATOM 3923 C CA . GLY C 1 128 ? 33.943 -34.861 12.431 1.00 19.92 128 GLY C CA 1
ATOM 3924 C C . GLY C 1 128 ? 33.258 -33.537 12.165 1.00 19.26 128 GLY C C 1
ATOM 3925 O O . GLY C 1 128 ? 33.954 -32.511 11.988 1.00 19.80 128 GLY C O 1
ATOM 3926 N N . ILE C 1 129 ? 31.917 -33.536 12.156 1.00 18.65 129 ILE C N 1
ATOM 3927 C CA . ILE C 1 129 ? 31.123 -32.360 11.752 1.00 18.31 129 ILE C CA 1
ATOM 3928 C C . ILE C 1 129 ? 31.469 -31.139 12.597 1.00 19.82 129 ILE C C 1
ATOM 3929 O O . ILE C 1 129 ? 31.856 -30.049 12.024 1.00 18.92 129 ILE C O 1
ATOM 3934 N N . GLY C 1 130 ? 31.466 -31.338 13.927 1.00 19.91 130 GLY C N 1
ATOM 3935 C CA . GLY C 1 130 ? 31.672 -30.247 14.899 1.00 21.12 130 GLY C CA 1
ATOM 3936 C C . GLY C 1 130 ? 33.010 -29.570 14.715 1.00 22.23 130 GLY C C 1
ATOM 3937 O O . GLY C 1 130 ? 33.178 -28.331 14.737 1.00 22.84 130 GLY C O 1
ATOM 3938 N N . SER C 1 131 ? 33.995 -30.393 14.462 1.00 23.30 131 SER C N 1
ATOM 3939 C CA . SER C 1 131 ? 35.301 -29.873 14.279 1.00 23.65 131 SER C CA 1
ATOM 3940 C C . SER C 1 131 ? 35.437 -29.127 12.953 1.00 24.09 131 SER C C 1
ATOM 3941 O O . SER C 1 131 ? 36.110 -28.086 12.889 1.00 25.25 131 SER C O 1
ATOM 3944 N N . LYS C 1 132 ? 34.857 -29.681 11.885 1.00 24.33 132 LYS C N 1
ATOM 3945 C CA . LYS C 1 132 ? 34.786 -29.005 10.597 1.00 24.86 132 LYS C CA 1
ATOM 3946 C C . LYS C 1 132 ? 34.062 -27.663 10.617 1.00 23.58 132 LYS C C 1
ATOM 3947 O O . LYS C 1 132 ? 34.546 -26.715 10.046 1.00 23.04 132 LYS C O 1
ATOM 3953 N N . LEU C 1 133 ? 32.888 -27.615 11.245 1.00 23.03 133 LEU C N 1
ATOM 3954 C CA . LEU C 1 133 ? 32.169 -26.367 11.462 1.00 23.06 133 LEU C CA 1
ATOM 3955 C C . LEU C 1 133 ? 33.040 -25.341 12.205 1.00 25.07 133 LEU C C 1
ATOM 3956 O O . LEU C 1 133 ? 33.078 -24.159 11.826 1.00 25.20 133 LEU C O 1
ATOM 3961 N N . LEU C 1 134 ? 33.791 -25.784 13.205 1.00 26.86 134 LEU C N 1
ATOM 3962 C CA . LEU C 1 134 ? 34.701 -24.854 13.899 1.00 28.14 134 LEU C CA 1
ATOM 3963 C C . LEU C 1 134 ? 35.731 -24.205 12.942 1.00 27.94 134 LEU C C 1
ATOM 3964 O O . LEU C 1 134 ? 36.053 -23.007 13.058 1.00 27.30 134 LEU C O 1
ATOM 3969 N N . ASP C 1 135 ? 36.243 -24.994 12.009 1.00 27.53 135 ASP C N 1
ATOM 3970 C CA . ASP C 1 135 ? 37.244 -24.509 11.061 1.00 27.31 135 ASP C CA 1
ATOM 3971 C C . ASP C 1 135 ? 36.672 -23.465 10.086 1.00 26.06 135 ASP C C 1
ATOM 3972 O O . ASP C 1 135 ? 37.458 -22.700 9.527 1.00 25.74 135 ASP C O 1
ATOM 3977 N N . ALA C 1 136 ? 35.345 -23.450 9.872 1.00 24.09 136 ALA C N 1
ATOM 3978 C CA . ALA C 1 136 ? 34.740 -22.529 8.905 1.00 24.71 136 ALA C CA 1
ATOM 3979 C C . ALA C 1 136 ? 34.465 -21.155 9.517 1.00 26.06 136 ALA C C 1
ATOM 3980 O O . ALA C 1 136 ? 34.096 -20.214 8.813 1.00 26.89 136 ALA C O 1
ATOM 3982 N N . LEU C 1 137 ? 34.693 -21.031 10.823 1.00 27.44 137 LEU C N 1
ATOM 3983 C CA . LEU C 1 137 ? 34.255 -19.857 11.576 1.00 28.33 137 LEU C CA 1
ATOM 3984 C C . LEU C 1 137 ? 35.224 -18.690 11.542 1.00 30.54 137 LEU C C 1
ATOM 3985 O O . LEU C 1 137 ? 34.757 -17.552 11.585 1.00 31.52 137 LEU C O 1
ATOM 3990 N N . PRO C 1 138 ? 36.561 -18.943 11.552 1.00 31.92 138 PRO C N 1
ATOM 3991 C CA . PRO C 1 138 ? 37.447 -17.785 11.498 1.00 33.25 138 PRO C CA 1
ATOM 3992 C C . PRO C 1 138 ? 37.169 -16.774 10.359 1.00 34.71 138 PRO C C 1
ATOM 3993 O O . PRO C 1 138 ? 37.304 -15.578 10.583 1.00 34.38 138 PRO C O 1
ATOM 3997 N N . GLU C 1 139 ? 36.823 -17.234 9.165 1.00 36.72 139 GLU C N 1
ATOM 3998 C CA . GLU C 1 139 ? 36.595 -16.295 8.072 1.00 41.01 139 GLU C CA 1
ATOM 3999 C C . GLU C 1 139 ? 35.275 -15.552 8.291 1.00 40.02 139 GLU C C 1
ATOM 4000 O O . GLU C 1 139 ? 35.164 -14.399 7.891 1.00 39.39 139 GLU C O 1
ATOM 4006 N N . VAL C 1 140 ? 34.304 -16.223 8.927 1.00 39.74 140 VAL C N 1
ATOM 4007 C CA . VAL C 1 140 ? 33.053 -15.589 9.345 1.00 39.62 140 VAL C CA 1
ATOM 4008 C C . VAL C 1 140 ? 33.290 -14.455 10.363 1.00 40.89 140 VAL C C 1
ATOM 4009 O O . VAL C 1 140 ? 32.769 -13.343 10.198 1.00 40.87 140 VAL C O 1
ATOM 4013 N N . ALA C 1 141 ? 34.087 -14.730 11.394 1.00 41.94 141 ALA C N 1
ATOM 4014 C CA . ALA C 1 141 ? 34.428 -13.745 12.414 1.00 42.97 141 ALA C CA 1
ATOM 4015 C C . ALA C 1 141 ? 35.088 -12.528 11.754 1.00 44.49 141 ALA C C 1
ATOM 4016 O O . ALA C 1 141 ? 34.748 -11.369 12.034 1.00 45.59 141 ALA C O 1
ATOM 4018 N N . LYS C 1 142 ? 36.033 -12.814 10.869 1.00 45.30 142 LYS C N 1
ATOM 4019 C CA . LYS C 1 142 ? 36.830 -11.815 10.215 1.00 45.83 142 LYS C CA 1
ATOM 4020 C C . LYS C 1 142 ? 35.976 -10.978 9.265 1.00 44.48 142 LYS C C 1
ATOM 4021 O O . LYS C 1 142 ? 36.084 -9.753 9.273 1.00 44.88 142 LYS C O 1
ATOM 4027 N N . ALA C 1 143 ? 35.127 -11.622 8.462 1.00 42.57 143 ALA C N 1
ATOM 4028 C CA . ALA C 1 143 ? 34.230 -10.921 7.540 1.00 40.73 143 ALA C CA 1
ATOM 4029 C C . ALA C 1 143 ? 33.308 -9.922 8.296 1.00 40.95 143 ALA C C 1
ATOM 4030 O O . ALA C 1 143 ? 32.764 -8.971 7.708 1.00 42.02 143 ALA C O 1
ATOM 4032 N N . SER C 1 144 ? 33.163 -10.110 9.608 1.00 40.07 144 SER C N 1
ATOM 4033 C CA . SER C 1 144 ? 32.291 -9.270 10.404 1.00 38.52 144 SER C CA 1
ATOM 4034 C C . SER C 1 144 ? 33.097 -8.115 11.016 1.00 38.59 144 SER C C 1
ATOM 4035 O O . SER C 1 144 ? 32.575 -7.321 11.797 1.00 37.81 144 SER C O 1
ATOM 4038 N N . GLY C 1 145 ? 34.378 -8.024 10.661 1.00 39.15 145 GLY C N 1
ATOM 4039 C CA . GLY C 1 145 ? 35.253 -6.998 11.226 1.00 39.97 145 GLY C CA 1
ATOM 4040 C C . GLY C 1 145 ? 35.579 -7.192 12.684 1.00 41.29 145 GLY C C 1
ATOM 4041 O O . GLY C 1 145 ? 35.969 -6.266 13.352 1.00 42.03 145 GLY C O 1
ATOM 4042 N N . LYS C 1 146 ? 35.440 -8.394 13.219 1.00 43.06 146 LYS C N 1
ATOM 4043 C CA . LYS C 1 146 ? 35.867 -8.584 14.606 1.00 44.28 146 LYS C CA 1
ATOM 4044 C C . LYS C 1 146 ? 37.346 -8.989 14.654 1.00 45.61 146 LYS C C 1
ATOM 4045 O O . LYS C 1 146 ? 37.889 -9.493 13.680 1.00 45.15 146 LYS C O 1
ATOM 4051 N N . GLN C 1 147 ? 38.021 -8.702 15.756 1.00 48.07 147 GLN C N 1
ATOM 4052 C CA . GLN C 1 147 ? 39.431 -9.096 15.851 1.00 49.92 147 GLN C CA 1
ATOM 4053 C C . GLN C 1 147 ? 39.619 -10.534 16.347 1.00 48.53 147 GLN C C 1
ATOM 4054 O O . GLN C 1 147 ? 40.624 -11.164 16.020 1.00 48.98 147 GLN C O 1
ATOM 4060 N N . ALA C 1 148 ? 38.651 -11.034 17.130 1.00 44.53 148 ALA C N 1
ATOM 4061 C CA . ALA C 1 148 ? 38.723 -12.328 17.763 1.00 40.30 148 ALA C CA 1
ATOM 4062 C C . ALA C 1 148 ? 37.502 -13.209 17.446 1.00 38.13 148 ALA C C 1
ATOM 4063 O O . ALA C 1 148 ? 36.454 -12.715 17.024 1.00 39.37 148 ALA C O 1
ATOM 4065 N N . LEU C 1 149 ? 37.660 -14.521 17.597 1.00 34.21 149 LEU C N 1
ATOM 4066 C CA . LEU C 1 149 ? 36.569 -15.484 17.583 1.00 29.89 149 LEU C CA 1
ATOM 4067 C C . LEU C 1 149 ? 36.545 -15.948 19.013 1.00 27.92 149 LEU C C 1
ATOM 4068 O O . LEU C 1 149 ? 37.605 -16.334 19.576 1.00 28.33 149 LEU C O 1
ATOM 4073 N N . GLY C 1 150 ? 35.386 -15.915 19.653 1.00 25.23 150 GLY C N 1
ATOM 4074 C CA . GLY C 1 150 ? 35.357 -16.307 21.079 1.00 23.10 150 GLY C CA 1
ATOM 4075 C C . GLY C 1 150 ? 34.407 -17.431 21.394 1.00 22.38 150 GLY C C 1
ATOM 4076 O O . GLY C 1 150 ? 33.472 -17.654 20.634 1.00 21.76 150 GLY C O 1
ATOM 4077 N N . LEU C 1 151 ? 34.624 -18.120 22.525 1.00 22.42 151 LEU C N 1
ATOM 4078 C CA . LEU C 1 151 ? 33.724 -19.170 22.965 1.00 23.13 151 LEU C CA 1
ATOM 4079 C C . LEU C 1 151 ? 33.856 -19.482 24.455 1.00 23.93 151 LEU C C 1
ATOM 4080 O O . LEU C 1 151 ? 34.817 -19.040 25.113 1.00 23.95 151 LEU C O 1
ATOM 4085 N N . ASN C 1 152 ? 32.898 -20.261 24.979 1.00 23.75 152 ASN C N 1
ATOM 4086 C CA . ASN C 1 152 ? 32.951 -20.733 26.359 1.00 23.83 152 ASN C CA 1
ATOM 4087 C C . ASN C 1 152 ? 32.933 -22.241 26.326 1.00 24.42 152 ASN C C 1
ATOM 4088 O O . ASN C 1 152 ? 32.031 -22.822 25.673 1.00 23.84 152 ASN C O 1
ATOM 4093 N N . VAL C 1 153 ? 33.912 -22.843 27.020 1.00 24.41 153 VAL C N 1
ATOM 4094 C CA . VAL C 1 153 ? 34.010 -24.305 27.193 1.00 25.23 153 VAL C CA 1
ATOM 4095 C C . VAL C 1 153 ? 33.909 -24.640 28.667 1.00 25.70 153 VAL C C 1
ATOM 4096 O O . VAL C 1 153 ? 34.637 -24.118 29.506 1.00 25.77 153 VAL C O 1
ATOM 4100 N N . ASP C 1 154 ? 33.106 -25.602 28.973 1.00 27.78 154 ASP C N 1
ATOM 4101 C CA . ASP C 1 154 ? 32.963 -26.002 30.330 1.00 30.65 154 ASP C CA 1
ATOM 4102 C C . ASP C 1 154 ? 34.310 -26.500 30.918 1.00 33.05 154 ASP C C 1
ATOM 4103 O O . ASP C 1 154 ? 35.116 -27.154 30.235 1.00 33.93 154 ASP C O 1
ATOM 4108 N N . PHE C 1 155 ? 34.576 -26.147 32.172 1.00 36.44 155 PHE C N 1
ATOM 4109 C CA . PHE C 1 155 ? 35.680 -26.711 32.988 1.00 39.14 155 PHE C CA 1
ATOM 4110 C C . PHE C 1 155 ? 35.730 -28.228 32.944 1.00 41.71 155 PHE C C 1
ATOM 4111 O O . PHE C 1 155 ? 36.830 -28.806 32.886 1.00 42.33 155 PHE C O 1
ATOM 4119 N N . ASP C 1 156 ? 34.538 -28.857 32.957 1.00 43.66 156 ASP C N 1
ATOM 4120 C CA . ASP C 1 156 ? 34.381 -30.300 32.934 1.00 45.73 156 ASP C CA 1
ATOM 4121 C C . ASP C 1 156 ? 34.505 -30.873 31.521 1.00 44.57 156 ASP C C 1
ATOM 4122 O O . ASP C 1 156 ? 34.211 -32.052 31.292 1.00 43.88 156 ASP C O 1
ATOM 4127 N N . ASN C 1 157 ? 34.902 -30.035 30.559 1.00 42.16 157 ASN C N 1
ATOM 4128 C CA . ASN C 1 157 ? 35.093 -30.518 29.202 1.00 38.67 157 ASN C CA 1
ATOM 4129 C C . ASN C 1 157 ? 36.521 -30.323 28.672 1.00 35.03 157 ASN C C 1
ATOM 4130 O O . ASN C 1 157 ? 36.696 -29.639 27.693 1.00 35.73 157 ASN C O 1
ATOM 4135 N N . PRO C 1 158 ? 37.548 -30.948 29.308 1.00 32.05 158 PRO C N 1
ATOM 4136 C CA . PRO C 1 158 ? 38.960 -30.712 28.897 1.00 29.42 158 PRO C CA 1
ATOM 4137 C C . PRO C 1 158 ? 39.337 -31.203 27.481 1.00 27.44 158 PRO C C 1
ATOM 4138 O O . PRO C 1 158 ? 40.352 -30.760 26.904 1.00 26.88 158 PRO C O 1
ATOM 4142 N N . GLY C 1 159 ? 38.547 -32.124 26.934 1.00 25.82 159 GLY C N 1
ATOM 4143 C CA . GLY C 1 159 ? 38.808 -32.613 25.604 1.00 25.49 159 GLY C CA 1
ATOM 4144 C C . GLY C 1 159 ? 38.398 -31.619 24.539 1.00 25.61 159 GLY C C 1
ATOM 4145 O O . GLY C 1 159 ? 39.088 -31.492 23.524 1.00 25.34 159 GLY C O 1
ATOM 4146 N N . ALA C 1 160 ? 37.272 -30.909 24.772 1.00 25.63 160 ALA C N 1
ATOM 4147 C CA . ALA C 1 160 ? 36.843 -29.872 23.866 1.00 25.25 160 ALA C CA 1
ATOM 4148 C C . ALA C 1 160 ? 37.859 -28.760 23.961 1.00 26.53 160 ALA C C 1
ATOM 4149 O O . ALA C 1 160 ? 38.395 -28.293 22.916 1.00 26.39 160 ALA C O 1
ATOM 4151 N N . ARG C 1 161 ? 38.196 -28.381 25.205 1.00 27.50 161 ARG C N 1
ATOM 4152 C CA . ARG C 1 161 ? 39.248 -27.386 25.438 1.00 28.08 161 ARG C CA 1
ATOM 4153 C C . ARG C 1 161 ? 40.561 -27.694 24.699 1.00 28.65 161 ARG C C 1
ATOM 4154 O O . ARG C 1 161 ? 41.200 -26.791 24.074 1.00 29.49 161 ARG C O 1
ATOM 4162 N N . LYS C 1 162 ? 41.012 -28.951 24.769 1.00 28.68 162 LYS C N 1
ATOM 4163 C CA . LYS C 1 162 ? 42.255 -29.313 24.035 1.00 28.55 162 LYS C CA 1
ATOM 4164 C C . LYS C 1 162 ? 42.027 -29.254 22.471 1.00 27.02 162 LYS C C 1
ATOM 4165 O O . LYS C 1 162 ? 42.899 -28.830 21.737 1.00 27.06 162 LYS C O 1
ATOM 4171 N N . LEU C 1 163 ? 40.876 -29.697 21.985 1.00 25.80 163 LEU C N 1
ATOM 4172 C CA . LEU C 1 163 ? 40.523 -29.507 20.566 1.00 26.48 163 LEU C CA 1
ATOM 4173 C C . LEU C 1 163 ? 40.664 -28.008 20.197 1.00 27.20 163 LEU C C 1
ATOM 4174 O O . LEU C 1 163 ? 41.457 -27.627 19.304 1.00 28.63 163 LEU C O 1
ATOM 4179 N N . TYR C 1 164 ? 39.950 -27.147 20.924 1.00 26.96 164 TYR C N 1
ATOM 4180 C CA . TYR C 1 164 ? 40.016 -25.688 20.683 1.00 26.77 164 TYR C CA 1
ATOM 4181 C C . TYR C 1 164 ? 41.418 -25.175 20.813 1.00 27.56 164 TYR C C 1
ATOM 4182 O O . TYR C 1 164 ? 41.878 -24.464 19.924 1.00 28.84 164 TYR C O 1
ATOM 4191 N N . ALA C 1 165 ? 42.134 -25.523 21.881 1.00 28.21 165 ALA C N 1
ATOM 4192 C CA . ALA C 1 165 ? 43.572 -25.123 21.932 1.00 29.83 165 ALA C CA 1
ATOM 4193 C C . ALA C 1 165 ? 44.338 -25.531 20.680 1.00 30.91 165 ALA C C 1
ATOM 4194 O O . ALA C 1 165 ? 45.146 -24.772 20.183 1.00 30.98 165 ALA C O 1
ATOM 4196 N N . SER C 1 166 ? 44.060 -26.714 20.136 1.00 32.92 166 SER C N 1
ATOM 4197 C CA . SER C 1 166 ? 44.788 -27.183 18.941 1.00 34.26 166 SER C CA 1
ATOM 4198 C C . SER C 1 166 ? 44.555 -26.306 17.729 1.00 35.29 166 SER C C 1
ATOM 4199 O O . SER C 1 166 ? 45.438 -26.243 16.889 1.00 35.82 166 SER C O 1
ATOM 4202 N N . LYS C 1 167 ? 43.375 -25.646 17.639 1.00 35.23 167 LYS C N 1
ATOM 4203 C CA . LYS C 1 167 ? 42.994 -24.799 16.486 1.00 34.05 167 LYS C CA 1
ATOM 4204 C C . LYS C 1 167 ? 43.363 -23.328 16.678 1.00 33.57 167 LYS C C 1
ATOM 4205 O O . LYS C 1 167 ? 42.911 -22.494 15.926 1.00 32.83 167 LYS C O 1
ATOM 4211 N N . GLY C 1 168 ? 44.196 -23.025 17.672 1.00 33.56 168 GLY C N 1
ATOM 4212 C CA . GLY C 1 168 ? 44.624 -21.664 17.985 1.00 33.90 168 GLY C CA 1
ATOM 4213 C C . GLY C 1 168 ? 43.906 -20.848 19.073 1.00 34.01 168 GLY C C 1
ATOM 4214 O O . GLY C 1 168 ? 44.263 -19.683 19.303 1.00 34.23 168 GLY C O 1
ATOM 4215 N N . PHE C 1 169 ? 42.888 -21.407 19.722 1.00 33.22 169 PHE C N 1
ATOM 4216 C CA . PHE C 1 169 ? 42.227 -20.700 20.803 1.00 33.85 169 PHE C CA 1
ATOM 4217 C C . PHE C 1 169 ? 43.077 -20.624 22.060 1.00 36.55 169 PHE C C 1
ATOM 4218 O O . PHE C 1 169 ? 43.682 -21.620 22.430 1.00 38.69 169 PHE C O 1
ATOM 4226 N N . LYS C 1 170 ? 43.097 -19.483 22.761 1.00 38.62 170 LYS C N 1
ATOM 4227 C CA . LYS C 1 170 ? 43.796 -19.369 24.063 1.00 40.11 170 LYS C CA 1
ATOM 4228 C C . LYS C 1 170 ? 42.823 -19.016 25.154 1.00 40.74 170 LYS C C 1
ATOM 4229 O O . LYS C 1 170 ? 41.830 -18.353 24.877 1.00 40.93 170 LYS C O 1
ATOM 4235 N N . ASP C 1 171 ? 43.103 -19.423 26.399 1.00 41.98 171 ASP C N 1
ATOM 4236 C CA . ASP C 1 171 ? 42.267 -19.007 27.539 1.00 43.01 171 ASP C CA 1
ATOM 4237 C C . ASP C 1 171 ? 42.427 -17.512 27.721 1.00 42.93 171 ASP C C 1
ATOM 4238 O O . ASP C 1 171 ? 43.554 -16.987 27.599 1.00 42.18 171 ASP C O 1
ATOM 4243 N N . VAL C 1 172 ? 41.306 -16.838 28.004 1.00 42.81 172 VAL C N 1
ATOM 4244 C CA . VAL C 1 172 ? 41.286 -15.374 28.157 1.00 42.70 172 VAL C CA 1
ATOM 4245 C C . VAL C 1 172 ? 40.789 -14.987 29.556 1.00 43.31 172 VAL C C 1
ATOM 4246 O O . VAL C 1 172 ? 41.388 -14.136 30.189 1.00 43.85 172 VAL C O 1
ATOM 4250 N N . THR C 1 173 ? 39.724 -15.630 30.043 1.00 43.52 173 THR C N 1
ATOM 4251 C CA . THR C 1 173 ? 39.146 -15.359 31.381 1.00 43.93 173 THR C CA 1
ATOM 4252 C C . THR C 1 173 ? 38.292 -16.536 31.744 1.00 43.09 173 THR C C 1
ATOM 4253 O O . THR C 1 173 ? 38.279 -17.509 31.033 1.00 43.24 173 THR C O 1
ATOM 4257 N N . THR C 1 174 ? 37.539 -16.416 32.820 1.00 43.36 174 THR C N 1
ATOM 4258 C CA . THR C 1 174 ? 36.722 -17.507 33.352 1.00 43.74 174 THR C CA 1
ATOM 4259 C C . THR C 1 174 ? 35.350 -16.916 33.562 1.00 43.71 174 THR C C 1
ATOM 4260 O O . THR C 1 174 ? 35.255 -15.739 33.883 1.00 44.14 174 THR C O 1
ATOM 4264 N N . MET C 1 175 ? 34.293 -17.690 33.345 1.00 43.54 175 MET C N 1
ATOM 4265 C CA . MET C 1 175 ? 32.953 -17.170 33.543 1.00 43.83 175 MET C CA 1
ATOM 4266 C C . MET C 1 175 ? 32.111 -18.201 34.305 1.00 45.00 175 MET C C 1
ATOM 4267 O O . MET C 1 175 ? 32.404 -19.392 34.261 1.00 45.08 175 MET C O 1
ATOM 4272 N N . THR C 1 176 ? 31.089 -17.744 35.035 1.00 46.60 176 THR C N 1
ATOM 4273 C CA . THR C 1 176 ? 30.062 -18.646 35.588 1.00 48.05 176 THR C CA 1
ATOM 4274 C C . THR C 1 176 ? 28.772 -18.355 34.859 1.00 48.98 176 THR C C 1
ATOM 4275 O O . THR C 1 176 ? 28.341 -17.210 34.794 1.00 49.72 176 THR C O 1
ATOM 4279 N N . ILE C 1 177 ? 28.178 -19.381 34.269 1.00 50.40 177 ILE C N 1
ATOM 4280 C CA . ILE C 1 177 ? 27.005 -19.194 33.441 1.00 52.02 177 ILE C CA 1
ATOM 4281 C C . ILE C 1 177 ? 26.095 -20.338 33.826 1.00 54.20 177 ILE C C 1
ATOM 4282 O O . ILE C 1 177 ? 26.523 -21.493 33.826 1.00 54.17 177 ILE C O 1
ATOM 4287 N N . SER C 1 178 ? 24.863 -20.011 34.209 1.00 57.09 178 SER C N 1
ATOM 4288 C CA . SER C 1 178 ? 23.903 -21.024 34.684 1.00 60.74 178 SER C CA 1
ATOM 4289 C C . SER C 1 178 ? 24.479 -21.941 35.772 1.00 62.37 178 SER C C 1
ATOM 4290 O O . SER C 1 178 ? 24.166 -23.133 35.821 1.00 62.99 178 SER C O 1
ATOM 4293 N N . GLY C 1 179 ? 25.316 -21.368 36.639 1.00 63.91 179 GLY C N 1
ATOM 4294 C CA . GLY C 1 179 ? 25.996 -22.113 37.706 1.00 64.56 179 GLY C CA 1
ATOM 4295 C C . GLY C 1 179 ? 26.918 -23.185 37.167 1.00 64.24 179 GLY C C 1
ATOM 4296 O O . GLY C 1 179 ? 26.843 -24.340 37.576 1.00 65.04 179 GLY C O 1
ATOM 4297 N N . HIS C 1 180 ? 27.756 -22.805 36.209 1.00 62.80 180 HIS C N 1
ATOM 4298 C CA . HIS C 1 180 ? 28.780 -23.692 35.655 1.00 60.43 180 HIS C CA 1
ATOM 4299 C C . HIS C 1 180 ? 29.979 -22.827 35.415 1.00 56.59 180 HIS C C 1
ATOM 4300 O O . HIS C 1 180 ? 29.835 -21.665 35.067 1.00 56.07 180 HIS C O 1
ATOM 4307 N N . LEU C 1 181 ? 31.170 -23.387 35.580 1.00 52.32 181 LEU C N 1
ATOM 4308 C CA . LEU C 1 181 ? 32.375 -22.647 35.246 1.00 47.89 181 LEU C CA 1
ATOM 4309 C C . LEU C 1 181 ? 32.797 -22.902 33.807 1.00 44.34 181 LEU C C 1
ATOM 4310 O O . LEU C 1 181 ? 32.607 -23.986 33.275 1.00 43.02 181 LEU C O 1
ATOM 4315 N N . TYR C 1 182 ? 33.376 -21.884 33.189 1.00 41.39 182 TYR C N 1
ATOM 4316 C CA . TYR C 1 182 ? 33.742 -21.935 31.762 1.00 39.42 182 TYR C CA 1
ATOM 4317 C C . TYR C 1 182 ? 35.045 -21.235 31.562 1.00 38.72 182 TYR C C 1
ATOM 4318 O O . TYR C 1 182 ? 35.283 -20.209 32.180 1.00 38.79 182 TYR C O 1
ATOM 4327 N N . ASN C 1 183 ? 35.884 -21.791 30.701 1.00 37.97 183 ASN C N 1
ATOM 4328 C CA . ASN C 1 183 ? 36.992 -21.028 30.152 1.00 37.69 183 ASN C CA 1
ATOM 4329 C C . ASN C 1 183 ? 36.503 -20.286 28.936 1.00 36.34 183 ASN C C 1
ATOM 4330 O O . ASN C 1 183 ? 35.967 -20.907 27.989 1.00 36.56 183 ASN C O 1
ATOM 4335 N N . HIS C 1 184 ? 36.662 -18.967 28.954 1.00 33.92 184 HIS C N 1
ATOM 4336 C CA . HIS C 1 184 ? 36.299 -18.184 27.802 1.00 31.42 184 HIS C CA 1
ATOM 4337 C C . HIS C 1 184 ? 37.533 -18.105 26.977 1.00 30.30 184 HIS C C 1
ATOM 4338 O O . HIS C 1 184 ? 38.516 -17.612 27.470 1.00 31.75 184 HIS C O 1
ATOM 4345 N N . MET C 1 185 ? 37.528 -18.652 25.761 1.00 27.99 185 MET C N 1
ATOM 4346 C CA . MET C 1 185 ? 38.761 -18.682 24.978 1.00 25.72 185 MET C CA 1
ATOM 4347 C C . MET C 1 185 ? 38.603 -17.818 23.739 1.00 26.56 185 MET C C 1
ATOM 4348 O O . MET C 1 185 ? 37.507 -17.591 23.274 1.00 25.69 185 MET C O 1
ATOM 4353 N N . GLN C 1 186 ? 39.703 -17.306 23.211 1.00 27.95 186 GLN C N 1
ATOM 4354 C CA . GLN C 1 186 ? 39.608 -16.589 21.973 1.00 30.25 186 GLN C CA 1
ATOM 4355 C C . GLN C 1 186 ? 40.700 -17.038 21.048 1.00 32.46 186 GLN C C 1
ATOM 4356 O O . GLN C 1 186 ? 41.758 -17.510 21.479 1.00 32.82 186 GLN C O 1
ATOM 4362 N N . LYS C 1 187 ? 40.423 -16.860 19.773 1.00 35.75 187 LYS C N 1
ATOM 4363 C CA . LYS C 1 187 ? 41.350 -17.073 18.707 1.00 39.70 187 LYS C CA 1
ATOM 4364 C C . LYS C 1 187 ? 41.393 -15.758 17.863 1.00 44.46 187 LYS C C 1
ATOM 4365 O O . LYS C 1 187 ? 40.350 -15.224 17.471 1.00 43.32 187 LYS C O 1
ATOM 4371 N N . GLU C 1 188 ? 42.600 -15.254 17.604 1.00 51.65 188 GLU C N 1
ATOM 4372 C CA . GLU C 1 188 ? 42.816 -14.040 16.796 1.00 57.65 188 GLU C CA 1
ATOM 4373 C C . GLU C 1 188 ? 42.548 -14.344 15.333 1.00 62.81 188 GLU C C 1
ATOM 4374 O O . GLU C 1 188 ? 42.982 -15.377 14.824 1.00 62.91 188 GLU C O 1
ATOM 4377 N N . VAL C 1 189 ? 41.814 -13.451 14.670 1.00 69.73 189 VAL C N 1
ATOM 4378 C CA . VAL C 1 189 ? 41.459 -13.627 13.263 1.00 76.78 189 VAL C CA 1
ATOM 4379 C C . VAL C 1 189 ? 41.927 -12.488 12.336 1.00 83.43 189 VAL C C 1
ATOM 4380 O O . VAL C 1 189 ? 42.168 -12.729 11.150 1.00 84.46 189 VAL C O 1
ATOM 4384 N N . GLU C 1 190 ? 42.092 -11.275 12.882 1.00 90.65 190 GLU C N 1
ATOM 4385 C CA . GLU C 1 190 ? 42.498 -10.072 12.113 1.00 95.51 190 GLU C CA 1
ATOM 4386 C C . GLU C 1 190 ? 43.678 -10.302 11.166 1.00 97.27 190 GLU C C 1
ATOM 4388 N N . SER D 1 2 ? -26.811 22.648 3.570 1.00 56.48 2 SER D N 1
ATOM 4389 C CA . SER D 1 2 ? -26.769 23.235 2.182 1.00 56.00 2 SER D CA 1
ATOM 4390 C C . SER D 1 2 ? -26.757 24.780 2.085 1.00 53.16 2 SER D C 1
ATOM 4391 O O . SER D 1 2 ? -27.437 25.353 1.225 1.00 53.87 2 SER D O 1
ATOM 4394 N N . LEU D 1 3 ? -25.996 25.439 2.975 1.00 47.70 3 LEU D N 1
ATOM 4395 C CA . LEU D 1 3 ? -25.813 26.924 2.984 1.00 42.08 3 LEU D CA 1
ATOM 4396 C C . LEU D 1 3 ? -26.925 27.852 3.642 1.00 36.39 3 LEU D C 1
ATOM 4397 O O . LEU D 1 3 ? -28.086 27.523 3.915 1.00 31.15 3 LEU D O 1
ATOM 4402 N N . ILE D 1 4 ? -26.419 29.033 3.930 1.00 32.78 4 ILE D N 1
ATOM 4403 C CA . ILE D 1 4 ? -27.054 30.031 4.757 1.00 29.94 4 ILE D CA 1
ATOM 4404 C C . ILE D 1 4 ? -27.541 31.145 3.840 1.00 27.43 4 ILE D C 1
ATOM 4405 O O . ILE D 1 4 ? -26.770 31.596 3.001 1.00 25.04 4 ILE D O 1
ATOM 4410 N N . ARG D 1 5 ? -28.822 31.511 3.983 1.00 25.35 5 ARG D N 1
ATOM 4411 C CA . ARG D 1 5 ? -29.474 32.608 3.221 1.00 23.80 5 ARG D CA 1
ATOM 4412 C C . ARG D 1 5 ? -30.151 33.500 4.277 1.00 24.00 5 ARG D C 1
ATOM 4413 O O . ARG D 1 5 ? -30.541 33.021 5.350 1.00 23.07 5 ARG D O 1
ATOM 4421 N N . SER D 1 6 ? -30.329 34.782 3.988 1.00 23.37 6 SER D N 1
ATOM 4422 C CA . SER D 1 6 ? -31.122 35.555 4.913 1.00 24.28 6 SER D CA 1
ATOM 4423 C C . SER D 1 6 ? -32.597 35.148 4.786 1.00 22.32 6 SER D C 1
ATOM 4424 O O . SER D 1 6 ? -33.031 34.609 3.738 1.00 23.38 6 SER D O 1
ATOM 4427 N N . ALA D 1 7 ? -33.312 35.220 5.900 1.00 19.81 7 ALA D N 1
ATOM 4428 C CA . ALA D 1 7 ? -34.729 34.831 5.935 1.00 18.24 7 ALA D CA 1
ATOM 4429 C C . ALA D 1 7 ? -35.614 35.745 5.046 1.00 18.18 7 ALA D C 1
ATOM 4430 O O . ALA D 1 7 ? -35.238 36.893 4.724 1.00 16.98 7 ALA D O 1
ATOM 4432 N N . THR D 1 8 ? -36.771 35.206 4.652 1.00 18.43 8 THR D N 1
ATOM 4433 C CA . THR D 1 8 ? -37.827 35.963 4.042 1.00 20.73 8 THR D CA 1
ATOM 4434 C C . THR D 1 8 ? -39.157 35.718 4.794 1.00 21.76 8 THR D C 1
ATOM 4435 O O . THR D 1 8 ? -39.230 34.852 5.730 1.00 21.58 8 THR D O 1
ATOM 4439 N N . LYS D 1 9 ? -40.211 36.466 4.399 1.00 21.97 9 LYS D N 1
ATOM 4440 C CA . LYS D 1 9 ? -41.496 36.407 5.071 1.00 21.85 9 LYS D CA 1
ATOM 4441 C C . LYS D 1 9 ? -42.109 35.062 4.966 1.00 23.81 9 LYS D C 1
ATOM 4442 O O . LYS D 1 9 ? -42.830 34.641 5.907 1.00 25.51 9 LYS D O 1
ATOM 4448 N N . GLU D 1 10 ? -41.844 34.345 3.862 1.00 24.63 10 GLU D N 1
ATOM 4449 C CA . GLU D 1 10 ? -42.283 32.925 3.792 1.00 26.53 10 GLU D CA 1
ATOM 4450 C C . GLU D 1 10 ? -41.689 31.908 4.795 1.00 24.57 10 GLU D C 1
ATOM 4451 O O . GLU D 1 10 ? -42.269 30.844 5.011 1.00 23.63 10 GLU D O 1
ATOM 4457 N N . ASP D 1 11 ? -40.590 32.267 5.448 1.00 23.07 11 ASP D N 1
ATOM 4458 C CA . ASP D 1 11 ? -40.036 31.424 6.504 1.00 23.54 11 ASP D CA 1
ATOM 4459 C C . ASP D 1 11 ? -40.799 31.514 7.839 1.00 23.84 11 ASP D C 1
ATOM 4460 O O . ASP D 1 11 ? -40.475 30.809 8.796 1.00 24.03 11 ASP D O 1
ATOM 4465 N N . GLY D 1 12 ? -41.797 32.409 7.870 1.00 24.94 12 GLY D N 1
ATOM 4466 C CA . GLY D 1 12 ? -42.635 32.723 9.026 1.00 23.77 12 GLY D CA 1
ATOM 4467 C C . GLY D 1 12 ? -43.099 31.630 9.943 1.00 23.55 12 GLY D C 1
ATOM 4468 O O . GLY D 1 12 ? -42.812 31.709 11.135 1.00 24.17 12 GLY D O 1
ATOM 4469 N N . GLN D 1 13 ? -43.848 30.647 9.432 1.00 23.80 13 GLN D N 1
ATOM 4470 C CA . GLN D 1 13 ? -44.338 29.516 10.265 1.00 24.77 13 GLN D CA 1
ATOM 4471 C C . GLN D 1 13 ? -43.210 28.635 10.843 1.00 24.22 13 GLN D C 1
ATOM 4472 O O . GLN D 1 13 ? -43.259 28.217 12.012 1.00 24.65 13 GLN D O 1
ATOM 4478 N N . ALA D 1 14 ? -42.196 28.383 10.007 1.00 23.30 14 ALA D N 1
ATOM 4479 C CA . ALA D 1 14 ? -40.970 27.732 10.372 1.00 23.19 14 ALA D CA 1
ATOM 4480 C C . ALA D 1 14 ? -40.247 28.392 11.513 1.00 22.75 14 ALA D C 1
ATOM 4481 O O . ALA D 1 14 ? -39.913 27.730 12.469 1.00 22.82 14 ALA D O 1
ATOM 4483 N N . ILE D 1 15 ? -39.968 29.693 11.401 1.00 22.97 15 ILE D N 1
ATOM 4484 C CA . ILE D 1 15 ? -39.340 30.484 12.515 1.00 21.47 15 ILE D CA 1
ATOM 4485 C C . ILE D 1 15 ? -40.200 30.476 13.796 1.00 21.75 15 ILE D C 1
ATOM 4486 O O . ILE D 1 15 ? -39.685 30.236 14.898 1.00 20.74 15 ILE D O 1
ATOM 4491 N N . ALA D 1 16 ? -41.506 30.695 13.629 1.00 22.64 16 ALA D N 1
ATOM 4492 C CA . ALA D 1 16 ? -42.466 30.636 14.736 1.00 24.19 16 ALA D CA 1
ATOM 4493 C C . ALA D 1 16 ? -42.420 29.274 15.451 1.00 25.60 16 ALA D C 1
ATOM 4494 O O . ALA D 1 16 ? -42.406 29.237 16.664 1.00 26.15 16 ALA D O 1
ATOM 4496 N N . ARG D 1 17 ? -42.351 28.156 14.720 1.00 27.31 17 ARG D N 1
ATOM 4497 C CA . ARG D 1 17 ? -42.111 26.857 15.393 1.00 29.37 17 ARG D CA 1
ATOM 4498 C C . ARG D 1 17 ? -40.781 26.712 16.127 1.00 28.91 17 ARG D C 1
ATOM 4499 O O . ARG D 1 17 ? -40.741 26.062 17.141 1.00 30.53 17 ARG D O 1
ATOM 4507 N N . LEU D 1 18 ? -39.693 27.276 15.630 1.00 28.14 18 LEU D N 1
ATOM 4508 C CA . LEU D 1 18 ? -38.434 27.183 16.358 1.00 28.48 18 LEU D CA 1
ATOM 4509 C C . LEU D 1 18 ? -38.459 28.083 17.592 1.00 29.67 18 LEU D C 1
ATOM 4510 O O . LEU D 1 18 ? -37.777 27.855 18.599 1.00 30.07 18 LEU D O 1
ATOM 4515 N N . VAL D 1 19 ? -39.265 29.123 17.513 1.00 31.28 19 VAL D N 1
ATOM 4516 C CA . VAL D 1 19 ? -39.248 30.147 18.515 1.00 32.72 19 VAL D CA 1
ATOM 4517 C C . VAL D 1 19 ? -40.198 29.781 19.644 1.00 34.60 19 VAL D C 1
ATOM 4518 O O . VAL D 1 19 ? -39.976 30.171 20.751 1.00 33.78 19 VAL D O 1
ATOM 4522 N N . LEU D 1 20 ? -41.242 29.028 19.353 1.00 38.90 20 LEU D N 1
ATOM 4523 C CA . LEU D 1 20 ? -42.106 28.469 20.383 1.00 44.47 20 LEU D CA 1
ATOM 4524 C C . LEU D 1 20 ? -41.304 27.680 21.403 1.00 49.90 20 LEU D C 1
ATOM 4525 O O . LEU D 1 20 ? -41.561 27.785 22.567 1.00 50.42 20 LEU D O 1
ATOM 4530 N N . VAL D 1 21 ? -40.320 26.905 20.966 1.00 57.75 21 VAL D N 1
ATOM 4531 C CA . VAL D 1 21 ? -39.367 26.242 21.889 1.00 65.31 21 VAL D CA 1
ATOM 4532 C C . VAL D 1 21 ? -38.655 27.220 22.848 1.00 69.69 21 VAL D C 1
ATOM 4533 O O . VAL D 1 21 ? -38.480 26.885 24.022 1.00 71.03 21 VAL D O 1
ATOM 4537 N N . ILE D 1 22 ? -38.258 28.404 22.347 1.00 73.90 22 ILE D N 1
ATOM 4538 C CA . ILE D 1 22 ? -37.657 29.483 23.166 1.00 77.38 22 ILE D CA 1
ATOM 4539 C C . ILE D 1 22 ? -38.589 29.966 24.285 1.00 79.76 22 ILE D C 1
ATOM 4540 O O . ILE D 1 22 ? -38.229 29.865 25.457 1.00 80.19 22 ILE D O 1
ATOM 4545 N N . LEU D 1 23 ? -39.750 30.518 23.931 1.00 82.52 23 LEU D N 1
ATOM 4546 C CA . LEU D 1 23 ? -40.783 30.776 24.912 1.00 85.66 23 LEU D CA 1
ATOM 4547 C C . LEU D 1 23 ? -41.210 29.356 25.312 1.00 90.25 23 LEU D C 1
ATOM 4548 O O . LEU D 1 23 ? -40.573 28.388 24.887 1.00 90.55 23 LEU D O 1
ATOM 4553 N N . LYS D 1 24 ? -42.286 29.210 26.087 1.00 95.27 24 LYS D N 1
ATOM 4554 C CA . LYS D 1 24 ? -42.636 27.912 26.693 1.00 99.11 24 LYS D CA 1
ATOM 4555 C C . LYS D 1 24 ? -41.494 27.481 27.628 1.00 100.33 24 LYS D C 1
ATOM 4556 O O . LYS D 1 24 ? -41.586 27.698 28.830 1.00 101.22 24 LYS D O 1
ATOM 4558 N N . ASP D 1 25 ? -40.413 26.919 27.082 1.00 99.89 25 ASP D N 1
ATOM 4559 C CA . ASP D 1 25 ? -39.199 26.623 27.867 1.00 98.47 25 ASP D CA 1
ATOM 4560 C C . ASP D 1 25 ? -38.535 27.863 28.538 1.00 97.00 25 ASP D C 1
ATOM 4561 O O . ASP D 1 25 ? -37.317 27.893 28.734 1.00 96.81 25 ASP D O 1
ATOM 4563 N N . MET D 1 26 ? -39.356 28.864 28.883 1.00 94.93 26 MET D N 1
ATOM 4564 C CA . MET D 1 26 ? -38.966 30.100 29.601 1.00 92.91 26 MET D CA 1
ATOM 4565 C C . MET D 1 26 ? -40.195 30.734 30.287 1.00 91.83 26 MET D C 1
ATOM 4566 O O . MET D 1 26 ? -40.153 31.895 30.698 1.00 91.29 26 MET D O 1
ATOM 4568 N N . GLU D 1 27 ? -41.294 29.972 30.336 1.00 90.93 27 GLU D N 1
ATOM 4569 C CA . GLU D 1 27 ? -42.442 30.176 31.248 1.00 90.83 27 GLU D CA 1
ATOM 4570 C C . GLU D 1 27 ? -43.269 31.484 31.169 1.00 91.28 27 GLU D C 1
ATOM 4571 O O . GLU D 1 27 ? -43.733 31.988 32.193 1.00 90.80 27 GLU D O 1
ATOM 4573 N N . LEU D 1 28 ? -43.489 32.024 29.978 1.00 92.54 28 LEU D N 1
ATOM 4574 C CA . LEU D 1 28 ? -44.254 33.270 29.895 1.00 95.25 28 LEU D CA 1
ATOM 4575 C C . LEU D 1 28 ? -45.724 33.063 30.355 1.00 96.25 28 LEU D C 1
ATOM 4576 O O . LEU D 1 28 ? -46.316 32.036 30.040 1.00 95.94 28 LEU D O 1
ATOM 4581 N N . PRO D 1 29 ? -46.291 34.021 31.138 1.00 98.84 29 PRO D N 1
ATOM 4582 C CA . PRO D 1 29 ? -47.688 33.966 31.639 1.00 100.85 29 PRO D CA 1
ATOM 4583 C C . PRO D 1 29 ? -48.769 33.908 30.542 1.00 105.54 29 PRO D C 1
ATOM 4584 O O . PRO D 1 29 ? -48.473 33.453 29.443 1.00 105.54 29 PRO D O 1
ATOM 4588 N N . ILE D 1 30 ? -49.987 34.390 30.847 1.00 110.56 30 ILE D N 1
ATOM 4589 C CA . ILE D 1 30 ? -51.210 34.221 30.001 1.00 115.36 30 ILE D CA 1
ATOM 4590 C C . ILE D 1 30 ? -51.042 34.308 28.467 1.00 118.09 30 ILE D C 1
ATOM 4591 O O . ILE D 1 30 ? -51.904 33.819 27.713 1.00 118.70 30 ILE D O 1
ATOM 4596 N N . LEU D 1 31 ? -49.961 34.963 28.026 1.00 120.36 31 LEU D N 1
ATOM 4597 C CA . LEU D 1 31 ? -49.502 34.886 26.646 1.00 121.63 31 LEU D CA 1
ATOM 4598 C C . LEU D 1 31 ? -49.473 33.403 26.273 1.00 122.01 31 LEU D C 1
ATOM 4599 O O . LEU D 1 31 ? -50.140 32.993 25.319 1.00 122.23 31 LEU D O 1
ATOM 4601 N N . GLU D 1 32 ? -48.735 32.607 27.057 1.00 121.77 32 GLU D N 1
ATOM 4602 C CA . GLU D 1 32 ? -48.668 31.152 26.878 1.00 121.12 32 GLU D CA 1
ATOM 4603 C C . GLU D 1 32 ? -49.836 30.410 27.555 1.00 120.26 32 GLU D C 1
ATOM 4604 O O . GLU D 1 32 ? -49.716 29.237 27.901 1.00 120.35 32 GLU D O 1
ATOM 4606 N N . GLU D 1 33 ? -50.958 31.113 27.745 1.00 118.52 33 GLU D N 1
ATOM 4607 C CA . GLU D 1 33 ? -52.262 30.486 28.015 1.00 115.56 33 GLU D CA 1
ATOM 4608 C C . GLU D 1 33 ? -53.295 30.827 26.907 1.00 111.32 33 GLU D C 1
ATOM 4609 O O . GLU D 1 33 ? -54.508 30.842 27.156 1.00 111.83 33 GLU D O 1
ATOM 4612 N N . VAL D 1 34 ? -52.785 31.121 25.697 1.00 104.02 34 VAL D N 1
ATOM 4613 C CA . VAL D 1 34 ? -53.528 30.952 24.424 1.00 95.63 34 VAL D CA 1
ATOM 4614 C C . VAL D 1 34 ? -53.148 29.573 23.881 1.00 89.04 34 VAL D C 1
ATOM 4615 O O . VAL D 1 34 ? -52.193 28.964 24.375 1.00 88.01 34 VAL D O 1
ATOM 4619 N N . SER D 1 35 ? -53.890 29.073 22.895 1.00 81.23 35 SER D N 1
ATOM 4620 C CA . SER D 1 35 ? -53.602 27.759 22.308 1.00 74.49 35 SER D CA 1
ATOM 4621 C C . SER D 1 35 ? -52.287 27.692 21.487 1.00 71.28 35 SER D C 1
ATOM 4622 O O . SER D 1 35 ? -51.851 28.692 20.902 1.00 70.05 35 SER D O 1
ATOM 4625 N N . GLU D 1 36 ? -51.663 26.511 21.445 1.00 68.36 36 GLU D N 1
ATOM 4626 C CA . GLU D 1 36 ? -50.353 26.384 20.802 1.00 66.52 36 GLU D CA 1
ATOM 4627 C C . GLU D 1 36 ? -50.400 26.697 19.314 1.00 64.30 36 GLU D C 1
ATOM 4628 O O . GLU D 1 36 ? -49.517 27.394 18.809 1.00 63.37 36 GLU D O 1
ATOM 4634 N N . GLU D 1 37 ? -51.438 26.194 18.644 1.00 62.33 37 GLU D N 1
ATOM 4635 C CA . GLU D 1 37 ? -51.681 26.486 17.241 1.00 60.86 37 GLU D CA 1
ATOM 4636 C C . GLU D 1 37 ? -51.846 27.987 17.032 1.00 59.45 37 GLU D C 1
ATOM 4637 O O . GLU D 1 37 ? -51.334 28.524 16.061 1.00 59.02 37 GLU D O 1
ATOM 4639 N N . GLN D 1 38 ? -52.519 28.657 17.964 1.00 57.75 38 GLN D N 1
ATOM 4640 C CA . GLN D 1 38 ? -52.699 30.112 17.911 1.00 56.41 38 GLN D CA 1
ATOM 4641 C C . GLN D 1 38 ? -51.428 30.900 18.251 1.00 51.41 38 GLN D C 1
ATOM 4642 O O . GLN D 1 38 ? -51.165 31.925 17.615 1.00 50.27 38 GLN D O 1
ATOM 4648 N N . MET D 1 39 ? -50.645 30.442 19.237 1.00 46.75 39 MET D N 1
ATOM 4649 C CA . MET D 1 39 ? -49.373 31.117 19.558 1.00 43.20 39 MET D CA 1
ATOM 4650 C C . MET D 1 39 ? -48.343 31.081 18.398 1.00 40.05 39 MET D C 1
ATOM 4651 O O . MET D 1 39 ? -47.657 32.067 18.145 1.00 39.30 39 MET D O 1
ATOM 4656 N N . ILE D 1 40 ? -48.285 29.959 17.684 1.00 37.20 40 ILE D N 1
ATOM 4657 C CA . ILE D 1 40 ? -47.528 29.795 16.433 1.00 34.84 40 ILE D CA 1
ATOM 4658 C C . ILE D 1 40 ? -47.959 30.809 15.349 1.00 32.99 40 ILE D C 1
ATOM 4659 O O . ILE D 1 40 ? -47.094 31.454 14.743 1.00 31.55 40 ILE D O 1
ATOM 4664 N N . ASP D 1 41 ? -49.271 30.960 15.129 1.00 31.28 41 ASP D N 1
ATOM 4665 C CA . ASP D 1 41 ? -49.776 31.954 14.173 1.00 31.48 41 ASP D CA 1
ATOM 4666 C C . ASP D 1 41 ? -49.537 33.423 14.554 1.00 30.02 41 ASP D C 1
ATOM 4667 O O . ASP D 1 41 ? -49.221 34.253 13.703 1.00 30.63 41 ASP D O 1
ATOM 4672 N N . LEU D 1 42 ? -49.691 33.743 15.831 1.00 29.27 42 LEU D N 1
ATOM 4673 C CA . LEU D 1 42 ? -49.331 35.060 16.358 1.00 27.28 42 LEU D CA 1
ATOM 4674 C C . LEU D 1 42 ? -47.873 35.322 16.088 1.00 26.16 42 LEU D C 1
ATOM 4675 O O . LEU D 1 42 ? -47.534 36.358 15.481 1.00 25.42 42 LEU D O 1
ATOM 4680 N N . LEU D 1 43 ? -46.996 34.406 16.525 1.00 24.82 43 LEU D N 1
ATOM 4681 C CA . LEU D 1 43 ? -45.553 34.607 16.273 1.00 24.86 43 LEU D CA 1
ATOM 4682 C C . LEU D 1 43 ? -45.248 34.727 14.770 1.00 24.47 43 LEU D C 1
ATOM 4683 O O . LEU D 1 43 ? -44.487 35.590 14.367 1.00 24.93 43 LEU D O 1
ATOM 4688 N N . ALA D 1 44 ? -45.860 33.872 13.945 1.00 24.87 44 ALA D N 1
ATOM 4689 C CA . ALA D 1 44 ? -45.651 33.845 12.479 1.00 25.72 44 ALA D CA 1
ATOM 4690 C C . ALA D 1 44 ? -45.947 35.219 11.861 1.00 27.31 44 ALA D C 1
ATOM 4691 O O . ALA D 1 44 ? -45.157 35.714 11.026 1.00 29.27 44 ALA D O 1
ATOM 4693 N N . GLU D 1 45 ? -47.060 35.829 12.290 1.00 27.46 45 GLU D N 1
ATOM 4694 C CA . GLU D 1 45 ? -47.452 37.177 11.916 1.00 27.92 45 GLU D CA 1
ATOM 4695 C C . GLU D 1 45 ? -46.454 38.255 12.374 1.00 26.33 45 GLU D C 1
ATOM 4696 O O . GLU D 1 45 ? -46.085 39.109 11.572 1.00 27.49 45 GLU D O 1
ATOM 4702 N N . ALA D 1 46 ? -45.980 38.205 13.623 1.00 24.37 46 ALA D N 1
ATOM 4703 C CA . ALA D 1 46 ? -44.942 39.158 14.166 1.00 23.39 46 ALA D CA 1
ATOM 4704 C C . ALA D 1 46 ? -43.661 39.148 13.348 1.00 22.71 46 ALA D C 1
ATOM 4705 O O . ALA D 1 46 ? -42.930 40.144 13.231 1.00 21.07 46 ALA D O 1
ATOM 4707 N N . THR D 1 47 ? -43.400 37.969 12.803 1.00 23.02 47 THR D N 1
ATOM 4708 C CA . THR D 1 47 ? -42.224 37.650 11.983 1.00 24.83 47 THR D CA 1
ATOM 4709 C C . THR D 1 47 ? -42.121 38.507 10.700 1.00 25.26 47 THR D C 1
ATOM 4710 O O . THR D 1 47 ? -41.016 38.834 10.223 1.00 25.02 47 THR D O 1
ATOM 4714 N N . ALA D 1 48 ? -43.276 38.921 10.175 1.00 25.75 48 ALA D N 1
ATOM 4715 C CA . ALA D 1 48 ? -43.321 39.752 8.987 1.00 26.27 48 ALA D CA 1
ATOM 4716 C C . ALA D 1 48 ? -42.924 41.200 9.235 1.00 27.37 48 ALA D C 1
ATOM 4717 O O . ALA D 1 48 ? -42.614 41.936 8.263 1.00 28.91 48 ALA D O 1
ATOM 4719 N N . TYR D 1 49 ? -42.910 41.622 10.502 1.00 26.93 49 TYR D N 1
ATOM 4720 C CA . TYR D 1 49 ? -42.381 42.934 10.860 1.00 27.53 49 TYR D CA 1
ATOM 4721 C C . TYR D 1 49 ? -40.864 42.846 10.926 1.00 27.11 49 TYR D C 1
ATOM 4722 O O . TYR D 1 49 ? -40.317 42.109 11.715 1.00 26.73 49 TYR D O 1
ATOM 4731 N N . PRO D 1 50 ? -40.159 43.598 10.074 1.00 27.92 50 PRO D N 1
ATOM 4732 C CA . PRO D 1 50 ? -38.699 43.493 10.039 1.00 26.94 50 PRO D CA 1
ATOM 4733 C C . PRO D 1 50 ? -37.939 43.907 11.330 1.00 27.77 50 PRO D C 1
ATOM 4734 O O . PRO D 1 50 ? -36.731 43.545 11.484 1.00 28.36 50 PRO D O 1
ATOM 4738 N N . THR D 1 51 ? -38.587 44.710 12.196 1.00 25.56 51 THR D N 1
ATOM 4739 C CA . THR D 1 51 ? -37.971 45.186 13.418 1.00 22.83 51 THR D CA 1
ATOM 4740 C C . THR D 1 51 ? -38.269 44.262 14.635 1.00 21.40 51 THR D C 1
ATOM 4741 O O . THR D 1 51 ? -37.632 44.415 15.683 1.00 20.81 51 THR D O 1
ATOM 4745 N N . TYR D 1 52 ? -39.197 43.315 14.487 1.00 18.80 52 TYR D N 1
ATOM 4746 C CA . TYR D 1 52 ? -39.438 42.324 15.505 1.00 19.15 52 TYR D CA 1
ATOM 4747 C C . TYR D 1 52 ? -38.177 41.573 15.911 1.00 19.84 52 TYR D C 1
ATOM 4748 O O . TYR D 1 52 ? -37.235 41.444 15.120 1.00 21.50 52 TYR D O 1
ATOM 4757 N N . ARG D 1 53 ? -38.136 41.106 17.159 1.00 20.24 53 ARG D N 1
ATOM 4758 C CA . ARG D 1 53 ? -37.067 40.239 17.661 1.00 19.78 53 ARG D CA 1
ATOM 4759 C C . ARG D 1 53 ? -36.753 39.069 16.687 1.00 19.98 53 ARG D C 1
ATOM 4760 O O . ARG D 1 53 ? -35.599 38.820 16.395 1.00 20.39 53 ARG D O 1
ATOM 4768 N N . TYR D 1 54 ? -37.794 38.382 16.222 1.00 19.44 54 TYR D N 1
ATOM 4769 C CA . TYR D 1 54 ? -37.673 37.288 15.284 1.00 21.46 54 TYR D CA 1
ATOM 4770 C C . TYR D 1 54 ? -38.259 37.677 13.895 1.00 22.33 54 TYR D C 1
ATOM 4771 O O . TYR D 1 54 ? -38.903 36.857 13.201 1.00 21.96 54 TYR D O 1
ATOM 4780 N N . GLY D 1 55 ? -38.015 38.927 13.503 1.00 21.27 55 GLY D N 1
ATOM 4781 C CA . GLY D 1 55 ? -38.507 39.386 12.261 1.00 20.78 55 GLY D CA 1
ATOM 4782 C C . GLY D 1 55 ? -37.600 38.816 11.209 1.00 20.74 55 GLY D C 1
ATOM 4783 O O . GLY D 1 55 ? -36.373 38.739 11.404 1.00 19.98 55 GLY D O 1
ATOM 4784 N N . TYR D 1 56 ? -38.190 38.508 10.064 1.00 21.69 56 TYR D N 1
ATOM 4785 C CA . TYR D 1 56 ? -37.410 37.985 8.931 1.00 23.34 56 TYR D CA 1
ATOM 4786 C C . TYR D 1 56 ? -36.054 38.710 8.792 1.00 23.61 56 TYR D C 1
ATOM 4787 O O . TYR D 1 56 ? -35.027 38.061 8.742 1.00 24.57 56 TYR D O 1
ATOM 4796 N N . GLN D 1 57 ? -36.018 40.035 8.810 1.00 23.99 57 GLN D N 1
ATOM 4797 C CA . GLN D 1 57 ? -34.783 40.775 8.495 1.00 24.67 57 GLN D CA 1
ATOM 4798 C C . GLN D 1 57 ? -33.646 40.653 9.568 1.00 24.41 57 GLN D C 1
ATOM 4799 O O . GLN D 1 57 ? -32.508 41.167 9.390 1.00 23.54 57 GLN D O 1
ATOM 4805 N N . ARG D 1 58 ? -33.949 40.050 10.723 1.00 23.34 58 ARG D N 1
ATOM 4806 C CA . ARG D 1 58 ? -32.915 39.861 11.739 1.00 22.62 58 ARG D CA 1
ATOM 4807 C C . ARG D 1 58 ? -32.341 38.419 11.750 1.00 21.53 58 ARG D C 1
ATOM 4808 O O . ARG D 1 58 ? -31.528 38.092 12.616 1.00 20.92 58 ARG D O 1
ATOM 4816 N N . ILE D 1 59 ? -32.835 37.573 10.823 1.00 19.91 59 ILE D N 1
ATOM 4817 C CA . ILE D 1 59 ? -32.641 36.127 10.817 1.00 19.01 59 ILE D CA 1
ATOM 4818 C C . ILE D 1 59 ? -31.827 35.560 9.628 1.00 19.45 59 ILE D C 1
ATOM 4819 O O . ILE D 1 59 ? -32.018 35.970 8.466 1.00 19.67 59 ILE D O 1
ATOM 4824 N N . LEU D 1 60 ? -30.857 34.688 9.941 1.00 18.48 60 LEU D N 1
ATOM 4825 C CA . LEU D 1 60 ? -30.122 33.935 8.924 1.00 18.34 60 LEU D CA 1
ATOM 4826 C C . LEU D 1 60 ? -30.674 32.551 8.941 1.00 18.52 60 LEU D C 1
ATOM 4827 O O . LEU D 1 60 ? -30.913 32.004 10.003 1.00 18.24 60 LEU D O 1
ATOM 4832 N N . VAL D 1 61 ? -30.938 31.995 7.761 1.00 17.95 61 VAL D N 1
ATOM 4833 C CA . VAL D 1 61 ? -31.529 30.683 7.695 1.00 17.99 61 VAL D CA 1
ATOM 4834 C C . VAL D 1 61 ? -30.491 29.671 7.164 1.00 18.32 61 VAL D C 1
ATOM 4835 O O . VAL D 1 61 ? -29.757 29.981 6.237 1.00 17.33 61 VAL D O 1
ATOM 4839 N N . TYR D 1 62 ? -30.428 28.487 7.779 1.00 18.88 62 TYR D N 1
ATOM 4840 C CA . TYR D 1 62 ? -29.650 27.393 7.258 1.00 19.13 62 TYR D CA 1
ATOM 4841 C C . TYR D 1 62 ? -30.644 26.512 6.512 1.00 20.70 62 TYR D C 1
ATOM 4842 O O . TYR D 1 62 ? -31.516 25.865 7.125 1.00 21.07 62 TYR D O 1
ATOM 4851 N N . GLU D 1 63 ? -30.542 26.465 5.187 1.00 21.47 63 GLU D N 1
ATOM 4852 C CA . GLU D 1 63 ? -31.537 25.686 4.443 1.00 22.99 63 GLU D CA 1
ATOM 4853 C C . GLU D 1 63 ? -31.017 24.258 4.157 1.00 21.91 63 GLU D C 1
ATOM 4854 O O . GLU D 1 63 ? -29.918 24.119 3.714 1.00 21.36 63 GLU D O 1
ATOM 4860 N N . HIS D 1 64 ? -31.851 23.247 4.342 1.00 22.32 64 HIS D N 1
ATOM 4861 C CA . HIS D 1 64 ? -31.519 21.869 4.066 1.00 23.55 64 HIS D CA 1
ATOM 4862 C C . HIS D 1 64 ? -32.784 21.150 3.669 1.00 23.27 64 HIS D C 1
ATOM 4863 O O . HIS D 1 64 ? -33.805 21.271 4.360 1.00 23.24 64 HIS D O 1
ATOM 4870 N N . ALA D 1 65 ? -32.719 20.438 2.532 1.00 22.79 65 ALA D N 1
ATOM 4871 C CA . ALA D 1 65 ? -33.830 19.607 2.035 1.00 23.70 65 ALA D CA 1
ATOM 4872 C C . ALA D 1 65 ? -35.093 20.430 1.821 1.00 24.52 65 ALA D C 1
ATOM 4873 O O . ALA D 1 65 ? -36.176 19.920 2.007 1.00 25.79 65 ALA D O 1
ATOM 4875 N N . GLY D 1 66 ? -34.953 21.693 1.392 1.00 25.00 66 GLY D N 1
ATOM 4876 C CA . GLY D 1 66 ? -36.112 22.536 1.170 1.00 25.87 66 GLY D CA 1
ATOM 4877 C C . GLY D 1 66 ? -36.656 23.208 2.457 1.00 26.87 66 GLY D C 1
ATOM 4878 O O . GLY D 1 66 ? -37.595 23.943 2.410 1.00 25.97 66 GLY D O 1
ATOM 4879 N N . GLU D 1 67 ? -36.031 22.965 3.602 1.00 28.64 67 GLU D N 1
ATOM 4880 C CA . GLU D 1 67 ? -36.591 23.304 4.927 1.00 29.63 67 GLU D CA 1
ATOM 4881 C C . GLU D 1 67 ? -35.723 24.337 5.530 1.00 27.25 67 GLU D C 1
ATOM 4882 O O . GLU D 1 67 ? -34.551 24.376 5.217 1.00 27.77 67 GLU D O 1
ATOM 4888 N N . VAL D 1 68 ? -36.283 25.151 6.418 1.00 25.59 68 VAL D N 1
ATOM 4889 C CA . VAL D 1 68 ? -35.532 26.014 7.352 1.00 22.88 68 VAL D CA 1
ATOM 4890 C C . VAL D 1 68 ? -34.981 25.060 8.447 1.00 23.39 68 VAL D C 1
ATOM 4891 O O . VAL D 1 68 ? -35.739 24.597 9.322 1.00 23.43 68 VAL D O 1
ATOM 4895 N N . ALA D 1 69 ? -33.690 24.730 8.392 1.00 23.36 69 ALA D N 1
ATOM 4896 C CA . ALA D 1 69 ? -33.143 23.632 9.233 1.00 22.31 69 ALA D CA 1
ATOM 4897 C C . ALA D 1 69 ? -32.606 24.212 10.550 1.00 21.93 69 ALA D C 1
ATOM 4898 O O . ALA D 1 69 ? -32.568 23.534 11.610 1.00 23.11 69 ALA D O 1
ATOM 4900 N N . GLY D 1 70 ? -32.241 25.485 10.506 1.00 20.65 70 GLY D N 1
ATOM 4901 C CA . GLY D 1 70 ? -31.847 26.222 11.682 1.00 19.62 70 GLY D CA 1
ATOM 4902 C C . GLY D 1 70 ? -31.935 27.716 11.375 1.00 20.03 70 GLY D C 1
ATOM 4903 O O . GLY D 1 70 ? -31.949 28.119 10.203 1.00 18.82 70 GLY D O 1
ATOM 4904 N N . ILE D 1 71 ? -31.936 28.549 12.432 1.00 19.78 71 ILE D N 1
ATOM 4905 C CA . ILE D 1 71 ? -31.848 30.020 12.304 1.00 18.42 71 ILE D CA 1
ATOM 4906 C C . ILE D 1 71 ? -30.841 30.617 13.306 1.00 19.65 71 ILE D C 1
ATOM 4907 O O . ILE D 1 71 ? -30.636 30.083 14.382 1.00 19.80 71 ILE D O 1
ATOM 4912 N N . ALA D 1 72 ? -30.232 31.737 12.950 1.00 20.15 72 ALA D N 1
ATOM 4913 C CA . ALA D 1 72 ? -29.428 32.502 13.844 1.00 20.94 72 ALA D CA 1
ATOM 4914 C C . ALA D 1 72 ? -30.109 33.920 13.882 1.00 22.59 72 ALA D C 1
ATOM 4915 O O . ALA D 1 72 ? -30.173 34.621 12.845 1.00 24.90 72 ALA D O 1
ATOM 4917 N N . VAL D 1 73 ? -30.583 34.324 15.059 1.00 21.37 73 VAL D N 1
ATOM 4918 C CA . VAL D 1 73 ? -31.298 35.576 15.262 1.00 21.12 73 VAL D CA 1
ATOM 4919 C C . VAL D 1 73 ? -30.483 36.556 16.083 1.00 20.58 73 VAL D C 1
ATOM 4920 O O . VAL D 1 73 ? -29.879 36.182 17.073 1.00 19.81 73 VAL D O 1
ATOM 4924 N N . GLY D 1 74 ? -30.492 37.819 15.695 1.00 20.44 74 GLY D N 1
ATOM 4925 C CA . GLY D 1 74 ? -29.684 38.812 16.416 1.00 20.54 74 GLY D CA 1
ATOM 4926 C C . GLY D 1 74 ? -29.985 40.227 15.953 1.00 21.23 74 GLY D C 1
ATOM 4927 O O . GLY D 1 74 ? -30.821 40.429 15.036 1.00 20.05 74 GLY D O 1
ATOM 4928 N N . TYR D 1 75 ? -29.305 41.195 16.595 1.00 20.90 75 TYR D N 1
ATOM 4929 C CA . TYR D 1 75 ? -29.600 42.606 16.427 1.00 20.28 75 TYR D CA 1
ATOM 4930 C C . TYR D 1 75 ? -28.575 43.476 17.115 1.00 19.76 75 TYR D C 1
ATOM 4931 O O . TYR D 1 75 ? -28.012 43.079 18.135 1.00 17.91 75 TYR D O 1
ATOM 4940 N N . PRO D 1 76 ? -28.359 44.706 16.572 1.00 20.18 76 PRO D N 1
ATOM 4941 C CA . PRO D 1 76 ? -27.523 45.748 17.250 1.00 20.37 76 PRO D CA 1
ATOM 4942 C C . PRO D 1 76 ? -28.112 46.025 18.639 1.00 20.64 76 PRO D C 1
ATOM 4943 O O . PRO D 1 76 ? -29.363 46.159 18.793 1.00 20.22 76 PRO D O 1
ATOM 4947 N N . ALA D 1 77 ? -27.254 46.052 19.656 1.00 21.11 77 ALA D N 1
ATOM 4948 C CA . ALA D 1 77 ? -27.736 46.106 21.030 1.00 22.19 77 ALA D CA 1
ATOM 4949 C C . ALA D 1 77 ? -28.659 47.341 21.319 1.00 22.82 77 ALA D C 1
ATOM 4950 O O . ALA D 1 77 ? -29.525 47.285 22.209 1.00 23.23 77 ALA D O 1
ATOM 4952 N N . GLU D 1 78 ? -28.508 48.437 20.554 1.00 23.81 78 GLU D N 1
ATOM 4953 C CA . GLU D 1 78 ? -29.371 49.656 20.714 1.00 24.04 78 GLU D CA 1
ATOM 4954 C C . GLU D 1 78 ? -30.827 49.429 20.360 1.00 24.61 78 GLU D C 1
ATOM 4955 O O . GLU D 1 78 ? -31.686 50.217 20.775 1.00 24.75 78 GLU D O 1
ATOM 4961 N N . ASP D 1 79 ? -31.102 48.331 19.645 1.00 24.74 79 ASP D N 1
ATOM 4962 C CA . ASP D 1 79 ? -32.437 47.908 19.219 1.00 25.20 79 ASP D CA 1
ATOM 4963 C C . ASP D 1 79 ? -33.276 47.175 20.304 1.00 26.24 79 ASP D C 1
ATOM 4964 O O . ASP D 1 79 ? -34.453 46.895 20.106 1.00 25.50 79 ASP D O 1
ATOM 4969 N N . GLU D 1 80 ? -32.660 46.828 21.427 1.00 28.10 80 GLU D N 1
ATOM 4970 C CA . GLU D 1 80 ? -33.272 46.038 22.501 1.00 31.19 80 GLU D CA 1
ATOM 4971 C C . GLU D 1 80 ? -34.647 46.551 22.955 1.00 30.29 80 GLU D C 1
ATOM 4972 O O . GLU D 1 80 ? -35.576 45.742 23.242 1.00 30.85 80 GLU D O 1
ATOM 4978 N N . LYS D 1 81 ? -34.825 47.882 23.013 1.00 29.71 81 LYS D N 1
ATOM 4979 C CA . LYS D 1 81 ? -36.117 48.456 23.513 1.00 29.33 81 LYS D CA 1
ATOM 4980 C C . LYS D 1 81 ? -37.291 48.451 22.529 1.00 27.84 81 LYS D C 1
ATOM 4981 O O . LYS D 1 81 ? -38.399 48.713 22.941 1.00 27.31 81 LYS D O 1
ATOM 4987 N N . ILE D 1 82 ? -37.056 48.166 21.242 1.00 26.81 82 ILE D N 1
ATOM 4988 C CA . ILE D 1 82 ? -38.129 48.116 20.264 1.00 25.84 82 ILE D CA 1
ATOM 4989 C C . ILE D 1 82 ? -38.489 46.751 19.674 1.00 24.64 82 ILE D C 1
ATOM 4990 O O . ILE D 1 82 ? -39.443 46.682 18.878 1.00 23.81 82 ILE D O 1
ATOM 4995 N N . ILE D 1 83 ? -37.741 45.699 20.020 1.00 23.36 83 ILE D N 1
ATOM 4996 C CA . ILE D 1 83 ? -37.862 44.370 19.331 1.00 22.22 83 ILE D CA 1
ATOM 4997 C C . ILE D 1 83 ? -39.139 43.633 19.659 1.00 23.62 83 ILE D C 1
ATOM 4998 O O . ILE D 1 83 ? -39.648 42.825 18.836 1.00 22.94 83 ILE D O 1
ATOM 5003 N N . ASP D 1 84 ? -39.723 43.937 20.817 1.00 24.52 84 ASP D N 1
ATOM 5004 C CA . ASP D 1 84 ? -40.950 43.232 21.193 1.00 27.46 84 ASP D CA 1
ATOM 5005 C C . ASP D 1 84 ? -42.277 43.875 20.805 1.00 28.78 84 ASP D C 1
ATOM 5006 O O . ASP D 1 84 ? -43.325 43.222 20.863 1.00 29.46 84 ASP D O 1
ATOM 5011 N N . GLU D 1 85 ? -42.214 45.136 20.381 1.00 29.90 85 GLU D N 1
ATOM 5012 C CA . GLU D 1 85 ? -43.398 45.888 20.010 1.00 30.92 85 GLU D CA 1
ATOM 5013 C C . GLU D 1 85 ? -44.224 45.273 18.900 1.00 28.85 85 GLU D C 1
ATOM 5014 O O . GLU D 1 85 ? -45.451 45.257 19.020 1.00 29.46 85 GLU D O 1
ATOM 5020 N N . PRO D 1 86 ? -43.582 44.752 17.815 1.00 26.59 86 PRO D N 1
ATOM 5021 C CA . PRO D 1 86 ? -44.454 44.070 16.811 1.00 24.44 86 PRO D CA 1
ATOM 5022 C C . PRO D 1 86 ? -45.282 42.903 17.402 1.00 24.56 86 PRO D C 1
ATOM 5023 O O . PRO D 1 86 ? -46.394 42.685 17.007 1.00 24.25 86 PRO D O 1
ATOM 5027 N N . LEU D 1 87 ? -44.782 42.175 18.392 1.00 25.06 87 LEU D N 1
ATOM 5028 C CA . LEU D 1 87 ? -45.622 41.158 18.960 1.00 25.45 87 LEU D CA 1
ATOM 5029 C C . LEU D 1 87 ? -46.844 41.810 19.656 1.00 27.13 87 LEU D C 1
ATOM 5030 O O . LEU D 1 87 ? -47.976 41.279 19.575 1.00 26.22 87 LEU D O 1
ATOM 5035 N N . ARG D 1 88 ? -46.632 42.955 20.309 1.00 28.06 88 ARG D N 1
ATOM 5036 C CA . ARG D 1 88 ? -47.760 43.661 20.960 1.00 30.02 88 ARG D CA 1
ATOM 5037 C C . ARG D 1 88 ? -48.831 44.159 19.969 1.00 33.07 88 ARG D C 1
ATOM 5038 O O . ARG D 1 88 ? -50.011 44.023 20.258 1.00 32.93 88 ARG D O 1
ATOM 5046 N N . GLU D 1 89 ? -48.415 44.696 18.811 1.00 37.09 89 GLU D N 1
ATOM 5047 C CA . GLU D 1 89 ? -49.313 45.016 17.696 1.00 42.62 89 GLU D CA 1
ATOM 5048 C C . GLU D 1 89 ? -50.154 43.825 17.275 1.00 42.14 89 GLU D C 1
ATOM 5049 O O . GLU D 1 89 ? -51.364 43.944 17.292 1.00 44.41 89 GLU D O 1
ATOM 5055 N N . VAL D 1 90 ? -49.547 42.706 16.868 1.00 41.35 90 VAL D N 1
ATOM 5056 C CA . VAL D 1 90 ? -50.266 41.401 16.660 1.00 40.40 90 VAL D CA 1
ATOM 5057 C C . VAL D 1 90 ? -50.829 41.124 18.036 1.00 42.30 90 VAL D C 1
ATOM 5058 O O . VAL D 1 90 ? -50.216 41.544 18.978 1.00 44.72 90 VAL D O 1
ATOM 5062 N N . PHE D 1 91 ? -51.907 40.431 18.277 1.00 43.23 91 PHE D N 1
ATOM 5063 C CA . PHE D 1 91 ? -52.341 40.363 19.748 1.00 45.59 91 PHE D CA 1
ATOM 5064 C C . PHE D 1 91 ? -53.382 41.426 19.929 1.00 46.75 91 PHE D C 1
ATOM 5065 O O . PHE D 1 91 ? -54.532 41.119 20.154 1.00 47.51 91 PHE D O 1
ATOM 5073 N N . LYS D 1 92 ? -52.942 42.677 19.843 1.00 48.32 92 LYS D N 1
ATOM 5074 C CA . LYS D 1 92 ? -53.836 43.800 19.740 1.00 52.02 92 LYS D CA 1
ATOM 5075 C C . LYS D 1 92 ? -54.761 43.489 18.573 1.00 49.12 92 LYS D C 1
ATOM 5076 O O . LYS D 1 92 ? -55.942 43.253 18.801 1.00 49.36 92 LYS D O 1
ATOM 5082 N N . LYS D 1 93 ? -54.223 43.459 17.350 1.00 47.36 93 LYS D N 1
ATOM 5083 C CA . LYS D 1 93 ? -54.977 43.009 16.193 1.00 46.30 93 LYS D CA 1
ATOM 5084 C C . LYS D 1 93 ? -55.868 41.772 16.464 1.00 45.49 93 LYS D C 1
ATOM 5085 O O . LYS D 1 93 ? -56.900 41.630 15.847 1.00 46.21 93 LYS D O 1
ATOM 5091 N N . HIS D 1 94 ? -55.495 40.875 17.372 1.00 44.58 94 HIS D N 1
ATOM 5092 C CA . HIS D 1 94 ? -56.273 39.647 17.585 1.00 44.02 94 HIS D CA 1
ATOM 5093 C C . HIS D 1 94 ? -57.140 39.726 18.842 1.00 45.02 94 HIS D C 1
ATOM 5094 O O . HIS D 1 94 ? -57.700 38.720 19.313 1.00 43.79 94 HIS D O 1
ATOM 5101 N N . GLY D 1 95 ? -57.259 40.949 19.378 1.00 47.34 95 GLY D N 1
ATOM 5102 C CA . GLY D 1 95 ? -57.980 41.200 20.626 1.00 51.04 95 GLY D CA 1
ATOM 5103 C C . GLY D 1 95 ? -57.387 40.589 21.885 1.00 54.59 95 GLY D C 1
ATOM 5104 O O . GLY D 1 95 ? -58.123 40.325 22.836 1.00 53.97 95 GLY D O 1
ATOM 5105 N N . LEU D 1 96 ? -56.077 40.336 21.906 1.00 59.05 96 LEU D N 1
ATOM 5106 C CA . LEU D 1 96 ? -55.421 39.814 23.123 1.00 64.77 96 LEU D CA 1
ATOM 5107 C C . LEU D 1 96 ? -55.062 40.955 24.105 1.00 68.19 96 LEU D C 1
ATOM 5108 O O . LEU D 1 96 ? -55.698 41.999 24.061 1.00 69.63 96 LEU D O 1
ATOM 5113 N N . ALA D 1 97 ? -54.080 40.795 24.996 1.00 71.64 97 ALA D N 1
ATOM 5114 C CA . ALA D 1 97 ? -53.805 41.909 25.931 1.00 73.97 97 ALA D CA 1
ATOM 5115 C C . ALA D 1 97 ? -53.120 43.187 25.367 1.00 74.43 97 ALA D C 1
ATOM 5116 O O . ALA D 1 97 ? -53.620 44.291 25.630 1.00 75.92 97 ALA D O 1
ATOM 5118 N N . GLU D 1 98 ? -52.035 43.067 24.596 1.00 72.64 98 GLU D N 1
ATOM 5119 C CA . GLU D 1 98 ? -51.177 44.241 24.219 1.00 70.94 98 GLU D CA 1
ATOM 5120 C C . GLU D 1 98 ? -50.124 44.556 25.292 1.00 66.61 98 GLU D C 1
ATOM 5121 O O . GLU D 1 98 ? -48.944 44.677 24.977 1.00 65.86 98 GLU D O 1
ATOM 5127 N N . ASP D 1 99 ? -50.565 44.717 26.545 1.00 61.73 99 ASP D N 1
ATOM 5128 C CA . ASP D 1 99 ? -49.671 44.969 27.674 1.00 57.42 99 ASP D CA 1
ATOM 5129 C C . ASP D 1 99 ? -49.423 43.687 28.541 1.00 54.35 99 ASP D C 1
ATOM 5130 O O . ASP D 1 99 ? -49.461 43.697 29.766 1.00 53.41 99 ASP D O 1
ATOM 5135 N N . VAL D 1 100 ? -49.202 42.577 27.835 1.00 51.61 100 VAL D N 1
ATOM 5136 C CA . VAL D 1 100 ? -48.593 41.347 28.351 1.00 49.52 100 VAL D CA 1
ATOM 5137 C C . VAL D 1 100 ? -47.163 41.557 28.875 1.00 47.75 100 VAL D C 1
ATOM 5138 O O . VAL D 1 100 ? -46.397 42.300 28.282 1.00 47.28 100 VAL D O 1
ATOM 5142 N N . ARG D 1 101 ? -46.803 40.910 29.975 1.00 46.58 101 ARG D N 1
ATOM 5143 C CA . ARG D 1 101 ? -45.440 41.020 30.519 1.00 46.41 101 ARG D CA 1
ATOM 5144 C C . ARG D 1 101 ? -44.504 40.186 29.648 1.00 45.03 101 ARG D C 1
ATOM 5145 O O . ARG D 1 101 ? -44.766 39.019 29.439 1.00 45.65 101 ARG D O 1
ATOM 5153 N N . LEU D 1 102 ? -43.472 40.781 29.064 1.00 43.18 102 LEU D N 1
ATOM 5154 C CA . LEU D 1 102 ? -42.620 40.048 28.136 1.00 42.72 102 LEU D CA 1
ATOM 5155 C C . LEU D 1 102 ? -41.277 40.185 28.767 1.00 44.96 102 LEU D C 1
ATOM 5156 O O . LEU D 1 102 ? -41.158 40.891 29.771 1.00 45.92 102 LEU D O 1
ATOM 5161 N N . PHE D 1 103 ? -40.272 39.514 28.212 1.00 47.87 103 PHE D N 1
ATOM 5162 C CA . PHE D 1 103 ? -38.950 39.387 28.853 1.00 51.15 103 PHE D CA 1
ATOM 5163 C C . PHE D 1 103 ? -38.249 40.740 28.846 1.00 50.67 103 PHE D C 1
ATOM 5164 O O . PHE D 1 103 ? -38.264 41.401 27.832 1.00 50.84 103 PHE D O 1
ATOM 5172 N N . ILE D 1 104 ? -37.689 41.188 29.969 1.00 50.57 104 ILE D N 1
ATOM 5173 C CA . ILE D 1 104 ? -36.987 42.486 29.938 1.00 50.62 104 ILE D CA 1
ATOM 5174 C C . ILE D 1 104 ? -35.656 42.560 30.703 1.00 50.66 104 ILE D C 1
ATOM 5175 O O . ILE D 1 104 ? -35.152 43.644 30.983 1.00 49.50 104 ILE D O 1
ATOM 5180 N N . GLU D 1 105 ? -35.077 41.415 31.020 1.00 51.47 105 GLU D N 1
ATOM 5181 C CA . GLU D 1 105 ? -33.727 41.411 31.564 1.00 52.62 105 GLU D CA 1
ATOM 5182 C C . GLU D 1 105 ? -32.642 41.862 30.575 1.00 52.59 105 GLU D C 1
ATOM 5183 O O . GLU D 1 105 ? -32.740 41.660 29.358 1.00 51.18 105 GLU D O 1
ATOM 5189 N N . GLU D 1 106 ? -31.621 42.504 31.139 1.00 53.94 106 GLU D N 1
ATOM 5190 C CA . GLU D 1 106 ? -30.475 43.071 30.396 1.00 54.39 106 GLU D CA 1
ATOM 5191 C C . GLU D 1 106 ? -29.554 41.952 29.937 1.00 52.25 106 GLU D C 1
ATOM 5192 O O . GLU D 1 106 ? -29.091 41.203 30.776 1.00 53.53 106 GLU D O 1
ATOM 5194 N N . GLU D 1 107 ? -29.316 41.799 28.634 1.00 48.31 107 GLU D N 1
ATOM 5195 C CA . GLU D 1 107 ? -28.431 40.696 28.184 1.00 43.92 107 GLU D CA 1
ATOM 5196 C C . GLU D 1 107 ? -27.263 41.074 27.257 1.00 39.29 107 GLU D C 1
ATOM 5197 O O . GLU D 1 107 ? -26.485 40.236 26.858 1.00 37.63 107 GLU D O 1
ATOM 5203 N N . THR D 1 108 ? -27.085 42.369 27.083 1.00 35.43 108 THR D N 1
ATOM 5204 C CA . THR D 1 108 ? -26.372 42.987 25.975 1.00 32.28 108 THR D CA 1
ATOM 5205 C C . THR D 1 108 ? -25.344 44.016 26.494 1.00 31.14 108 THR D C 1
ATOM 5206 O O . THR D 1 108 ? -25.474 44.503 27.596 1.00 30.05 108 THR D O 1
ATOM 5210 N N . LEU D 1 109 ? -24.303 44.286 25.715 1.00 30.76 109 LEU D N 1
ATOM 5211 C CA . LEU D 1 109 ? -23.337 45.355 25.974 1.00 30.95 109 LEU D CA 1
ATOM 5212 C C . LEU D 1 109 ? -23.448 46.347 24.816 1.00 31.08 109 LEU D C 1
ATOM 5213 O O . LEU D 1 109 ? -23.830 45.942 23.724 1.00 30.33 109 LEU D O 1
ATOM 5218 N N . PRO D 1 110 ? -23.216 47.661 25.067 1.00 32.09 110 PRO D N 1
ATOM 5219 C CA . PRO D 1 110 ? -23.589 48.682 24.042 1.00 32.91 110 PRO D CA 1
ATOM 5220 C C . PRO D 1 110 ? -22.915 48.603 22.653 1.00 33.49 110 PRO D C 1
ATOM 5221 O O . PRO D 1 110 ? -23.515 48.989 21.662 1.00 33.01 110 PRO D O 1
ATOM 5225 N N . ASN D 1 111 ? -21.693 48.081 22.595 1.00 34.00 111 ASN D N 1
ATOM 5226 C CA . ASN D 1 111 ? -20.881 48.091 21.398 1.00 34.21 111 ASN D CA 1
ATOM 5227 C C . ASN D 1 111 ? -21.072 46.875 20.449 1.00 33.59 111 ASN D C 1
ATOM 5228 O O . ASN D 1 111 ? -20.320 46.706 19.456 1.00 34.88 111 ASN D O 1
ATOM 5233 N N . GLU D 1 112 ? -22.059 46.035 20.716 1.00 30.25 112 GLU D N 1
ATOM 5234 C CA . GLU D 1 112 ? -22.090 44.784 19.995 1.00 27.61 112 GLU D CA 1
ATOM 5235 C C . GLU D 1 112 ? -23.323 44.602 19.081 1.00 26.18 112 GLU D C 1
ATOM 5236 O O . GLU D 1 112 ? -24.379 45.178 19.300 1.00 26.14 112 GLU D O 1
ATOM 5242 N N . TRP D 1 113 ? -23.168 43.795 18.050 1.00 24.36 113 TRP D N 1
ATOM 5243 C CA . TRP D 1 113 ? -24.314 43.136 17.448 1.00 22.89 113 TRP D CA 1
ATOM 5244 C C . TRP D 1 113 ? -24.515 41.919 18.342 1.00 21.89 113 TRP D C 1
ATOM 5245 O O . TRP D 1 113 ? -23.555 41.150 18.537 1.00 22.04 113 TRP D O 1
ATOM 5256 N N . TYR D 1 114 ? -25.713 41.773 18.920 1.00 19.87 114 TYR D N 1
ATOM 5257 C CA . TYR D 1 114 ? -25.986 40.712 19.866 1.00 18.95 114 TYR D CA 1
ATOM 5258 C C . TYR D 1 114 ? -26.696 39.523 19.269 1.00 19.49 114 TYR D C 1
ATOM 5259 O O . TYR D 1 114 ? -27.745 39.675 18.649 1.00 17.72 114 TYR D O 1
ATOM 5268 N N . LEU D 1 115 ? -26.108 38.330 19.488 1.00 21.02 115 LEU D N 1
ATOM 5269 C CA . LEU D 1 115 ? -26.709 37.039 19.129 1.00 21.31 115 LEU D CA 1
ATOM 5270 C C . LEU D 1 115 ? -27.753 36.583 20.148 1.00 22.50 115 LEU D C 1
ATOM 5271 O O . LEU D 1 115 ? -27.430 36.071 21.262 1.00 23.27 115 LEU D O 1
ATOM 5276 N N . ASP D 1 116 ? -29.002 36.745 19.767 1.00 22.55 116 ASP D N 1
ATOM 5277 C CA . ASP D 1 116 ? -30.111 36.390 20.602 1.00 24.10 116 ASP D CA 1
ATOM 5278 C C . ASP D 1 116 ? -30.242 34.822 20.759 1.00 25.88 116 ASP D C 1
ATOM 5279 O O . ASP D 1 116 ? -30.415 34.293 21.882 1.00 25.67 116 ASP D O 1
ATOM 5284 N N . THR D 1 117 ? -30.226 34.099 19.630 1.00 26.16 117 THR D N 1
ATOM 5285 C CA . THR D 1 117 ? -30.362 32.677 19.638 1.00 26.90 117 THR D CA 1
ATOM 5286 C C . THR D 1 117 ? -29.904 32.005 18.354 1.00 25.67 117 THR D C 1
ATOM 5287 O O . THR D 1 117 ? -30.079 32.530 17.246 1.00 25.11 117 THR D O 1
ATOM 5291 N N . ILE D 1 118 ? -29.304 30.834 18.495 1.00 24.24 118 ILE D N 1
ATOM 5292 C CA . ILE D 1 118 ? -29.162 29.927 17.338 1.00 23.68 118 ILE D CA 1
ATOM 5293 C C . ILE D 1 118 ? -30.013 28.698 17.595 1.00 24.99 118 ILE D C 1
ATOM 5294 O O . ILE D 1 118 ? -29.735 27.972 18.532 1.00 27.10 118 ILE D O 1
ATOM 5299 N N . SER D 1 119 ? -31.047 28.457 16.817 1.00 24.95 119 SER D N 1
ATOM 5300 C CA . SER D 1 119 ? -31.877 27.286 17.041 1.00 26.22 119 SER D CA 1
ATOM 5301 C C . SER D 1 119 ? -31.860 26.374 15.830 1.00 25.89 119 SER D C 1
ATOM 5302 O O . SER D 1 119 ? -31.969 26.840 14.704 1.00 25.60 119 SER D O 1
ATOM 5305 N N . VAL D 1 120 ? -31.724 25.069 16.086 1.00 25.30 120 VAL D N 1
ATOM 5306 C CA . VAL D 1 120 ? -31.607 24.080 15.045 1.00 23.77 120 VAL D CA 1
ATOM 5307 C C . VAL D 1 120 ? -32.826 23.244 15.139 1.00 25.11 120 VAL D C 1
ATOM 5308 O O . VAL D 1 120 ? -33.197 22.859 16.215 1.00 25.71 120 VAL D O 1
ATOM 5312 N N . ASP D 1 121 ? -33.475 22.972 14.022 1.00 27.44 121 ASP D N 1
ATOM 5313 C CA . ASP D 1 121 ? -34.589 22.042 14.016 1.00 30.97 121 ASP D CA 1
ATOM 5314 C C . ASP D 1 121 ? -34.135 20.662 14.513 1.00 33.50 121 ASP D C 1
ATOM 5315 O O . ASP D 1 121 ? -33.022 20.215 14.225 1.00 34.10 121 ASP D O 1
ATOM 5320 N N . GLU D 1 122 ? -35.001 19.986 15.242 1.00 37.27 122 GLU D N 1
ATOM 5321 C CA . GLU D 1 122 ? -34.715 18.654 15.833 1.00 40.00 122 GLU D CA 1
ATOM 5322 C C . GLU D 1 122 ? -34.495 17.524 14.825 1.00 37.01 122 GLU D C 1
ATOM 5323 O O . GLU D 1 122 ? -33.832 16.547 15.141 1.00 37.10 122 GLU D O 1
ATOM 5329 N N . ARG D 1 123 ? -35.077 17.636 13.633 1.00 33.43 123 ARG D N 1
ATOM 5330 C CA . ARG D 1 123 ? -34.785 16.686 12.558 1.00 29.26 123 ARG D CA 1
ATOM 5331 C C . ARG D 1 123 ? -33.388 16.922 11.898 1.00 27.73 123 ARG D C 1
ATOM 5332 O O . ARG D 1 123 ? -33.043 16.209 10.970 1.00 28.04 123 ARG D O 1
ATOM 5340 N N . PHE D 1 124 ? -32.607 17.921 12.337 1.00 24.36 124 PHE D N 1
ATOM 5341 C CA . PHE D 1 124 ? -31.375 18.332 11.599 1.00 23.28 124 PHE D CA 1
ATOM 5342 C C . PHE D 1 124 ? -30.216 18.583 12.533 1.00 20.36 124 PHE D C 1
ATOM 5343 O O . PHE D 1 124 ? -29.334 19.369 12.244 1.00 19.65 124 PHE D O 1
ATOM 5351 N N . ARG D 1 125 ? -30.254 17.942 13.691 1.00 19.89 125 ARG D N 1
ATOM 5352 C CA . ARG D 1 125 ? -29.152 17.983 14.666 1.00 20.76 125 ARG D CA 1
ATOM 5353 C C . ARG D 1 125 ? -28.016 17.112 14.179 1.00 20.61 125 ARG D C 1
ATOM 5354 O O . ARG D 1 125 ? -28.258 16.188 13.402 1.00 20.68 125 ARG D O 1
ATOM 5362 N N . GLY D 1 126 ? -26.799 17.349 14.658 1.00 19.67 126 GLY D N 1
ATOM 5363 C CA . GLY D 1 126 ? -25.681 16.510 14.262 1.00 19.33 126 GLY D CA 1
ATOM 5364 C C . GLY D 1 126 ? -25.108 16.753 12.871 1.00 19.48 126 GLY D C 1
ATOM 5365 O O . GLY D 1 126 ? -24.304 15.923 12.363 1.00 20.26 126 GLY D O 1
ATOM 5366 N N . MET D 1 127 ? -25.508 17.870 12.245 1.00 18.39 127 MET D N 1
ATOM 5367 C CA . MET D 1 127 ? -25.059 18.247 10.901 1.00 16.97 127 MET D CA 1
ATOM 5368 C C . MET D 1 127 ? -24.112 19.488 10.985 1.00 17.08 127 MET D C 1
ATOM 5369 O O . MET D 1 127 ? -23.625 19.991 9.968 1.00 17.64 127 MET D O 1
ATOM 5374 N N . GLY D 1 128 ? -23.824 19.989 12.191 1.00 16.77 128 GLY D N 1
ATOM 5375 C CA . GLY D 1 128 ? -22.910 21.152 12.265 1.00 17.30 128 GLY D CA 1
ATOM 5376 C C . GLY D 1 128 ? -23.564 22.499 11.916 1.00 17.56 128 GLY D C 1
ATOM 5377 O O . GLY D 1 128 ? -22.868 23.495 11.756 1.00 18.61 128 GLY D O 1
ATOM 5378 N N . ILE D 1 129 ? -24.891 22.534 11.846 1.00 17.65 129 ILE D N 1
ATOM 5379 C CA . ILE D 1 129 ? -25.644 23.722 11.501 1.00 18.19 129 ILE D CA 1
ATOM 5380 C C . ILE D 1 129 ? -25.360 24.890 12.437 1.00 19.75 129 ILE D C 1
ATOM 5381 O O . ILE D 1 129 ? -24.978 25.970 11.970 1.00 20.67 129 ILE D O 1
ATOM 5386 N N . GLY D 1 130 ? -25.454 24.665 13.752 1.00 20.70 130 GLY D N 1
ATOM 5387 C CA . GLY D 1 130 ? -25.255 25.718 14.758 1.00 20.41 130 GLY D CA 1
ATOM 5388 C C . GLY D 1 130 ? -23.916 26.392 14.549 1.00 21.21 130 GLY D C 1
ATOM 5389 O O . GLY D 1 130 ? -23.814 27.595 14.520 1.00 21.79 130 GLY D O 1
ATOM 5390 N N . SER D 1 131 ? -22.875 25.618 14.336 1.00 20.66 131 SER D N 1
ATOM 5391 C CA . SER D 1 131 ? -21.582 26.218 14.152 1.00 21.53 131 SER D CA 1
ATOM 5392 C C . SER D 1 131 ? -21.346 26.941 12.771 1.00 22.28 131 SER D C 1
ATOM 5393 O O . SER D 1 131 ? -20.592 27.935 12.699 1.00 23.50 131 SER D O 1
ATOM 5396 N N . LYS D 1 132 ? -21.966 26.448 11.695 1.00 21.59 132 LYS D N 1
ATOM 5397 C CA . LYS D 1 132 ? -21.898 27.096 10.420 1.00 21.90 132 LYS D CA 1
ATOM 5398 C C . LYS D 1 132 ? -22.641 28.425 10.471 1.00 21.12 132 LYS D C 1
ATOM 5399 O O . LYS D 1 132 ? -22.150 29.380 9.951 1.00 19.49 132 LYS D O 1
ATOM 5405 N N . LEU D 1 133 ? -23.812 28.448 11.109 1.00 21.93 133 LEU D N 1
ATOM 5406 C CA . LEU D 1 133 ? -24.585 29.692 11.315 1.00 22.65 133 LEU D CA 1
ATOM 5407 C C . LEU D 1 133 ? -23.766 30.712 12.073 1.00 23.99 133 LEU D C 1
ATOM 5408 O O . LEU D 1 133 ? -23.728 31.901 11.719 1.00 24.63 133 LEU D O 1
ATOM 5413 N N . LEU D 1 134 ? -23.050 30.236 13.060 1.00 24.33 134 LEU D N 1
ATOM 5414 C CA . LEU D 1 134 ? -22.225 31.144 13.835 1.00 26.57 134 LEU D CA 1
ATOM 5415 C C . LEU D 1 134 ? -21.068 31.784 13.033 1.00 27.31 134 LEU D C 1
ATOM 5416 O O . LEU D 1 134 ? -20.683 32.959 13.283 1.00 27.52 134 LEU D O 1
ATOM 5421 N N . ASP D 1 135 ? -20.521 31.023 12.077 1.00 27.53 135 ASP D N 1
ATOM 5422 C CA . ASP D 1 135 ? -19.446 31.502 11.204 1.00 28.48 135 ASP D CA 1
ATOM 5423 C C . ASP D 1 135 ? -19.942 32.598 10.242 1.00 26.46 135 ASP D C 1
ATOM 5424 O O . ASP D 1 135 ? -19.154 33.410 9.811 1.00 25.58 135 ASP D O 1
ATOM 5429 N N . ALA D 1 136 ? -21.238 32.603 9.912 1.00 24.61 136 ALA D N 1
ATOM 5430 C CA . ALA D 1 136 ? -21.818 33.601 9.010 1.00 24.50 136 ALA D CA 1
ATOM 5431 C C . ALA D 1 136 ? -22.113 34.926 9.739 1.00 25.02 136 ALA D C 1
ATOM 5432 O O . ALA D 1 136 ? -22.364 35.934 9.104 1.00 25.91 136 ALA D O 1
ATOM 5434 N N . LEU D 1 137 ? -22.093 34.928 11.073 1.00 25.51 137 LEU D N 1
ATOM 5435 C CA . LEU D 1 137 ? -22.530 36.099 11.823 1.00 25.12 137 LEU D CA 1
ATOM 5436 C C . LEU D 1 137 ? -21.600 37.278 11.818 1.00 27.40 137 LEU D C 1
ATOM 5437 O O . LEU D 1 137 ? -22.097 38.425 11.795 1.00 27.70 137 LEU D O 1
ATOM 5442 N N . PRO D 1 138 ? -20.270 37.036 11.861 1.00 29.66 138 PRO D N 1
ATOM 5443 C CA . PRO D 1 138 ? -19.345 38.193 11.714 1.00 31.80 138 PRO D CA 1
ATOM 5444 C C . PRO D 1 138 ? -19.569 39.183 10.565 1.00 34.65 138 PRO D C 1
ATOM 5445 O O . PRO D 1 138 ? -19.351 40.358 10.766 1.00 35.14 138 PRO D O 1
ATOM 5449 N N . GLU D 1 139 ? -19.971 38.735 9.380 1.00 38.08 139 GLU D N 1
ATOM 5450 C CA . GLU D 1 139 ? -20.245 39.663 8.278 1.00 41.59 139 GLU D CA 1
ATOM 5451 C C . GLU D 1 139 ? -21.510 40.493 8.565 1.00 39.93 139 GLU D C 1
ATOM 5452 O O . GLU D 1 139 ? -21.583 41.661 8.206 1.00 40.16 139 GLU D O 1
ATOM 5458 N N . VAL D 1 140 ? -22.507 39.862 9.175 1.00 38.28 140 VAL D N 1
ATOM 5459 C CA . VAL D 1 140 ? -23.742 40.531 9.579 1.00 36.50 140 VAL D CA 1
ATOM 5460 C C . VAL D 1 140 ? -23.484 41.629 10.613 1.00 36.99 140 VAL D C 1
ATOM 5461 O O . VAL D 1 140 ? -24.030 42.740 10.471 1.00 36.42 140 VAL D O 1
ATOM 5465 N N . ALA D 1 141 ? -22.661 41.320 11.640 1.00 36.79 141 ALA D N 1
ATOM 5466 C CA . ALA D 1 141 ? -22.319 42.289 12.673 1.00 36.89 141 ALA D CA 1
ATOM 5467 C C . ALA D 1 141 ? -21.536 43.446 12.069 1.00 38.53 141 ALA D C 1
ATOM 5468 O O . ALA D 1 141 ? -21.790 44.615 12.409 1.00 38.14 141 ALA D O 1
ATOM 5470 N N . LYS D 1 142 ? -20.602 43.120 11.168 1.00 39.95 142 LYS D N 1
ATOM 5471 C CA . LYS D 1 142 ? -19.783 44.121 10.507 1.00 41.73 142 LYS D CA 1
ATOM 5472 C C . LYS D 1 142 ? -20.629 45.090 9.686 1.00 39.80 142 LYS D C 1
ATOM 5473 O O . LYS D 1 142 ? -20.419 46.313 9.783 1.00 38.85 142 LYS D O 1
ATOM 5479 N N . ALA D 1 143 ? -21.582 44.528 8.922 1.00 38.03 143 ALA D N 1
ATOM 5480 C CA . ALA D 1 143 ? -22.466 45.282 8.023 1.00 36.92 143 ALA D CA 1
ATOM 5481 C C . ALA D 1 143 ? -23.392 46.208 8.783 1.00 37.85 143 ALA D C 1
ATOM 5482 O O . ALA D 1 143 ? -24.004 47.083 8.195 1.00 38.97 143 ALA D O 1
ATOM 5484 N N . SER D 1 144 ? -23.555 46.001 10.086 1.00 38.51 144 SER D N 1
ATOM 5485 C CA . SER D 1 144 ? -24.472 46.834 10.844 1.00 38.05 144 SER D CA 1
ATOM 5486 C C . SER D 1 144 ? -23.665 47.951 11.505 1.00 38.24 144 SER D C 1
ATOM 5487 O O . SER D 1 144 ? -24.224 48.739 12.238 1.00 38.19 144 SER D O 1
ATOM 5490 N N . GLY D 1 145 ? -22.353 47.986 11.250 1.00 38.63 145 GLY D N 1
ATOM 5491 C CA . GLY D 1 145 ? -21.468 49.001 11.809 1.00 39.73 145 GLY D CA 1
ATOM 5492 C C . GLY D 1 145 ? -21.079 48.803 13.272 1.00 41.44 145 GLY D C 1
ATOM 5493 O O . GLY D 1 145 ? -20.531 49.731 13.903 1.00 41.11 145 GLY D O 1
ATOM 5494 N N . LYS D 1 146 ? -21.334 47.610 13.835 1.00 41.97 146 LYS D N 1
ATOM 5495 C CA . LYS D 1 146 ? -20.963 47.356 15.232 1.00 42.25 146 LYS D CA 1
ATOM 5496 C C . LYS D 1 146 ? -19.531 46.868 15.314 1.00 42.94 146 LYS D C 1
ATOM 5497 O O . LYS D 1 146 ? -19.034 46.213 14.416 1.00 42.52 146 LYS D O 1
ATOM 5503 N N . GLN D 1 147 ? -18.894 47.229 16.426 1.00 44.27 147 GLN D N 1
ATOM 5504 C CA . GLN D 1 147 ? -17.495 46.923 16.742 1.00 44.72 147 GLN D CA 1
ATOM 5505 C C . GLN D 1 147 ? -17.267 45.390 17.043 1.00 42.65 147 GLN D C 1
ATOM 5506 O O . GLN D 1 147 ? -16.221 44.812 16.738 1.00 42.61 147 GLN D O 1
ATOM 5509 N N . ALA D 1 148 ? -18.289 44.759 17.618 1.00 39.06 148 ALA D N 1
ATOM 5510 C CA . ALA D 1 148 ? -18.189 43.446 18.200 1.00 35.77 148 ALA D CA 1
ATOM 5511 C C . ALA D 1 148 ? -19.413 42.620 17.877 1.00 33.14 148 ALA D C 1
ATOM 5512 O O . ALA D 1 148 ? -20.489 43.161 17.600 1.00 32.79 148 ALA D O 1
ATOM 5514 N N . LEU D 1 149 ? -19.213 41.307 17.867 1.00 29.32 149 LEU D N 1
ATOM 5515 C CA . LEU D 1 149 ? -20.281 40.311 17.860 1.00 26.64 149 LEU D CA 1
ATOM 5516 C C . LEU D 1 149 ? -20.331 39.804 19.295 1.00 24.87 149 LEU D C 1
ATOM 5517 O O . LEU D 1 149 ? -19.284 39.349 19.832 1.00 24.76 149 LEU D O 1
ATOM 5522 N N . GLY D 1 150 ? -21.501 39.836 19.937 1.00 21.94 150 GLY D N 1
ATOM 5523 C CA . GLY D 1 150 ? -21.534 39.443 21.330 1.00 19.03 150 GLY D CA 1
ATOM 5524 C C . GLY D 1 150 ? -22.471 38.293 21.590 1.00 18.55 150 GLY D C 1
ATOM 5525 O O . GLY D 1 150 ? -23.386 38.055 20.807 1.00 18.10 150 GLY D O 1
ATOM 5526 N N . LEU D 1 151 ? -22.299 37.599 22.720 1.00 17.49 151 LEU D N 1
ATOM 5527 C CA . LEU D 1 151 ? -23.217 36.526 23.034 1.00 17.32 151 LEU D CA 1
ATOM 5528 C C . LEU D 1 151 ? -23.175 36.184 24.500 1.00 18.54 151 LEU D C 1
ATOM 5529 O O . LEU D 1 151 ? -22.256 36.606 25.252 1.00 19.75 151 LEU D O 1
ATOM 5534 N N . ASN D 1 152 ? -24.149 35.403 24.943 1.00 19.66 152 ASN D N 1
ATOM 5535 C CA . ASN D 1 152 ? -24.133 34.882 26.326 1.00 20.27 152 ASN D CA 1
ATOM 5536 C C . ASN D 1 152 ? -24.127 33.339 26.290 1.00 20.62 152 ASN D C 1
ATOM 5537 O O . ASN D 1 152 ? -25.040 32.765 25.668 1.00 20.02 152 ASN D O 1
ATOM 5542 N N . VAL D 1 153 ? -23.135 32.706 26.947 1.00 20.59 153 VAL D N 1
ATOM 5543 C CA . VAL D 1 153 ? -23.060 31.266 27.090 1.00 21.47 153 VAL D CA 1
ATOM 5544 C C . VAL D 1 153 ? -23.214 30.886 28.566 1.00 22.00 153 VAL D C 1
ATOM 5545 O O . VAL D 1 153 ? -22.445 31.357 29.404 1.00 20.93 153 VAL D O 1
ATOM 5549 N N . ASP D 1 154 ? -24.075 29.935 28.870 1.00 23.71 154 ASP D N 1
ATOM 5550 C CA . ASP D 1 154 ? -24.275 29.510 30.260 1.00 25.93 154 ASP D CA 1
ATOM 5551 C C . ASP D 1 154 ? -22.969 28.981 30.898 1.00 26.84 154 ASP D C 1
ATOM 5552 O O . ASP D 1 154 ? -22.138 28.344 30.202 1.00 27.34 154 ASP D O 1
ATOM 5557 N N . PHE D 1 155 ? -22.763 29.258 32.192 1.00 27.57 155 PHE D N 1
ATOM 5558 C CA . PHE D 1 155 ? -21.655 28.656 32.961 1.00 28.66 155 PHE D CA 1
ATOM 5559 C C . PHE D 1 155 ? -21.640 27.143 32.853 1.00 30.15 155 PHE D C 1
ATOM 5560 O O . PHE D 1 155 ? -20.555 26.530 32.812 1.00 30.96 155 PHE D O 1
ATOM 5568 N N . ASP D 1 156 ? -22.825 26.541 32.806 1.00 30.94 156 ASP D N 1
ATOM 5569 C CA . ASP D 1 156 ? -22.948 25.096 32.728 1.00 32.96 156 ASP D CA 1
ATOM 5570 C C . ASP D 1 156 ? -22.864 24.521 31.285 1.00 31.76 156 ASP D C 1
ATOM 5571 O O . ASP D 1 156 ? -23.173 23.340 31.063 1.00 30.69 156 ASP D O 1
ATOM 5576 N N . ASN D 1 157 ? -22.456 25.363 30.323 1.00 30.00 157 ASN D N 1
ATOM 5577 C CA . ASN D 1 157 ? -22.220 24.928 28.943 1.00 28.50 157 ASN D CA 1
ATOM 5578 C C . ASN D 1 157 ? -20.795 25.182 28.443 1.00 25.92 157 ASN D C 1
ATOM 5579 O O . ASN D 1 157 ? -20.601 25.892 27.476 1.00 24.79 157 ASN D O 1
ATOM 5584 N N . PRO D 1 158 ? -19.793 24.569 29.104 1.00 24.57 158 PRO D N 1
ATOM 5585 C CA . PRO D 1 158 ? -18.370 24.815 28.784 1.00 23.45 158 PRO D CA 1
ATOM 5586 C C . PRO D 1 158 ? -17.961 24.306 27.416 1.00 22.76 158 PRO D C 1
ATOM 5587 O O . PRO D 1 158 ? -16.975 24.772 26.847 1.00 22.15 158 PRO D O 1
ATOM 5591 N N . GLY D 1 159 ? -18.736 23.380 26.866 1.00 22.75 159 GLY D N 1
ATOM 5592 C CA . GLY D 1 159 ? -18.437 22.901 25.523 1.00 23.21 159 GLY D CA 1
ATOM 5593 C C . GLY D 1 159 ? -18.773 23.943 24.493 1.00 23.37 159 GLY D C 1
ATOM 5594 O O . GLY D 1 159 ? -17.996 24.169 23.570 1.00 24.44 159 GLY D O 1
ATOM 5595 N N . ALA D 1 160 ? -19.943 24.568 24.647 1.00 23.09 160 ALA D N 1
ATOM 5596 C CA . ALA D 1 160 ? -20.342 25.705 23.803 1.00 22.90 160 ALA D CA 1
ATOM 5597 C C . ALA D 1 160 ? -19.337 26.851 23.897 1.00 22.89 160 ALA D C 1
ATOM 5598 O O . ALA D 1 160 ? -18.876 27.427 22.875 1.00 23.20 160 ALA D O 1
ATOM 5600 N N . ARG D 1 161 ? -18.921 27.137 25.114 1.00 22.66 161 ARG D N 1
ATOM 5601 C CA . ARG D 1 161 ? -17.930 28.181 25.317 1.00 22.62 161 ARG D CA 1
ATOM 5602 C C . ARG D 1 161 ? -16.564 27.897 24.679 1.00 23.18 161 ARG D C 1
ATOM 5603 O O . ARG D 1 161 ? -15.903 28.800 24.142 1.00 23.93 161 ARG D O 1
ATOM 5611 N N . LYS D 1 162 ? -16.090 26.660 24.768 1.00 23.88 162 LYS D N 1
ATOM 5612 C CA . LYS D 1 162 ? -14.875 26.306 24.039 1.00 23.68 162 LYS D CA 1
ATOM 5613 C C . LYS D 1 162 ? -15.043 26.451 22.516 1.00 23.13 162 LYS D C 1
ATOM 5614 O O . LYS D 1 162 ? -14.151 26.939 21.850 1.00 23.65 162 LYS D O 1
ATOM 5620 N N . LEU D 1 163 ? -16.181 26.032 21.975 1.00 23.26 163 LEU D N 1
ATOM 5621 C CA . LEU D 1 163 ? -16.482 26.247 20.559 1.00 24.00 163 LEU D CA 1
ATOM 5622 C C . LEU D 1 163 ? -16.329 27.746 20.200 1.00 24.87 163 LEU D C 1
ATOM 5623 O O . LEU D 1 163 ? -15.621 28.083 19.254 1.00 27.01 163 LEU D O 1
ATOM 5628 N N . TYR D 1 164 ? -16.976 28.621 20.970 1.00 23.91 164 TYR D N 1
ATOM 5629 C CA . TYR D 1 164 ? -16.940 30.067 20.731 1.00 23.44 164 TYR D CA 1
ATOM 5630 C C . TYR D 1 164 ? -15.551 30.565 20.919 1.00 24.20 164 TYR D C 1
ATOM 5631 O O . TYR D 1 164 ? -15.142 31.400 20.133 1.00 24.69 164 TYR D O 1
ATOM 5640 N N . ALA D 1 165 ? -14.825 30.082 21.945 1.00 24.80 165 ALA D N 1
ATOM 5641 C CA . ALA D 1 165 ? -13.424 30.512 22.150 1.00 26.06 165 ALA D CA 1
ATOM 5642 C C . ALA D 1 165 ? -12.596 30.234 20.911 1.00 27.00 165 ALA D C 1
ATOM 5643 O O . ALA D 1 165 ? -11.764 31.050 20.523 1.00 27.80 165 ALA D O 1
ATOM 5645 N N . SER D 1 166 ? -12.895 29.129 20.235 1.00 28.41 166 SER D N 1
ATOM 5646 C CA . SER D 1 166 ? -12.132 28.694 19.043 1.00 28.73 166 SER D CA 1
ATOM 5647 C C . SER D 1 166 ? -12.476 29.495 17.805 1.00 28.82 166 SER D C 1
ATOM 5648 O O . SER D 1 166 ? -11.795 29.366 16.787 1.00 28.28 166 SER D O 1
ATOM 5651 N N . LYS D 1 167 ? -13.575 30.255 17.853 1.00 28.90 167 LYS D N 1
ATOM 5652 C CA . LYS D 1 167 ? -13.957 31.086 16.695 1.00 27.99 167 LYS D CA 1
ATOM 5653 C C . LYS D 1 167 ? -13.498 32.524 16.935 1.00 27.19 167 LYS D C 1
ATOM 5654 O O . LYS D 1 167 ? -13.710 33.409 16.088 1.00 27.71 167 LYS D O 1
ATOM 5660 N N . GLY D 1 168 ? -12.920 32.757 18.099 1.00 25.98 168 GLY D N 1
ATOM 5661 C CA . GLY D 1 168 ? -12.311 34.029 18.407 1.00 26.52 168 GLY D CA 1
ATOM 5662 C C . GLY D 1 168 ? -13.088 34.860 19.424 1.00 26.63 168 GLY D C 1
ATOM 5663 O O . GLY D 1 168 ? -12.757 36.019 19.646 1.00 27.37 168 GLY D O 1
ATOM 5664 N N . PHE D 1 169 ? -14.114 34.293 20.044 1.00 26.19 169 PHE D N 1
ATOM 5665 C CA . PHE D 1 169 ? -14.823 34.994 21.118 1.00 26.63 169 PHE D CA 1
ATOM 5666 C C . PHE D 1 169 ? -13.978 34.979 22.359 1.00 29.30 169 PHE D C 1
ATOM 5667 O O . PHE D 1 169 ? -13.293 33.989 22.612 1.00 30.02 169 PHE D O 1
ATOM 5675 N N . LYS D 1 170 ? -14.069 36.055 23.145 1.00 31.59 170 LYS D N 1
ATOM 5676 C CA . LYS D 1 170 ? -13.317 36.256 24.385 1.00 33.51 170 LYS D CA 1
ATOM 5677 C C . LYS D 1 170 ? -14.257 36.673 25.470 1.00 34.10 170 LYS D C 1
ATOM 5678 O O . LYS D 1 170 ? -15.233 37.391 25.207 1.00 34.82 170 LYS D O 1
ATOM 5684 N N . ASP D 1 171 ? -14.006 36.193 26.680 1.00 34.42 171 ASP D N 1
ATOM 5685 C CA . ASP D 1 171 ? -14.757 36.618 27.861 1.00 35.62 171 ASP D CA 1
ATOM 5686 C C . ASP D 1 171 ? -14.642 38.125 28.102 1.00 35.30 171 ASP D C 1
ATOM 5687 O O . ASP D 1 171 ? -13.518 38.685 28.048 1.00 34.99 171 ASP D O 1
ATOM 5692 N N . VAL D 1 172 ? -15.786 38.765 28.379 1.00 34.70 172 VAL D N 1
ATOM 5693 C CA . VAL D 1 172 ? -15.817 40.206 28.659 1.00 34.20 172 VAL D CA 1
ATOM 5694 C C . VAL D 1 172 ? -16.320 40.497 30.093 1.00 35.44 172 VAL D C 1
ATOM 5695 O O . VAL D 1 172 ? -15.646 41.204 30.836 1.00 36.54 172 VAL D O 1
ATOM 5699 N N . THR D 1 173 ? -17.464 39.914 30.467 1.00 35.41 173 THR D N 1
ATOM 5700 C CA . THR D 1 173 ? -18.108 40.043 31.762 1.00 36.09 173 THR D CA 1
ATOM 5701 C C . THR D 1 173 ? -19.018 38.838 31.985 1.00 35.50 173 THR D C 1
ATOM 5702 O O . THR D 1 173 ? -19.066 37.939 31.173 1.00 35.56 173 THR D O 1
ATOM 5706 N N . THR D 1 174 ? -19.787 38.880 33.066 1.00 35.84 174 THR D N 1
ATOM 5707 C CA . THR D 1 174 ? -20.593 37.776 33.557 1.00 35.86 174 THR D CA 1
ATOM 5708 C C . THR D 1 174 ? -21.938 38.408 33.783 1.00 35.40 174 THR D C 1
ATOM 5709 O O . THR D 1 174 ? -22.000 39.570 34.128 1.00 35.21 174 THR D O 1
ATOM 5713 N N . MET D 1 175 ? -23.020 37.671 33.560 1.00 34.93 175 MET D N 1
ATOM 5714 C CA . MET D 1 175 ? -24.341 38.244 33.661 1.00 34.44 175 MET D CA 1
ATOM 5715 C C . MET D 1 175 ? -25.198 37.201 34.326 1.00 35.51 175 MET D C 1
ATOM 5716 O O . MET D 1 175 ? -24.971 36.016 34.151 1.00 36.06 175 MET D O 1
ATOM 5721 N N . THR D 1 176 ? -26.193 37.649 35.075 1.00 36.20 176 THR D N 1
ATOM 5722 C CA . THR D 1 176 ? -27.200 36.762 35.655 1.00 37.54 176 THR D CA 1
ATOM 5723 C C . THR D 1 176 ? -28.481 37.122 34.945 1.00 37.60 176 THR D C 1
ATOM 5724 O O . THR D 1 176 ? -28.867 38.292 34.909 1.00 37.81 176 THR D O 1
ATOM 5728 N N . ILE D 1 177 ? -29.056 36.133 34.264 1.00 36.79 177 ILE D N 1
ATOM 5729 C CA . ILE D 1 177 ? -30.199 36.355 33.424 1.00 36.54 177 ILE D CA 1
ATOM 5730 C C . ILE D 1 177 ? -31.047 35.164 33.729 1.00 37.70 177 ILE D C 1
ATOM 5731 O O . ILE D 1 177 ? -30.536 34.053 33.734 1.00 38.24 177 ILE D O 1
ATOM 5736 N N . SER D 1 178 ? -32.325 35.391 34.024 1.00 38.69 178 SER D N 1
ATOM 5737 C CA . SER D 1 178 ? -33.249 34.299 34.361 1.00 40.03 178 SER D CA 1
ATOM 5738 C C . SER D 1 178 ? -32.717 33.336 35.423 1.00 40.62 178 SER D C 1
ATOM 5739 O O . SER D 1 178 ? -33.011 32.142 35.383 1.00 41.04 178 SER D O 1
ATOM 5742 N N . GLY D 1 179 ? -31.936 33.854 36.366 1.00 41.06 179 GLY D N 1
ATOM 5743 C CA . GLY D 1 179 ? -31.380 33.021 37.438 1.00 42.14 179 GLY D CA 1
ATOM 5744 C C . GLY D 1 179 ? -30.251 32.078 37.027 1.00 42.40 179 GLY D C 1
ATOM 5745 O O . GLY D 1 179 ? -29.863 31.195 37.808 1.00 42.75 179 GLY D O 1
ATOM 5746 N N . HIS D 1 180 ? -29.731 32.226 35.801 1.00 42.40 180 HIS D N 1
ATOM 5747 C CA . HIS D 1 180 ? -28.520 31.466 35.385 1.00 41.50 180 HIS D CA 1
ATOM 5748 C C . HIS D 1 180 ? -27.394 32.417 35.214 1.00 38.70 180 HIS D C 1
ATOM 5749 O O . HIS D 1 180 ? -27.626 33.590 34.915 1.00 37.18 180 HIS D O 1
ATOM 5756 N N . LEU D 1 181 ? -26.183 31.894 35.390 1.00 36.72 181 LEU D N 1
ATOM 5757 C CA . LEU D 1 181 ? -24.961 32.662 35.158 1.00 35.33 181 LEU D CA 1
ATOM 5758 C C . LEU D 1 181 ? -24.433 32.480 33.719 1.00 32.54 181 LEU D C 1
ATOM 5759 O O . LEU D 1 181 ? -24.439 31.380 33.196 1.00 31.87 181 LEU D O 1
ATOM 5764 N N . TYR D 1 182 ? -23.939 33.552 33.116 1.00 29.72 182 TYR D N 1
ATOM 5765 C CA . TYR D 1 182 ? -23.540 33.507 31.704 1.00 27.80 182 TYR D CA 1
ATOM 5766 C C . TYR D 1 182 ? -22.186 34.140 31.570 1.00 27.22 182 TYR D C 1
ATOM 5767 O O . TYR D 1 182 ? -21.886 35.072 32.272 1.00 26.84 182 TYR D O 1
ATOM 5776 N N . ASN D 1 183 ? -21.361 33.613 30.680 1.00 27.25 183 ASN D N 1
ATOM 5777 C CA . ASN D 1 183 ? -20.212 34.370 30.204 1.00 26.96 183 ASN D CA 1
ATOM 5778 C C . ASN D 1 183 ? -20.680 35.203 28.991 1.00 26.44 183 ASN D C 1
ATOM 5779 O O . ASN D 1 183 ? -21.217 34.627 28.029 1.00 26.60 183 ASN D O 1
ATOM 5784 N N . HIS D 1 184 ? -20.539 36.532 29.077 1.00 24.73 184 HIS D N 1
ATOM 5785 C CA . HIS D 1 184 ? -20.819 37.395 27.961 1.00 24.36 184 HIS D CA 1
ATOM 5786 C C . HIS D 1 184 ? -19.510 37.523 27.225 1.00 24.52 184 HIS D C 1
ATOM 5787 O O . HIS D 1 184 ? -18.539 38.031 27.786 1.00 25.67 184 HIS D O 1
ATOM 5794 N N . MET D 1 185 ? -19.471 37.043 25.970 1.00 23.40 185 MET D N 1
ATOM 5795 C CA . MET D 1 185 ? -18.257 36.976 25.222 1.00 21.38 185 MET D CA 1
ATOM 5796 C C . MET D 1 185 ? -18.412 37.816 23.946 1.00 23.00 185 MET D C 1
ATOM 5797 O O . MET D 1 185 ? -19.520 38.027 23.451 1.00 22.07 185 MET D O 1
ATOM 5802 N N . GLN D 1 186 ? -17.300 38.303 23.395 1.00 24.26 186 GLN D N 1
ATOM 5803 C CA . GLN D 1 186 ? -17.393 39.100 22.175 1.00 26.18 186 GLN D CA 1
ATOM 5804 C C . GLN D 1 186 ? -16.287 38.711 21.232 1.00 27.31 186 GLN D C 1
ATOM 5805 O O . GLN D 1 186 ? -15.187 38.400 21.685 1.00 27.95 186 GLN D O 1
ATOM 5811 N N . LYS D 1 187 ? -16.572 38.771 19.938 1.00 28.52 187 LYS D N 1
ATOM 5812 C CA . LYS D 1 187 ? -15.565 38.625 18.909 1.00 31.04 187 LYS D CA 1
ATOM 5813 C C . LYS D 1 187 ? -15.447 39.954 18.134 1.00 34.31 187 LYS D C 1
ATOM 5814 O O . LYS D 1 187 ? -16.439 40.451 17.624 1.00 33.91 187 LYS D O 1
ATOM 5820 N N . GLU D 1 188 ? -14.234 40.502 18.049 1.00 38.97 188 GLU D N 1
ATOM 5821 C CA . GLU D 1 188 ? -13.957 41.753 17.347 1.00 44.04 188 GLU D CA 1
ATOM 5822 C C . GLU D 1 188 ? -14.313 41.544 15.913 1.00 48.07 188 GLU D C 1
ATOM 5823 O O . GLU D 1 188 ? -13.980 40.513 15.361 1.00 48.00 188 GLU D O 1
ATOM 5825 N N . VAL D 1 189 ? -15.02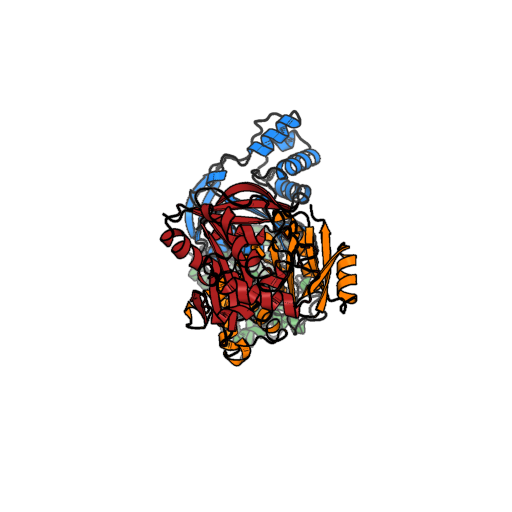2 42.492 15.312 1.00 54.45 189 VAL D N 1
ATOM 5826 C CA . VAL D 1 189 ? -15.382 42.332 13.902 1.00 61.58 189 VAL D CA 1
ATOM 5827 C C . VAL D 1 189 ? -14.831 43.390 12.952 1.00 67.57 189 VAL D C 1
ATOM 5828 O O . VAL D 1 189 ? -14.775 43.140 11.754 1.00 69.25 189 VAL D O 1
ATOM 5832 N N . GLU D 1 190 ? -14.419 44.545 13.484 1.00 73.69 190 GLU D N 1
ATOM 5833 C CA . GLU D 1 190 ? -13.970 45.697 12.672 1.00 77.96 190 GLU D CA 1
ATOM 5834 C C . GLU D 1 190 ? -12.796 45.386 11.728 1.00 79.32 190 GLU D C 1
#

Solvent-accessible surface area: 35527 Å² total; per-residue (Å²): 47,29,20,60,69,7,23,131,123,11,6,76,32,0,0,128,16,1,10,100,38,3,77,116,76,137,12,71,27,37,146,83,12,60,95,135,101,0,15,78,8,4,15,61,0,2,39,46,78,61,2,1,3,0,52,110,33,5,26,0,0,32,42,83,67,76,18,0,0,0,1,0,2,0,25,10,115,30,7,141,70,0,3,93,4,3,67,87,0,0,140,142,97,71,60,73,81,119,15,179,16,36,102,39,125,36,25,44,108,114,0,11,8,12,29,23,46,15,27,26,89,136,16,115,11,2,21,3,18,27,34,0,6,80,19,1,28,70,45,0,74,94,41,57,36,132,16,0,0,4,32,6,31,100,115,53,56,6,7,96,71,25,36,49,65,45,32,6,141,64,73,67,79,32,98,27,86,68,101,48,53,14,0,2,37,49,161,16,102,45,9,8,42,73,7,24,111,152,11,5,80,31,0,0,131,14,1,11,97,38,2,94,119,74,143,13,77,25,40,136,83,14,59,94,133,99,0,10,68,10,2,14,63,0,2,45,48,80,65,3,3,2,0,16,97,34,7,25,0,21,15,41,31,34,76,16,0,0,0,1,0,2,0,25,4,44,9,7,48,16,0,2,68,5,3,32,89,0,0,134,141,98,73,57,88,30,19,13,83,2,34,66,35,93,42,27,41,47,63,0,11,8,14,30,20,49,15,27,22,136,157,22,137,88,82,46,3,22,37,125,0,3,75,22,2,24,74,54,0,89,90,50,69,33,51,2,0,0,4,32,6,36,96,130,73,95,49,19,89,141,61,39,47,81,44,34,3,148,66,74,73,64,38,92,42,95,75,36,76,52,22,0,4,27,44,109,21,89,88,124,29,83,74,5,63,122,148,11,4,72,32,0,0,134,16,1,16,94,42,15,115,97,76,82,15,98,15,36,79,134,10,64,57,147,74,1,16,79,5,2,14,60,0,2,39,52,51,67,4,32,9,0,52,127,32,4,27,0,23,56,59,80,70,62,17,0,0,0,1,0,1,0,23,6,50,13,41,115,17,0,25,56,8,5,43,73,0,8,62,118,96,33,57,50,23,16,11,120,21,57,109,68,73,36,25,40,92,40,0,10,8,15,31,20,47,16,28,24,130,160,20,143,87,82,44,4,22,37,98,0,3,76,24,1,29,135,40,0,123,96,48,67,29,106,3,0,0,5,30,7,35,94,125,71,95,51,19,81,157,64,40,43,89,40,31,3,142,67,69,74,70,38,87,15,89,65,90,85,44,24,0,1,26,45,107,24,88,78,137,31,78,75,7,59,118,147,10,5,83,34,0,0,137,18,1,24,109,60,33,59,90,64,89,35,75,114,6,56,108,32,54,118,70,102,9,13,77,9,3,12,59,0,2,38,51,50,68,6,26,8,0,51,127,29,4,20,0,7,60,47,80,69,60,14,0,0,0,1,0,1,1,24,6,120,27,54,190,70,0,22,95,4,6,63,72,0,1,126,134,101,68,64,48,58,129,12,181,21,71,151,78,73,25,24,38,116,58,0,10,8,14,32,15,47,19,27,26,134,133,13,53,15,4,24,3,21,27,86,0,3,79,19,1,32,113,40,0,116,91,48,70,29,73,4,0,0,4,30,6,37,93,103,51,39,4,6,81,82,13,36,48,76,34,33,4,154,72,72,69,72,33,87,9,70,71,93,78,42,22,0,1,22,50,92,20,102

Secondary structure (P-SEA, 3-state):
cccccccccaaaaaaaaaaaaaacccccccccccaaaaaaaaaaaccccccccccccbbbbbccccccccccccccccccccaaaaaaaaaaacccccccccccccccccccccccccccccccccaaaaaaaaacaaaaaaacccccccccccccaaaaaaaaaabbbbccccccccbbbbbbbbbcc/cccccccccaaaaaaaaaaaaaaaacccccccccaaaaaaaaaaaaaccccccccccbbbbbccccccccccccccccccccaaaaaaaaaaacccccccccccccccccccccccccccccccccaaaaaaaaacaaaaaaacccccccccccccaaaaaaaaaabbbbccccccccbbbbbbbbbcc/cbbbbbcccaaaaaaaaaaaaaaaacccccccccaaaaaaaaaaaaacccccccccccccccccccccccccccccccccccaaaaaaaaaaacccccccccccccccccccccccccccccccccaaaaaaaaacaaaaaaacccccccccccccaaaaaaaaaabbbbccccccccccccbbbbbcc/cbbbbbcccaaaaaaaaaaaaaaaacccccccccaaaaaaaaaaaaacccccccccccccccccccccccccccccccccccaaaaaaaaaaacccccccccccccccccccccccccccccccccaaaaaaaaaaaaaaaaacccccccccccccaaaaaaaaaabbbbccccccccccccbbbbbcc

Foldseek 3Di:
DDKDQFDLVCLLVLLVQVVVVDCVVPFVVCVVAPSVVSSVLSSQLLCDCLAQNNSVQWMFDADPNHGFKIWGWAQLVSLVPHCQSSLVSCVVVVHHSPRDDFDSDFDDHQATETPDITGDPVCPPPCPSLVNVLPCLVVRVVNVGFKHKYKAFPVPVVVVVSVVVVAWDFDDWDAGPNTIITMIIHTHD/DDKDQFDLVCLLVLLVQVVVVDVVVVFPVCVVAPPVRSSVLSSQLLCDCLAQNNSRQWMFDADPNHGFKIWGWAQLVSQVVRHVSSLVSCVVVVHPSPGDDDDRPDDDHQETETPDITGHPVDPPPCVSVVNVLVCLVVGVVVVGFKHKYKAFPVCVPVVVSCVVSAWDFDDWDAGPHTIITMIIHTSD/DDKDQFDLVCLLVLLVQVVVVPPVLPFPVPPVDDPVVSSVLSSVLLCPCLAQNNSVQKMADDDPNHRQKIWGWAQLVSVVPHHVSSCVSCVVVPHDNDGDDFPDRDDDNQETETPDITGDPVRPPPCRSVNNVVVCLVVGVVVVGFKHKYWDFPVCVVVVVSCVVVAWDFDDWDAGSNTITGMIIHTRD/DDKDQFDLVCLLVLLVQCVCVPVVLDFPCLVVPDPVVSSVLSSQLLCPLLAQNHSVQWMFDDDPNHRFKIWGWAQLVSLVPRHQSSLVSCVVVVHDSPGDDFDDDFDDNQETETPDITGDPVRPPVCRSVVNVLVVLVVGVVVVGQKHKYWAFPVCVVVVVSCVVSAWDFDDWDQGSNTITGITIHGRD

Radius of gyration: 35.02 Å; Cα contacts (8 Å, |Δi|>4): 1452; chains: 4; bounding box: 103×89×61 Å

InterPro domains:
  IPR000182 GNAT domain [PF00583] (49-167)
  IPR000182 GNAT domain [PS51186] (1-187)
  IPR016181 Acyl-CoA N-acyltransferase [SSF55729] (2-185)
  IPR050680 YpeA/RimI acetyltransferase [PTHR43420] (34-170)

Nearest PDB structures (foldseek):
  1u6m-assembly4_D  TM=9.774E-01  e=1.052E-33  Enterococcus faecalis
  4m85-assembly4_D  TM=8.319E-01  e=2.260E-15  Staphylococcus aureus subsp. aureus Mu50
  2cnt-assembly4_D  TM=7.448E-01  e=6.931E-07  Salmonella enterica subsp. enterica serovar Typhimurium str. LT2
  5isv-assembly2_B  TM=6.838E-01  e=5.473E-07  Escherichia coli O157:H7
  6ygd-assembly1_A  TM=6.593E-01  e=4.863E-06  Saccharomyces cerevisiae

Sequence (756 aa):
SLIRSATKEDGQAIARLVLVILKDMELPILEEVSEEQMIDLLAEATAYPTYRYGYQRILVYEHAGEVAGIAVGYPAEDEKIIDEPLREVFKKHGLAEDVRLFIEEETLPNEWYLDTISVDERFRGMGIGSKLLDALPEVAKASGKQALGLNVDFDNPGARKLYASKGFKDVTTMTISGHLYNHMQKEVESLIRSATKEDGQAIARLVLVILKDMELPILEEVSEEQMIDLLAEATAYPTYRYGYQRILVYEHAGEVAGIAVGYPAEDEKIIDEPLREVFKKHGLAEDVRLFIEEETLPNEWYLDTISVDERFRGMGIGSKLLDALPEVAKASGKQALGLNVDFDNPGARKLYASKGFKDVTTMTISGHLYNHMQKEVESLIRSATKEDGQAIARLVLVILKDMELPILEEVSEEQMIDLLAEATAYPTYRYGYQRILVYEHAGEVAGIAVGYPAEDEKIIDEPLREVFKKHGLAEDVRLFIEEETLPNEWYLDTISVDERFRGMGIGSKLLDALPEVAKASGKQALGLNVDFDNPGARKLYASKGFKDVTTMTISGHLYNHMQKEVESLIRSATKEDGQAIARLVLVILKDMELPILEEVSEEQMIDLLAEATAYPTYRYGYQRILVYEHAGEVAGIAVGYPAEDEKIIDEPLREVFKKHGLAEDVRLFIEEETLPNEWYLDTISVDERFRGMGIGSKLLDALPEVAKASGKQALGLNVDFDNPGARKLYASKGFKDVTTMTISGHLYNHMQKEVE

CATH classification: 3.40.630.30

B-factor: mean 34.97, std 16.52, range [8.88, 122.23]

Organism: Enterococcus faecalis (strain ATCC 700802 / V583) (NCBI:txid226185)